Protein 2GWH (pdb70)

Sequence (573 aa):
RLSSVNYVKGILQPTDTCDIWDKIWNFQAKPDDLLISTYPKAGTTWTQEIVELIQNEGDVEKSKRAPTHQRFPFLEMKIPSLGSGLEQAHAMPSSPRILKTHLPFHLLPPSLLEKNCKIIYVARNPKDNMVSYYHFQRMNKALPAPGTWEEYFETFLAGKVCWGSWHEHVKGWWEAKDKHRILYLFYEDMKKNPKHEIQKLAEFIGKKLDDKVLDKIVHYTSFDVMKQNPMANYSSIPAEIMDHSIISPFMRKGAVVGDWKKHFTVAQNERFDEDYKKKMTRLTFHFQFKRLSVNYVKGILQPTDTCDIWDKIWNFQAKPDDLLISTYPKAGTTWTQEIVELIQNEGDVEKSKRAPTHQRFPFLEMKIPSLGSGLEQAHAMPSPRILKTHLPFHLLPPSLLEKNCKIIYVARNPKDNMVSYYHFQRMNKALPAPGTWEEYFETFLAGKVCWGSWHEHVKGWWEAKDKHRILYLFYEDMKKNPKHEIQKLAEFIGKKLDDKVLDKIVHYTSFDVMKQNPMANYSSIPAEIMDHSISPFMRKGAVGDWKKHFTVAQNERFDEDYKKKMTDTRRLTFHFQF

B-factor: mean 24.56, std 7.41, range [2.0, 58.4]

Structure (mmCIF, N/CA/C/O backbone):
data_2GWH
#
_entry.id   2GWH
#
_cell.length_a   135.216
_cell.length_b   135.216
_cell.length_c   158.072
_cell.angle_alpha   90.00
_cell.angle_beta   90.00
_cell.angle_gamma   90.00
#
_symmetry.space_group_name_H-M   'I 4 2 2'
#
loop_
_entity.id
_entity.type
_entity.pdbx_description
1 polymer 'Sulfotransferase 1C2'
2 non-polymer "ADENOSINE-3'-5'-DIPHOSPHATE"
3 non-polymer PENTACHLOROPHENOL
4 non-polymer 'UNKNOWN ATOM OR ION'
5 water water
#
loop_
_atom_site.group_PDB
_atom_site.id
_atom_site.type_symbol
_atom_site.label_atom_id
_atom_site.label_alt_id
_atom_site.label_comp_id
_atom_site.label_asym_id
_atom_site.label_entity_id
_atom_site.label_seq_id
_atom_site.pdbx_PDB_ins_code
_atom_site.Cartn_x
_atom_site.Cartn_y
_atom_site.Cartn_z
_atom_site.occupancy
_atom_site.B_iso_or_equiv
_atom_site.auth_seq_id
_atom_site.auth_comp_id
_atom_site.auth_asym_id
_atom_site.auth_atom_id
_atom_site.pdbx_PDB_model_num
ATOM 1 N N . ARG A 1 12 ? 23.049 21.546 43.302 1.00 42.69 16 ARG A N 1
ATOM 2 C CA . ARG A 1 12 ? 22.854 22.281 42.010 1.00 41.73 16 ARG A CA 1
ATOM 3 C C . ARG A 1 12 ? 24.167 22.678 41.328 1.00 44.20 16 ARG A C 1
ATOM 4 O O . ARG A 1 12 ? 25.162 22.975 41.994 1.00 43.88 16 ARG A O 1
ATOM 12 N N . LEU A 1 13 ? 24.150 22.682 39.994 1.00 45.63 17 LEU A N 1
ATOM 13 C CA . LEU A 1 13 ? 25.276 23.160 39.201 1.00 46.22 17 LEU A CA 1
ATOM 14 C C . LEU A 1 13 ? 25.461 24.665 39.407 1.00 46.59 17 LEU A C 1
ATOM 15 O O . LEU A 1 13 ? 24.483 25.404 39.627 1.00 45.24 17 LEU A O 1
ATOM 17 N N . SER A 1 14 ? 26.715 25.105 39.344 1.00 46.03 18 SER A N 1
ATOM 18 C CA A SER A 1 14 ? 27.041 26.512 39.552 0.50 47.25 18 SER A CA 1
ATOM 19 C CA B SER A 1 14 ? 27.068 26.506 39.545 0.50 47.03 18 SER A CA 1
ATOM 20 C C . SER A 1 14 ? 26.839 27.322 38.280 1.00 47.60 18 SER A C 1
ATOM 21 O O . SER A 1 14 ? 26.860 26.782 37.168 1.00 47.64 18 SER A O 1
ATOM 26 N N . VAL A 1 15 ? 26.620 28.618 38.458 1.00 47.67 19 VAL A N 1
ATOM 27 C CA . VAL A 1 15 ? 26.485 29.538 37.348 1.00 47.55 19 VAL A CA 1
ATOM 28 C C . VAL A 1 15 ? 27.427 30.732 37.594 1.00 47.99 19 VAL A C 1
ATOM 29 O O . VAL A 1 15 ? 27.818 30.999 38.742 1.00 47.02 19 VAL A O 1
ATOM 33 N N . ASN A 1 16 ? 27.809 31.424 36.524 1.00 46.53 20 ASN A N 1
ATOM 34 C CA . ASN A 1 16 ? 28.592 32.655 36.638 1.00 45.87 20 ASN A CA 1
ATOM 35 C C . ASN A 1 16 ? 28.194 33.642 35.548 1.00 44.34 20 ASN A C 1
ATOM 36 O O . ASN A 1 16 ? 27.462 33.286 34.629 1.00 41.23 20 ASN A O 1
ATOM 41 N N . TYR A 1 17 ? 28.665 34.883 35.658 1.00 44.70 21 TYR A N 1
ATOM 42 C CA . TYR A 1 17 ? 28.427 35.879 34.630 1.00 45.87 21 TYR A CA 1
ATOM 43 C C . TYR A 1 17 ? 29.365 35.691 33.429 1.00 47.08 21 TYR A C 1
ATOM 44 O O . TYR A 1 17 ? 30.585 35.560 33.587 1.00 47.01 21 TYR A O 1
ATOM 53 N N . VAL A 1 18 ? 28.777 35.652 32.235 1.00 45.83 22 VAL A N 1
ATOM 54 C CA . VAL A 1 18 ? 29.551 35.729 30.987 1.00 45.00 22 VAL A CA 1
ATOM 55 C C . VAL A 1 18 ? 28.949 36.841 30.134 1.00 43.83 22 VAL A C 1
ATOM 56 O O . VAL A 1 18 ? 27.744 36.833 29.848 1.00 44.33 22 VAL A O 1
ATOM 60 N N . LYS A 1 19 ? 29.785 37.819 29.787 1.00 42.24 23 LYS A N 1
ATOM 61 C CA . LYS A 1 19 ? 29.380 38.994 29.006 1.00 42.03 23 LYS A CA 1
ATOM 62 C C . LYS A 1 19 ? 28.099 39.660 29.552 1.00 40.77 23 LYS A C 1
ATOM 63 O O . LYS A 1 19 ? 27.236 40.102 28.784 1.00 39.51 23 LYS A O 1
ATOM 69 N N . GLY A 1 20 ? 27.985 39.715 30.881 1.00 39.76 24 GLY A N 1
ATOM 70 C CA . GLY A 1 20 ? 26.885 40.423 31.541 1.00 39.34 24 GLY A CA 1
ATOM 71 C C . GLY A 1 20 ? 25.665 39.591 31.925 1.00 36.18 24 GLY A C 1
ATOM 72 O O . GLY A 1 20 ? 24.777 40.086 32.617 1.00 36.89 24 GLY A O 1
ATOM 73 N N . ILE A 1 21 ? 25.609 38.334 31.479 1.00 32.96 25 ILE A N 1
ATOM 74 C CA . ILE A 1 21 ? 24.457 37.466 31.787 1.00 31.03 25 ILE A CA 1
ATOM 75 C C . ILE A 1 21 ? 24.886 36.222 32.538 1.00 32.49 25 ILE A C 1
ATOM 76 O O . ILE A 1 21 ? 25.940 35.645 32.264 1.00 33.02 25 ILE A O 1
ATOM 81 N N . LEU A 1 22 ? 24.070 35.815 33.503 1.00 30.72 26 LEU A N 1
ATOM 82 C CA . LEU A 1 22 ? 24.286 34.546 34.173 1.00 30.35 26 LEU A CA 1
ATOM 83 C C . LEU A 1 22 ? 24.113 33.387 33.204 1.00 30.59 26 LEU A C 1
ATOM 84 O O . LEU A 1 22 ? 23.177 33.359 32.384 1.00 29.36 26 LEU A O 1
ATOM 89 N N . GLN A 1 23 ? 25.042 32.445 33.293 1.00 33.63 27 GLN A N 1
ATOM 90 C CA . GLN A 1 23 ? 25.042 31.225 32.498 1.00 35.49 27 GLN A CA 1
ATOM 91 C C . GLN A 1 23 ? 25.607 30.137 33.380 1.00 39.27 27 GLN A C 1
ATOM 92 O O . GLN A 1 23 ? 26.423 30.443 34.261 1.00 40.34 27 GLN A O 1
ATOM 98 N N . PRO A 1 24 ? 25.185 28.866 33.175 1.00 40.90 28 PRO A N 1
ATOM 99 C CA . PRO A 1 24 ? 25.956 27.757 33.784 1.00 44.38 28 PRO A CA 1
ATOM 100 C C . PRO A 1 24 ? 27.481 27.929 33.591 1.00 45.80 28 PRO A C 1
ATOM 101 O O . PRO A 1 24 ? 27.928 28.396 32.524 1.00 46.01 28 PRO A O 1
ATOM 105 N N . THR A 1 25 ? 28.254 27.565 34.625 1.00 47.07 29 THR A N 1
ATOM 106 C CA . THR A 1 25 ? 29.712 27.746 34.658 1.00 47.82 29 THR A CA 1
ATOM 107 C C . THR A 1 25 ? 30.419 27.289 33.383 1.00 48.23 29 THR A C 1
ATOM 108 O O . THR A 1 25 ? 31.345 27.959 32.908 1.00 47.35 29 THR A O 1
ATOM 110 N N . ASP A 1 26 ? 29.968 26.161 32.831 1.00 49.48 30 ASP A N 1
ATOM 111 C CA . ASP A 1 26 ? 30.609 25.538 31.658 1.00 50.93 30 ASP A CA 1
ATOM 112 C C . ASP A 1 26 ? 30.412 26.336 30.367 1.00 48.48 30 ASP A C 1
ATOM 113 O O . ASP A 1 26 ? 31.236 26.253 29.446 1.00 46.99 30 ASP A O 1
ATOM 118 N N . THR A 1 27 ? 29.316 27.096 30.305 1.00 47.15 31 THR A N 1
ATOM 119 C CA . THR A 1 27 ? 29.055 28.005 29.173 1.00 45.76 31 THR A CA 1
ATOM 120 C C . THR A 1 27 ? 30.025 29.189 29.185 1.00 45.76 31 THR A C 1
ATOM 121 O O . THR A 1 27 ? 30.584 29.560 28.138 1.00 45.03 31 THR A O 1
ATOM 125 N N . CYS A 1 28 ? 30.230 29.762 30.375 1.00 44.57 32 CYS A N 1
ATOM 126 C CA . CYS A 1 28 ? 31.170 30.872 30.558 1.00 42.95 32 CYS A CA 1
ATOM 127 C C . CYS A 1 28 ? 32.561 30.510 30.049 1.00 40.98 32 CYS A C 1
ATOM 128 O O . CYS A 1 28 ? 33.211 31.314 29.369 1.00 41.10 32 CYS A O 1
ATOM 131 N N . ASP A 1 29 ? 32.992 29.288 30.366 1.00 39.02 33 ASP A N 1
ATOM 132 C CA . ASP A 1 29 ? 34.343 28.807 30.053 1.00 38.03 33 ASP A CA 1
ATOM 133 C C . ASP A 1 29 ? 34.577 28.655 28.540 1.00 37.76 33 ASP A C 1
ATOM 134 O O . ASP A 1 29 ? 35.718 28.740 28.081 1.00 36.91 33 ASP A O 1
ATOM 139 N N . ILE A 1 30 ? 33.498 28.425 27.783 1.00 34.11 34 ILE A N 1
ATOM 140 C CA . ILE A 1 30 ? 33.602 28.228 26.323 1.00 33.55 34 ILE A CA 1
ATOM 141 C C . ILE A 1 30 ? 33.011 29.381 25.486 1.00 30.44 34 ILE A C 1
ATOM 142 O O . ILE A 1 30 ? 32.653 29.182 24.319 1.00 27.84 34 ILE A O 1
ATOM 147 N N . TRP A 1 31 ? 32.963 30.588 26.059 1.00 26.94 35 TRP A N 1
ATOM 148 C CA . TRP A 1 31 ? 32.315 31.713 25.367 1.00 27.12 35 TRP A CA 1
ATOM 149 C C . TRP A 1 31 ? 32.910 32.029 24.002 1.00 24.88 35 TRP A C 1
ATOM 150 O O . TRP A 1 31 ? 32.179 32.255 23.052 1.00 23.30 35 TRP A O 1
ATOM 161 N N . ASP A 1 32 ? 34.242 32.054 23.914 1.00 23.08 36 ASP A N 1
ATOM 162 C CA . ASP A 1 32 ? 34.929 32.338 22.653 1.00 23.16 36 ASP A CA 1
ATOM 163 C C . ASP A 1 32 ? 34.543 31.341 21.557 1.00 21.80 36 ASP A C 1
ATOM 164 O O . ASP A 1 32 ? 34.414 31.701 20.384 1.00 23.73 36 ASP A O 1
ATOM 166 N N . LYS A 1 33 ? 34.375 30.086 21.950 1.00 20.51 37 LYS A N 1
ATOM 167 C CA . LYS A 1 33 ? 33.998 29.023 21.015 1.00 20.86 37 LYS A CA 1
ATOM 168 C C . LYS A 1 33 ? 32.565 29.239 20.481 1.00 22.41 37 LYS A C 1
ATOM 169 O O . LYS A 1 33 ? 32.286 29.040 19.276 1.00 19.74 37 LYS A O 1
ATOM 175 N N . ILE A 1 34 ? 31.678 29.633 21.396 1.00 22.37 38 ILE A N 1
ATOM 176 C CA . ILE A 1 34 ? 30.280 29.926 21.068 1.00 20.09 38 ILE A CA 1
ATOM 177 C C . ILE A 1 34 ? 30.196 31.137 20.147 1.00 18.65 38 ILE A C 1
ATOM 178 O O . ILE A 1 34 ? 29.591 31.052 19.060 1.00 20.63 38 ILE A O 1
ATOM 183 N N . TRP A 1 35 ? 30.813 32.239 20.566 1.00 19.23 39 TRP A N 1
ATOM 184 C CA . TRP A 1 35 ? 30.849 33.477 19.746 1.00 21.44 39 TRP A CA 1
ATOM 185 C C . TRP A 1 35 ? 31.281 33.191 18.294 1.00 20.59 39 TRP A C 1
ATOM 186 O O . TRP A 1 35 ? 30.677 33.704 17.339 1.00 22.46 39 TRP A O 1
ATOM 197 N N . ASN A 1 36 ? 32.299 32.337 18.136 1.00 23.19 40 ASN A N 1
ATOM 198 C CA . ASN A 1 36 ? 32.845 31.977 16.813 1.00 23.42 40 ASN A CA 1
ATOM 199 C C . ASN A 1 36 ? 32.185 30.756 16.137 1.00 21.96 40 ASN A C 1
ATOM 200 O O . ASN A 1 36 ? 32.759 30.149 15.242 1.00 22.96 40 ASN A O 1
ATOM 205 N N . PHE A 1 37 ? 30.956 30.434 16.558 1.00 23.08 41 PHE A N 1
ATOM 206 C CA . PHE A 1 37 ? 30.129 29.425 15.898 1.00 21.51 41 PHE A CA 1
ATOM 207 C C . PHE A 1 37 ? 30.058 29.708 14.411 1.00 20.43 41 PHE A C 1
ATOM 208 O O . PHE A 1 37 ? 30.015 30.869 14.004 1.00 23.10 41 PHE A O 1
ATOM 216 N N . GLN A 1 38 ? 30.097 28.648 13.614 1.00 20.49 42 GLN A N 1
ATOM 217 C CA . GLN A 1 38 ? 29.971 28.743 12.151 1.00 20.03 42 GLN A CA 1
ATOM 218 C C . GLN A 1 38 ? 28.598 28.289 11.668 1.00 22.05 42 GLN A C 1
ATOM 219 O O . GLN A 1 38 ? 28.246 27.091 11.734 1.00 22.30 42 GLN A O 1
ATOM 225 N N . ALA A 1 39 ? 27.827 29.244 11.162 1.00 17.83 43 ALA A N 1
ATOM 226 C CA . ALA A 1 39 ? 26.502 28.951 10.623 1.00 21.30 43 ALA A CA 1
ATOM 227 C C . ALA A 1 39 ? 26.599 28.488 9.168 1.00 24.25 43 ALA A C 1
ATOM 228 O O . ALA A 1 39 ? 27.615 28.716 8.495 1.00 26.68 43 ALA A O 1
ATOM 230 N N . LYS A 1 40 ? 25.533 27.842 8.697 1.00 24.91 44 LYS A N 1
ATOM 231 C CA . LYS A 1 40 ? 25.333 27.534 7.267 1.00 27.26 44 LYS A CA 1
ATOM 232 C C . LYS A 1 40 ? 24.167 28.370 6.745 1.00 27.13 44 LYS A C 1
ATOM 233 O O . LYS A 1 40 ? 23.229 28.658 7.499 1.00 24.94 44 LYS A O 1
ATOM 239 N N . PRO A 1 41 ? 24.199 28.769 5.454 1.00 26.25 45 PRO A N 1
ATOM 240 C CA . PRO A 1 41 ? 23.120 29.632 4.963 1.00 24.46 45 PRO A CA 1
ATOM 241 C C . PRO A 1 41 ? 21.721 28.986 5.204 1.00 23.17 45 PRO A C 1
ATOM 242 O O . PRO A 1 41 ? 20.755 29.695 5.468 1.00 21.85 45 PRO A O 1
ATOM 246 N N . ASP A 1 42 ? 21.663 27.654 5.155 1.00 22.53 46 ASP A N 1
ATOM 247 C CA . ASP A 1 42 ? 20.379 26.916 5.276 1.00 28.15 46 ASP A CA 1
ATOM 248 C C . ASP A 1 42 ? 19.999 26.449 6.707 1.00 26.30 46 ASP A C 1
ATOM 249 O O . ASP A 1 42 ? 19.050 25.671 6.881 1.00 27.19 46 ASP A O 1
ATOM 254 N N . ASP A 1 43 ? 20.755 26.915 7.704 1.00 25.85 47 ASP A N 1
ATOM 255 C CA . ASP A 1 43 ? 20.411 26.723 9.128 1.00 23.14 47 ASP A CA 1
ATOM 256 C C . ASP A 1 43 ? 19.097 27.431 9.458 1.00 19.03 47 ASP A C 1
ATOM 257 O O . ASP A 1 43 ? 18.820 28.537 8.965 1.00 20.32 47 ASP A O 1
ATOM 262 N N . LEU A 1 44 ? 18.282 26.789 10.301 1.00 21.23 48 LEU A N 1
ATOM 263 C CA . LEU A 1 44 ? 17.126 27.459 10.893 1.00 18.21 48 LEU A CA 1
ATOM 264 C C . LEU A 1 44 ? 17.473 27.621 12.336 1.00 19.51 48 LEU A C 1
ATOM 265 O O . LEU A 1 44 ? 18.001 26.678 12.955 1.00 23.44 48 LEU A O 1
ATOM 270 N N . LEU A 1 45 ? 17.255 28.817 12.873 1.00 20.50 49 LEU A N 1
ATOM 271 C CA . LEU A 1 45 ? 17.551 29.094 14.291 1.00 16.92 49 LEU A CA 1
ATOM 272 C C . LEU A 1 45 ? 16.271 29.406 15.027 1.00 17.89 49 LEU A C 1
ATOM 273 O O . LEU A 1 45 ? 15.537 30.293 14.631 1.00 18.88 49 LEU A O 1
ATOM 278 N N . ILE A 1 46 ? 16.022 28.675 16.111 1.00 18.54 50 ILE A N 1
ATOM 279 C CA . ILE A 1 46 ? 14.930 28.982 17.029 1.00 20.21 50 ILE A CA 1
ATOM 280 C C . ILE A 1 46 ? 15.523 29.713 18.236 1.00 18.83 50 ILE A C 1
ATOM 281 O O . ILE A 1 46 ? 16.412 29.195 18.917 1.00 18.54 50 ILE A O 1
ATOM 286 N N . SER A 1 47 ? 15.050 30.938 18.441 1.00 14.40 51 SER A N 1
ATOM 287 C CA . SER A 1 47 ? 15.611 31.848 19.445 1.00 18.43 51 SER A CA 1
ATOM 288 C C . SER A 1 47 ? 14.488 32.242 20.405 1.00 20.33 51 SER A C 1
ATOM 289 O O . SER A 1 47 ? 13.411 32.639 19.966 1.00 18.77 51 SER A O 1
ATOM 292 N N . THR A 1 48 ? 14.735 32.119 21.702 1.00 17.42 52 THR A N 1
ATOM 293 C CA . THR A 1 48 ? 13.700 32.387 22.702 1.00 17.89 52 THR A CA 1
ATOM 294 C C . THR A 1 48 ? 14.351 32.785 24.017 1.00 17.92 52 THR A C 1
ATOM 295 O O . THR A 1 48 ? 15.436 32.315 24.333 1.00 18.25 52 THR A O 1
ATOM 299 N N . TYR A 1 49 ? 13.678 33.631 24.791 1.00 17.94 53 TYR A N 1
ATOM 300 C CA . TYR A 1 49 ? 13.953 33.736 26.215 1.00 18.81 53 TYR A CA 1
ATOM 301 C C . TYR A 1 49 ? 13.596 32.362 26.806 1.00 19.82 53 TYR A C 1
ATOM 302 O O . TYR A 1 49 ? 12.662 31.727 26.315 1.00 20.17 53 TYR A O 1
ATOM 311 N N . PRO A 1 50 ? 14.325 31.899 27.851 1.00 19.11 54 PRO A N 1
ATOM 312 C CA . PRO A 1 50 ? 13.957 30.585 28.409 1.00 19.49 54 PRO A CA 1
ATOM 313 C C . PRO A 1 50 ? 12.481 30.516 28.741 1.00 17.44 54 PRO A C 1
ATOM 314 O O . PRO A 1 50 ? 11.922 31.481 29.279 1.00 20.30 54 PRO A O 1
ATOM 318 N N . LYS A 1 51 ? 11.849 29.394 28.365 1.00 16.53 55 LYS A N 1
ATOM 319 C CA . LYS A 1 51 ? 10.437 29.092 28.721 1.00 18.62 55 LYS A CA 1
ATOM 320 C C . LYS A 1 51 ? 9.377 29.857 27.874 1.00 16.17 55 LYS A C 1
ATOM 321 O O . LYS A 1 51 ? 8.153 29.803 28.163 1.00 19.53 55 LYS A O 1
ATOM 327 N N . ALA A 1 52 ? 9.837 30.532 26.810 1.00 19.42 56 ALA A N 1
ATOM 328 C CA . ALA A 1 52 ? 8.940 31.238 25.901 1.00 15.82 56 ALA A CA 1
ATOM 329 C C . ALA A 1 52 ? 8.188 30.352 24.877 1.00 17.12 56 ALA A C 1
ATOM 330 O O . ALA A 1 52 ? 7.299 30.843 24.183 1.00 18.11 56 ALA A O 1
ATOM 332 N N . GLY A 1 53 ? 8.568 29.072 24.766 1.00 16.15 57 GLY A N 1
ATOM 333 C CA . GLY A 1 53 ? 7.895 28.135 23.830 1.00 19.80 57 GLY A CA 1
ATOM 334 C C . GLY A 1 53 ? 8.843 27.488 22.840 1.00 19.41 57 GLY A C 1
ATOM 335 O O . GLY A 1 53 ? 8.465 27.205 21.679 1.00 17.61 57 GLY A O 1
ATOM 336 N N . THR A 1 54 ? 10.076 27.257 23.295 1.00 18.17 58 THR A N 1
ATOM 337 C CA . THR A 1 54 ? 11.137 26.719 22.450 1.00 16.87 58 THR A CA 1
ATOM 338 C C . THR A 1 54 ? 10.796 25.323 21.917 1.00 17.08 58 THR A C 1
ATOM 339 O O . THR A 1 54 ? 10.835 25.088 20.711 1.00 15.90 58 THR A O 1
ATOM 343 N N . THR A 1 55 ? 10.417 24.432 22.826 1.00 15.97 59 THR A N 1
ATOM 344 C CA . THR A 1 55 ? 10.247 22.999 22.515 1.00 15.86 59 THR A CA 1
ATOM 345 C C . THR A 1 55 ? 9.059 22.797 21.564 1.00 16.64 59 THR A C 1
ATOM 346 O O . THR A 1 55 ? 9.126 21.987 20.630 1.00 14.19 59 THR A O 1
ATOM 350 N N . TRP A 1 56 ? 7.993 23.555 21.803 1.00 14.22 60 TRP A N 1
ATOM 351 C CA . TRP A 1 56 ? 6.823 23.596 20.950 1.00 16.72 60 TRP A CA 1
ATOM 352 C C . TRP A 1 56 ? 7.199 24.025 19.515 1.00 14.97 60 TRP A C 1
ATOM 353 O O . TRP A 1 56 ? 6.818 23.372 18.524 1.00 15.44 60 TRP A O 1
ATOM 364 N N . THR A 1 57 ? 7.927 25.133 19.428 1.00 16.69 61 THR A N 1
ATOM 365 C CA . THR A 1 57 ? 8.324 25.733 18.148 1.00 16.78 61 THR A CA 1
ATOM 366 C C . THR A 1 57 ? 9.251 24.805 17.352 1.00 16.31 61 THR A C 1
ATOM 367 O O . THR A 1 57 ? 9.092 24.659 16.144 1.00 16.90 61 THR A O 1
ATOM 371 N N . GLN A 1 58 ? 10.206 24.192 18.044 1.00 16.80 62 GLN A N 1
ATOM 372 C CA . GLN A 1 58 ? 11.142 23.217 17.423 1.00 18.79 62 GLN A CA 1
ATOM 373 C C . GLN A 1 58 ? 10.356 22.065 16.793 1.00 18.75 62 GLN A C 1
ATOM 374 O O . GLN A 1 58 ? 10.630 21.647 15.659 1.00 17.53 62 GLN A O 1
ATOM 380 N N . GLU A 1 59 ? 9.379 21.539 17.544 1.00 18.17 63 GLU A N 1
ATOM 381 C CA . GLU A 1 59 ? 8.596 20.417 17.063 1.00 16.75 63 GLU A CA 1
ATOM 382 C C . GLU A 1 59 ? 7.825 20.795 15.795 1.00 18.80 63 GLU A C 1
ATOM 383 O O . GLU A 1 59 ? 7.813 20.051 14.816 1.00 17.23 63 GLU A O 1
ATOM 389 N N . ILE A 1 60 ? 7.201 21.967 15.819 1.00 16.60 64 ILE A N 1
ATOM 390 C CA . ILE A 1 60 ? 6.497 22.508 14.660 1.00 15.76 64 ILE A CA 1
ATOM 391 C C . ILE A 1 60 ? 7.437 22.677 13.457 1.00 17.42 64 ILE A C 1
ATOM 392 O O . ILE A 1 60 ? 7.107 22.251 12.342 1.00 15.87 64 ILE A O 1
ATOM 397 N N . VAL A 1 61 ? 8.577 23.340 13.675 1.00 16.62 65 VAL A N 1
ATOM 398 C CA . VAL A 1 61 ? 9.497 23.703 12.572 1.00 17.05 65 VAL A CA 1
ATOM 399 C C . VAL A 1 61 ? 10.036 22.429 11.877 1.00 15.88 65 VAL A C 1
ATOM 400 O O . VAL A 1 61 ? 10.064 22.357 10.647 1.00 15.37 65 VAL A O 1
ATOM 404 N N . GLU A 1 62 ? 10.423 21.421 12.666 1.00 17.66 66 GLU A N 1
ATOM 405 C CA . GLU A 1 62 ? 10.889 20.178 12.077 1.00 19.05 66 GLU A CA 1
ATOM 406 C C . GLU A 1 62 ? 9.800 19.484 11.265 1.00 20.94 66 GLU A C 1
ATOM 407 O O . GLU A 1 62 ? 10.057 18.967 10.157 1.00 21.14 66 GLU A O 1
ATOM 413 N N . LEU A 1 63 ? 8.588 19.462 11.810 1.00 18.10 67 LEU A N 1
ATOM 414 C CA . LEU A 1 63 ? 7.460 18.831 11.125 1.00 16.55 67 LEU A CA 1
ATOM 415 C C . LEU A 1 63 ? 7.126 19.551 9.821 1.00 18.68 67 LEU A C 1
ATOM 416 O O . LEU A 1 63 ? 6.749 18.930 8.825 1.00 20.46 67 LEU A O 1
ATOM 421 N N . ILE A 1 64 ? 7.286 20.871 9.816 1.00 18.78 68 ILE A N 1
ATOM 422 C CA . ILE A 1 64 ? 7.113 21.624 8.578 1.00 18.48 68 ILE A CA 1
ATOM 423 C C . ILE A 1 64 ? 8.204 21.223 7.552 1.00 20.60 68 ILE A C 1
ATOM 424 O O . ILE A 1 64 ? 7.897 20.909 6.384 1.00 20.56 68 ILE A O 1
ATOM 429 N N . GLN A 1 65 ? 9.448 21.216 8.006 1.00 22.26 69 GLN A N 1
ATOM 430 C CA . GLN A 1 65 ? 10.605 20.919 7.136 1.00 25.32 69 GLN A CA 1
ATOM 431 C C . GLN A 1 65 ? 10.542 19.492 6.571 1.00 25.79 69 GLN A C 1
ATOM 432 O O . GLN A 1 65 ? 10.873 19.267 5.394 1.00 27.03 69 GLN A O 1
ATOM 438 N N . ASN A 1 66 ? 10.105 18.533 7.397 1.00 23.72 70 ASN A N 1
ATOM 439 C CA . ASN A 1 66 ? 9.984 17.139 6.942 1.00 23.23 70 ASN A CA 1
ATOM 440 C C . ASN A 1 66 ? 8.574 16.787 6.412 1.00 26.41 70 ASN A C 1
ATOM 441 O O . ASN A 1 66 ? 8.255 15.613 6.156 1.00 26.89 70 ASN A O 1
ATOM 446 N N . GLU A 1 67 ? 7.748 17.823 6.259 1.00 27.05 71 GLU A N 1
ATOM 447 C CA . GLU A 1 67 ? 6.414 17.735 5.641 1.00 29.91 71 GLU A CA 1
ATOM 448 C C . GLU A 1 67 ? 5.463 16.767 6.340 1.00 28.01 71 GLU A C 1
ATOM 449 O O . GLU A 1 67 ? 4.735 16.002 5.695 1.00 27.41 71 GLU A O 1
ATOM 455 N N . GLY A 1 68 ? 5.465 16.815 7.674 1.00 22.51 72 GLY A N 1
ATOM 456 C CA . GLY A 1 68 ? 4.545 16.021 8.474 1.00 26.16 72 GLY A CA 1
ATOM 457 C C . GLY A 1 68 ? 5.043 14.645 8.871 1.00 27.30 72 GLY A C 1
ATOM 458 O O . GLY A 1 68 ? 4.251 13.819 9.339 1.00 26.59 72 GLY A O 1
ATOM 459 N N . ASP A 1 69 ? 6.352 14.399 8.706 1.00 26.41 73 ASP A N 1
ATOM 460 C CA . ASP A 1 69 ? 6.944 13.061 8.998 1.00 25.95 73 ASP A CA 1
ATOM 461 C C . ASP A 1 69 ? 7.121 12.843 10.494 1.00 22.50 73 ASP A C 1
ATOM 462 O O . ASP A 1 69 ? 8.194 13.078 11.057 1.00 21.24 73 ASP A O 1
ATOM 467 N N . VAL A 1 70 ? 6.057 12.380 11.123 1.00 23.39 74 VAL A N 1
ATOM 468 C CA . VAL A 1 70 ? 5.999 12.243 12.564 1.00 23.81 74 VAL A CA 1
ATOM 469 C C . VAL A 1 70 ? 6.953 11.151 13.070 1.00 25.37 74 VAL A C 1
ATOM 470 O O . VAL A 1 70 ? 7.574 11.284 14.141 1.00 22.34 74 VAL A O 1
ATOM 474 N N . GLU A 1 71 ? 7.085 10.085 12.285 1.00 26.78 75 GLU A N 1
ATOM 475 C CA . GLU A 1 71 ? 8.033 8.996 12.594 1.00 27.65 75 GLU A CA 1
ATOM 476 C C . GLU A 1 71 ? 9.475 9.526 12.702 1.00 24.56 75 GLU A C 1
ATOM 477 O O . GLU A 1 71 ? 10.166 9.290 13.699 1.00 24.73 75 GLU A O 1
ATOM 480 N N . LYS A 1 72 ? 9.897 10.282 11.695 1.00 24.35 76 LYS A N 1
ATOM 481 C CA . LYS A 1 72 ? 11.223 10.892 11.692 1.00 25.29 76 LYS A CA 1
ATOM 482 C C . LYS A 1 72 ? 11.482 11.812 12.903 1.00 23.71 76 LYS A C 1
ATOM 483 O O . LYS A 1 72 ? 12.589 11.820 13.427 1.00 21.58 76 LYS A O 1
ATOM 489 N N . SER A 1 73 ? 10.473 12.586 13.337 1.00 20.49 77 SER A N 1
ATOM 490 C CA . SER A 1 73 ? 10.637 13.456 14.525 1.00 21.79 77 SER A CA 1
ATOM 491 C C . SER A 1 73 ? 10.728 12.679 15.862 1.00 21.80 77 SER A C 1
ATOM 492 O O . SER A 1 73 ? 11.115 13.245 16.896 1.00 22.39 77 SER A O 1
ATOM 495 N N . LYS A 1 74 ? 10.376 11.385 15.822 1.00 22.05 78 LYS A N 1
ATOM 496 C CA . LYS A 1 74 ? 10.499 10.490 16.981 1.00 24.36 78 LYS A CA 1
ATOM 497 C C . LYS A 1 74 ? 11.813 9.722 16.992 1.00 21.74 78 LYS A C 1
ATOM 498 O O . LYS A 1 74 ? 12.001 8.858 17.829 1.00 23.56 78 LYS A O 1
ATOM 504 N N . ARG A 1 75 ? 12.715 10.047 16.071 1.00 20.41 79 ARG A N 1
ATOM 505 C CA . ARG A 1 75 ? 14.014 9.365 15.966 1.00 22.94 79 ARG A CA 1
ATOM 506 C C . ARG A 1 75 ? 14.898 9.551 17.222 1.00 23.93 79 ARG A C 1
ATOM 507 O O . ARG A 1 75 ? 15.682 8.663 17.566 1.00 24.99 79 ARG A O 1
ATOM 515 N N . ALA A 1 76 ? 14.755 10.698 17.897 1.00 21.09 80 ALA A N 1
ATOM 516 C CA . ALA A 1 76 ? 15.508 11.036 19.111 1.00 21.50 80 ALA A CA 1
ATOM 517 C C . ALA A 1 76 ? 14.797 12.197 19.868 1.00 22.40 80 ALA A C 1
ATOM 518 O O . ALA A 1 76 ? 13.970 12.892 19.281 1.00 22.29 80 ALA A O 1
ATOM 520 N N . PRO A 1 77 ? 15.114 12.395 21.172 1.00 24.89 81 PRO A N 1
ATOM 521 C CA . PRO A 1 77 ? 14.457 13.487 21.910 1.00 23.24 81 PRO A CA 1
ATOM 522 C C . PRO A 1 77 ? 14.868 14.885 21.428 1.00 23.07 81 PRO A C 1
ATOM 523 O O . PRO A 1 77 ? 15.908 15.043 20.806 1.00 20.94 81 PRO A O 1
ATOM 527 N N . THR A 1 78 ? 14.037 15.879 21.738 1.00 18.86 82 THR A N 1
ATOM 528 C CA . THR A 1 78 ? 14.272 17.273 21.375 1.00 19.11 82 THR A CA 1
ATOM 529 C C . THR A 1 78 ? 15.762 17.732 21.512 1.00 20.94 82 THR A C 1
ATOM 530 O O . THR A 1 78 ? 16.386 18.213 20.523 1.00 17.19 82 THR A O 1
ATOM 534 N N . HIS A 1 79 ? 16.328 17.564 22.714 1.00 20.12 83 HIS A N 1
ATOM 535 C CA . HIS A 1 79 ? 17.713 18.032 22.987 1.00 23.04 83 HIS A CA 1
ATOM 536 C C . HIS A 1 79 ? 18.789 17.354 22.109 1.00 24.58 83 HIS A C 1
ATOM 537 O O . HIS A 1 79 ? 19.885 17.896 21.917 1.00 24.84 83 HIS A O 1
ATOM 544 N N . GLN A 1 80 ? 18.471 16.184 21.571 1.00 22.57 84 GLN A N 1
ATOM 545 C CA . GLN A 1 80 ? 19.410 15.477 20.697 1.00 22.23 84 GLN A CA 1
ATOM 546 C C . GLN A 1 80 ? 19.216 15.830 19.225 1.00 23.29 84 GLN A C 1
ATOM 547 O O . GLN A 1 80 ? 20.171 15.849 18.439 1.00 22.72 84 GLN A O 1
ATOM 553 N N . ARG A 1 81 ? 17.981 16.130 18.863 1.00 19.09 85 ARG A N 1
ATOM 554 C CA . ARG A 1 81 ? 17.660 16.529 17.519 1.00 16.89 85 ARG A CA 1
ATOM 555 C C . ARG A 1 81 ? 18.109 17.929 17.223 1.00 18.47 85 ARG A C 1
ATOM 556 O O . ARG A 1 81 ? 18.453 18.229 16.096 1.00 21.51 85 ARG A O 1
ATOM 564 N N . PHE A 1 82 ? 18.082 18.786 18.238 1.00 17.39 86 PHE A N 1
ATOM 565 C CA . PHE A 1 82 ? 18.276 20.228 18.014 1.00 18.40 86 PHE A CA 1
ATOM 566 C C . PHE A 1 82 ? 19.410 20.747 18.895 1.00 17.62 86 PHE A C 1
ATOM 567 O O . PHE A 1 82 ? 19.273 20.827 20.122 1.00 19.40 86 PHE A O 1
ATOM 575 N N . PRO A 1 83 ? 20.555 21.069 18.276 1.00 19.01 87 PRO A N 1
ATOM 576 C CA . PRO A 1 83 ? 21.669 21.655 19.037 1.00 17.94 87 PRO A CA 1
ATOM 577 C C . PRO A 1 83 ? 21.340 22.969 19.719 1.00 17.10 87 PRO A C 1
ATOM 578 O O . PRO A 1 83 ? 21.005 23.950 19.066 1.00 19.70 87 PRO A O 1
ATOM 582 N N . PHE A 1 84 ? 21.476 22.952 21.050 1.00 18.99 88 PHE A N 1
ATOM 583 C CA . PHE A 1 84 ? 21.319 24.108 21.938 1.00 20.08 88 PHE A CA 1
ATOM 584 C C . PHE A 1 84 ? 22.722 24.787 22.052 1.00 21.43 88 PHE A C 1
ATOM 585 O O . PHE A 1 84 ? 23.542 24.423 22.884 1.00 21.46 88 PHE A O 1
ATOM 593 N N . LEU A 1 85 ? 22.964 25.757 21.164 1.00 18.72 89 LEU A N 1
ATOM 594 C CA . LEU A 1 85 ? 24.291 26.315 20.896 1.00 21.38 89 LEU A CA 1
ATOM 595 C C . LEU A 1 85 ? 25.159 26.632 22.127 1.00 20.96 89 LEU A C 1
ATOM 596 O O . LEU A 1 85 ? 26.306 26.190 22.188 1.00 19.55 89 LEU A O 1
ATOM 601 N N . GLU A 1 86 ? 24.609 27.362 23.104 1.00 17.49 90 GLU A N 1
ATOM 602 C CA . GLU A 1 86 ? 25.418 27.822 24.261 1.00 22.26 90 GLU A CA 1
ATOM 603 C C . GLU A 1 86 ? 25.464 26.830 25.426 1.00 23.55 90 GLU A C 1
ATOM 604 O O . GLU A 1 86 ? 26.193 27.045 26.406 1.00 23.72 90 GLU A O 1
ATOM 610 N N . MET A 1 87 ? 24.695 25.755 25.320 1.00 21.60 91 MET A N 1
ATOM 611 C CA . MET A 1 87 ? 24.560 24.775 26.415 1.00 24.17 91 MET A CA 1
ATOM 612 C C . MET A 1 87 ? 25.783 23.860 26.518 1.00 25.45 91 MET A C 1
ATOM 613 O O . MET A 1 87 ? 26.176 23.229 25.530 1.00 23.13 91 MET A O 1
ATOM 618 N N . LYS A 1 88 ? 26.354 23.767 27.728 1.00 25.15 92 LYS A N 1
ATOM 619 C CA . LYS A 1 88 ? 27.394 22.780 28.024 1.00 26.49 92 LYS A CA 1
ATOM 620 C C . LYS A 1 88 ? 27.244 22.281 29.454 1.00 30.38 92 LYS A C 1
ATOM 621 O O . LYS A 1 88 ? 27.676 22.951 30.404 1.00 28.51 92 LYS A O 1
ATOM 627 N N . ILE A 1 89 ? 26.611 21.117 29.597 1.00 30.59 93 ILE A N 1
ATOM 628 C CA . ILE A 1 89 ? 26.251 20.559 30.905 1.00 32.52 93 ILE A CA 1
ATOM 629 C C . ILE A 1 89 ? 26.716 19.096 30.996 1.00 33.74 93 ILE A C 1
ATOM 630 O O . ILE A 1 89 ? 26.479 18.311 30.069 1.00 33.15 93 ILE A O 1
ATOM 635 N N . PRO A 1 90 ? 27.400 18.731 32.105 1.00 35.80 94 PRO A N 1
ATOM 636 C CA . PRO A 1 90 ? 27.799 17.328 32.321 1.00 39.15 94 PRO A CA 1
ATOM 637 C C . PRO A 1 90 ? 26.644 16.344 32.104 1.00 40.38 94 PRO A C 1
ATOM 638 O O . PRO A 1 90 ? 25.529 16.559 32.620 1.00 42.13 94 PRO A O 1
ATOM 642 N N . SER A 1 91 ? 26.932 15.284 31.346 1.00 41.36 95 SER A N 1
ATOM 643 C CA . SER A 1 91 ? 25.966 14.230 30.934 1.00 42.58 95 SER A CA 1
ATOM 644 C C . SER A 1 91 ? 25.089 14.610 29.719 1.00 42.15 95 SER A C 1
ATOM 645 O O . SER A 1 91 ? 24.387 13.756 29.147 1.00 42.40 95 SER A O 1
ATOM 648 N N . LEU A 1 92 ? 25.158 15.877 29.316 1.00 39.50 96 LEU A N 1
ATOM 649 C CA . LEU A 1 92 ? 24.440 16.350 28.126 1.00 37.09 96 LEU A CA 1
ATOM 650 C C . LEU A 1 92 ? 25.391 16.781 26.997 1.00 36.71 96 LEU A C 1
ATOM 651 O O . LEU A 1 92 ? 24.957 16.992 25.861 1.00 38.18 96 LEU A O 1
ATOM 656 N N . GLY A 1 93 ? 26.675 16.916 27.316 1.00 33.89 97 GLY A N 1
ATOM 657 C CA . GLY A 1 93 ? 27.674 17.347 26.324 1.00 33.27 97 GLY A CA 1
ATOM 658 C C . GLY A 1 93 ? 27.591 18.838 26.013 1.00 32.65 97 GLY A C 1
ATOM 659 O O . GLY A 1 93 ? 27.110 19.638 26.828 1.00 33.23 97 GLY A O 1
ATOM 660 N N . SER A 1 94 ? 28.070 19.204 24.829 1.00 31.24 98 SER A N 1
ATOM 661 C CA . SER A 1 94 ? 28.081 20.595 24.359 1.00 27.86 98 SER A CA 1
ATOM 662 C C . SER A 1 94 ? 27.141 20.737 23.134 1.00 27.05 98 SER A C 1
ATOM 663 O O . SER A 1 94 ? 27.294 19.991 22.160 1.00 25.07 98 SER A O 1
ATOM 666 N N . GLY A 1 95 ? 26.154 21.655 23.199 1.00 24.58 99 GLY A N 1
ATOM 667 C CA . GLY A 1 95 ? 25.289 21.941 22.044 1.00 23.22 99 GLY A CA 1
ATOM 668 C C . GLY A 1 95 ? 26.072 22.459 20.830 1.00 20.72 99 GLY A C 1
ATOM 669 O O . GLY A 1 95 ? 25.750 22.139 19.664 1.00 21.74 99 GLY A O 1
ATOM 670 N N . LEU A 1 96 ? 27.112 23.254 21.105 1.00 23.65 100 LEU A N 1
ATOM 671 C CA . LEU A 1 96 ? 28.042 23.718 20.077 1.00 22.97 100 LEU A CA 1
ATOM 672 C C . LEU A 1 96 ? 28.640 22.545 19.290 1.00 19.26 100 LEU A C 1
ATOM 673 O O . LEU A 1 96 ? 28.649 22.540 18.061 1.00 18.69 100 LEU A O 1
ATOM 678 N N . GLU A 1 97 ? 29.105 21.520 20.008 1.00 20.82 101 GLU A N 1
ATOM 679 C CA . GLU A 1 97 ? 29.719 20.368 19.344 1.00 19.84 101 GLU A CA 1
ATOM 680 C C . GLU A 1 97 ? 28.695 19.440 18.705 1.00 22.50 101 GLU A C 1
ATOM 681 O O . GLU A 1 97 ? 28.976 18.792 17.714 1.00 24.07 101 GLU A O 1
ATOM 687 N N . GLN A 1 98 ? 27.496 19.393 19.268 1.00 19.86 102 GLN A N 1
ATOM 688 C CA . GLN A 1 98 ? 26.360 18.728 18.603 1.00 17.69 102 GLN A CA 1
ATOM 689 C C . GLN A 1 98 ? 26.123 19.292 17.233 1.00 15.66 102 GLN A C 1
ATOM 690 O O . GLN A 1 98 ? 25.987 18.563 16.281 1.00 18.04 102 GLN A O 1
ATOM 696 N N . ALA A 1 99 ? 26.128 20.618 17.134 1.00 16.36 103 ALA A N 1
ATOM 697 C CA . ALA A 1 99 ? 25.942 21.283 15.850 1.00 19.36 103 ALA A CA 1
ATOM 698 C C . ALA A 1 99 ? 27.145 21.078 14.906 1.00 17.52 103 ALA A C 1
ATOM 699 O O . ALA A 1 99 ? 26.977 20.889 13.696 1.00 19.03 103 ALA A O 1
ATOM 701 N N . HIS A 1 100 ? 28.357 21.136 15.480 1.00 18.76 104 HIS A N 1
ATOM 702 C CA . HIS A 1 100 ? 29.620 20.985 14.738 1.00 18.69 104 HIS A CA 1
ATOM 703 C C . HIS A 1 100 ? 29.557 19.769 13.842 1.00 21.53 104 HIS A C 1
ATOM 704 O O . HIS A 1 100 ? 29.808 19.865 12.666 1.00 22.89 104 HIS A O 1
ATOM 711 N N . ALA A 1 101 ? 29.195 18.637 14.444 1.00 29.39 105 ALA A N 1
ATOM 712 C CA . ALA A 1 101 ? 29.143 17.339 13.783 1.00 35.68 105 ALA A CA 1
ATOM 713 C C . ALA A 1 101 ? 27.959 17.172 12.789 1.00 35.88 105 ALA A C 1
ATOM 714 O O . ALA A 1 101 ? 27.958 16.250 11.949 1.00 35.98 105 ALA A O 1
ATOM 716 N N . MET A 1 102 ? 26.979 18.074 12.869 1.00 31.33 106 MET A N 1
ATOM 717 C CA . MET A 1 102 ? 25.669 17.846 12.234 1.00 31.38 106 MET A CA 1
ATOM 718 C C . MET A 1 102 ? 25.574 18.334 10.800 1.00 31.53 106 MET A C 1
ATOM 719 O O . MET A 1 102 ? 25.781 19.527 10.523 1.00 27.02 106 MET A O 1
ATOM 724 N N . PRO A 1 103 ? 25.241 17.417 9.867 1.00 34.44 107 PRO A N 1
ATOM 725 C CA . PRO A 1 103 ? 25.076 17.879 8.496 1.00 36.09 107 PRO A CA 1
ATOM 726 C C . PRO A 1 103 ? 23.757 18.627 8.310 1.00 32.97 107 PRO A C 1
ATOM 727 O O . PRO A 1 103 ? 22.820 18.466 9.111 1.00 31.36 107 PRO A O 1
ATOM 731 N N . SER A 1 104 ? 23.721 19.470 7.281 1.00 32.83 108 SER A N 1
ATOM 732 C CA A SER A 1 104 ? 22.503 20.151 6.860 0.50 32.79 108 SER A CA 1
ATOM 733 C CA B SER A 1 104 ? 22.498 20.149 6.881 0.50 32.25 108 SER A CA 1
ATOM 734 C C . SER A 1 104 ? 21.418 19.119 6.544 1.00 33.32 108 SER A C 1
ATOM 735 O O . SER A 1 104 ? 21.734 18.007 6.112 1.00 31.45 108 SER A O 1
ATOM 740 N N . PRO A 1 105 ? 20.132 19.480 6.758 1.00 32.91 109 PRO A N 1
ATOM 741 C CA . PRO A 1 105 ? 19.636 20.746 7.304 1.00 30.78 109 PRO A CA 1
ATOM 742 C C . PRO A 1 105 ? 19.607 20.743 8.852 1.00 30.48 109 PRO A C 1
ATOM 743 O O . PRO A 1 105 ? 19.067 19.812 9.464 1.00 31.34 109 PRO A O 1
ATOM 747 N N . ARG A 1 106 ? 20.197 21.773 9.460 1.00 26.63 110 ARG A N 1
ATOM 748 C CA . ARG A 1 106 ? 20.246 21.892 10.913 1.00 25.86 110 ARG A CA 1
ATOM 749 C C . ARG A 1 106 ? 19.153 22.819 11.431 1.00 24.16 110 ARG A C 1
ATOM 750 O O . ARG A 1 106 ? 18.894 23.899 10.868 1.00 20.69 110 ARG A O 1
ATOM 758 N N . ILE A 1 107 ? 18.558 22.404 12.542 1.00 21.69 111 ILE A N 1
ATOM 759 C CA . ILE A 1 107 ? 17.607 23.234 13.254 1.00 19.42 111 ILE A CA 1
ATOM 760 C C . ILE A 1 107 ? 18.156 23.527 14.656 1.00 18.48 111 ILE A C 1
ATOM 761 O O . ILE A 1 107 ? 18.202 22.656 15.534 1.00 21.20 111 ILE A O 1
ATOM 766 N N . LEU A 1 108 ? 18.590 24.758 14.828 1.00 17.68 112 LEU A N 1
ATOM 767 C CA . LEU A 1 108 ? 19.408 25.158 15.968 1.00 16.25 112 LEU A CA 1
ATOM 768 C C . LEU A 1 108 ? 18.556 25.894 17.009 1.00 19.20 112 LEU A C 1
ATOM 769 O O . LEU A 1 108 ? 17.493 26.434 16.674 1.00 18.51 112 LEU A O 1
ATOM 774 N N . LYS A 1 109 ? 19.030 25.894 18.265 1.00 17.21 113 LYS A N 1
ATOM 775 C CA . LYS A 1 109 ? 18.360 26.576 19.395 1.00 14.33 113 LYS A CA 1
ATOM 776 C C . LYS A 1 109 ? 19.316 27.522 20.143 1.00 19.22 113 LYS A C 1
ATOM 777 O O . LYS A 1 109 ? 20.488 27.185 20.405 1.00 16.28 113 LYS A O 1
ATOM 783 N N . THR A 1 110 ? 18.820 28.700 20.501 1.00 17.59 114 THR A N 1
ATOM 784 C CA . THR A 1 110 ? 19.540 29.535 21.456 1.00 17.05 114 THR A CA 1
ATOM 785 C C . THR A 1 110 ? 18.573 30.317 22.358 1.00 18.99 114 THR A C 1
ATOM 786 O O . THR A 1 110 ? 17.424 30.563 21.967 1.00 20.84 114 THR A O 1
ATOM 790 N N . HIS A 1 111 ? 19.040 30.693 23.559 1.00 19.60 115 HIS A N 1
ATOM 791 C CA . HIS A 1 111 ? 18.347 31.706 24.393 1.00 18.27 115 HIS A CA 1
ATOM 792 C C . HIS A 1 111 ? 19.152 33.014 24.475 1.00 19.50 115 HIS A C 1
ATOM 793 O O . HIS A 1 111 ? 18.836 33.885 25.274 1.00 18.69 115 HIS A O 1
ATOM 800 N N . LEU A 1 112 ? 20.213 33.143 23.688 1.00 20.94 116 LEU A N 1
ATOM 801 C CA . LEU A 1 112 ? 21.087 34.335 23.826 1.00 22.58 116 LEU A CA 1
ATOM 802 C C . LEU A 1 112 ? 20.370 35.646 23.488 1.00 19.18 116 LEU A C 1
ATOM 803 O O . LEU A 1 112 ? 19.685 35.721 22.471 1.00 20.69 116 LEU A O 1
ATOM 808 N N . PRO A 1 113 ? 20.551 36.691 24.326 1.00 21.55 117 PRO A N 1
ATOM 809 C CA . PRO A 1 113 ? 20.043 38.005 23.912 1.00 20.50 117 PRO A CA 1
ATOM 810 C C . PRO A 1 113 ? 20.726 38.418 22.615 1.00 20.82 117 PRO A C 1
ATOM 811 O O . PRO A 1 113 ? 21.836 37.947 22.320 1.00 20.56 117 PRO A O 1
ATOM 815 N N . PHE A 1 114 ? 20.085 39.303 21.871 1.00 22.44 118 PHE A N 1
ATOM 816 C CA . PHE A 1 114 ? 20.485 39.546 20.504 1.00 22.32 118 PHE A CA 1
ATOM 817 C C . PHE A 1 114 ? 21.929 40.046 20.358 1.00 23.23 118 PHE A C 1
ATOM 818 O O . PHE A 1 114 ? 22.624 39.663 19.413 1.00 21.76 118 PHE A O 1
ATOM 826 N N . HIS A 1 115 ? 22.367 40.902 21.285 1.00 24.15 119 HIS A N 1
ATOM 827 C CA . HIS A 1 115 ? 23.737 41.456 21.229 1.00 25.02 119 HIS A CA 1
ATOM 828 C C . HIS A 1 115 ? 24.819 40.374 21.412 1.00 23.51 119 HIS A C 1
ATOM 829 O O . HIS A 1 115 ? 25.968 40.575 21.028 1.00 24.12 119 HIS A O 1
ATOM 836 N N . LEU A 1 116 ? 24.441 39.218 21.967 1.00 20.43 120 LEU A N 1
ATOM 837 C CA . LEU A 1 116 ? 25.405 38.134 22.191 1.00 21.94 120 LEU A CA 1
ATOM 838 C C . LEU A 1 116 ? 25.335 37.030 21.145 1.00 22.38 120 LEU A C 1
ATOM 839 O O . LEU A 1 116 ? 26.036 36.013 21.252 1.00 23.75 120 LEU A O 1
ATOM 844 N N . LEU A 1 117 ? 24.506 37.238 20.129 1.00 22.83 121 LEU A N 1
ATOM 845 C CA . LEU A 1 117 ? 24.310 36.249 19.096 1.00 20.54 121 LEU A CA 1
ATOM 846 C C . LEU A 1 117 ? 25.595 36.100 18.275 1.00 20.91 121 LEU A C 1
ATOM 847 O O . LEU A 1 117 ? 26.122 37.102 17.784 1.00 22.14 121 LEU A O 1
ATOM 852 N N . PRO A 1 118 ? 26.086 34.848 18.110 1.00 22.02 122 PRO A N 1
ATOM 853 C CA . PRO A 1 118 ? 27.268 34.608 17.259 1.00 21.08 122 PRO A CA 1
ATOM 854 C C . PRO A 1 118 ? 27.043 35.245 15.894 1.00 20.83 122 PRO A C 1
ATOM 855 O O . PRO A 1 118 ? 26.061 34.922 15.221 1.00 19.38 122 PRO A O 1
ATOM 859 N N . PRO A 1 119 ? 27.924 36.188 15.501 1.00 21.37 123 PRO A N 1
ATOM 860 C CA . PRO A 1 119 ? 27.707 36.959 14.254 1.00 24.01 123 PRO A CA 1
ATOM 861 C C . PRO A 1 119 ? 27.562 36.143 12.971 1.00 20.73 123 PRO A C 1
ATOM 862 O O . PRO A 1 119 ? 26.923 36.615 12.037 1.00 21.39 123 PRO A O 1
ATOM 866 N N . SER A 1 120 ? 28.145 34.940 12.910 1.00 18.07 124 SER A N 1
ATOM 867 C CA . SER A 1 120 ? 28.009 34.090 11.717 1.00 20.21 124 SER A CA 1
ATOM 868 C C . SER A 1 120 ? 26.543 33.850 11.325 1.00 18.45 124 SER A C 1
ATOM 869 O O . SER A 1 120 ? 26.234 33.807 10.138 1.00 20.30 124 SER A O 1
ATOM 872 N N . LEU A 1 121 ? 25.659 33.740 12.316 1.00 18.04 125 LEU A N 1
ATOM 873 C CA . LEU A 1 121 ? 24.211 33.513 12.070 1.00 19.29 125 LEU A CA 1
ATOM 874 C C . LEU A 1 121 ? 23.564 34.679 11.305 1.00 21.80 125 LEU A C 1
ATOM 875 O O . LEU A 1 121 ? 22.587 34.486 10.576 1.00 21.62 125 LEU A O 1
ATOM 880 N N . LEU A 1 122 ? 24.110 35.880 11.502 1.00 19.59 126 LEU A N 1
ATOM 881 C CA . LEU A 1 122 ? 23.664 37.092 10.803 1.00 22.78 126 LEU A CA 1
ATOM 882 C C . LEU A 1 122 ? 24.405 37.257 9.474 1.00 22.01 126 LEU A C 1
ATOM 883 O O . LEU A 1 122 ? 23.803 37.623 8.467 1.00 21.28 126 LEU A O 1
ATOM 888 N N . GLU A 1 123 ? 25.710 36.958 9.482 1.00 21.80 127 GLU A N 1
ATOM 889 C CA . GLU A 1 123 ? 26.544 37.037 8.265 1.00 25.68 127 GLU A CA 1
ATOM 890 C C . GLU A 1 123 ? 25.982 36.137 7.165 1.00 22.21 127 GLU A C 1
ATOM 891 O O . GLU A 1 123 ? 25.859 36.543 5.992 1.00 23.31 127 GLU A O 1
ATOM 897 N N . LYS A 1 124 ? 25.598 34.933 7.564 1.00 20.73 128 LYS A N 1
ATOM 898 C CA . LYS A 1 124 ? 25.053 33.949 6.651 1.00 22.65 128 LYS A CA 1
ATOM 899 C C . LYS A 1 124 ? 23.563 34.175 6.347 1.00 19.92 128 LYS A C 1
ATOM 900 O O . LYS A 1 124 ? 22.967 33.414 5.559 1.00 19.93 128 LYS A O 1
ATOM 906 N N . ASN A 1 125 ? 22.986 35.222 6.951 1.00 18.49 129 ASN A N 1
ATOM 907 C CA . ASN A 1 125 ? 21.552 35.578 6.739 1.00 20.30 129 ASN A CA 1
ATOM 908 C C . ASN A 1 125 ? 20.571 34.398 6.991 1.00 20.09 129 ASN A C 1
ATOM 909 O O . ASN A 1 125 ? 19.577 34.235 6.258 1.00 18.01 129 ASN A O 1
ATOM 914 N N . CYS A 1 126 ? 20.839 33.593 8.029 1.00 18.46 130 CYS A N 1
ATOM 915 C CA . CYS A 1 126 ? 20.010 32.401 8.371 1.00 21.66 130 CYS A CA 1
ATOM 916 C C . CYS A 1 126 ? 18.604 32.853 8.748 1.00 20.13 130 CYS A C 1
ATOM 917 O O . CYS A 1 126 ? 18.438 33.954 9.282 1.00 18.72 130 CYS A O 1
ATOM 920 N N . LYS A 1 127 ? 17.607 32.019 8.440 1.00 18.00 131 LYS A N 1
ATOM 921 C CA . LYS A 1 127 ? 16.239 32.293 8.853 1.00 21.95 131 LYS A CA 1
ATOM 922 C C . LYS A 1 127 ? 16.179 32.093 10.355 1.00 19.31 131 LYS A C 1
ATOM 923 O O . LYS A 1 127 ? 16.584 31.033 10.858 1.00 22.64 131 LYS A O 1
ATOM 929 N N . ILE A 1 128 ? 15.715 33.110 11.079 1.00 17.07 132 ILE A N 1
ATOM 930 C CA . ILE A 1 128 ? 15.574 32.994 12.536 1.00 18.23 132 ILE A CA 1
ATOM 931 C C . ILE A 1 128 ? 14.121 33.113 12.925 1.00 18.65 132 ILE A C 1
ATOM 932 O O . ILE A 1 128 ? 13.421 34.024 12.473 1.00 20.90 132 ILE A O 1
ATOM 937 N N . ILE A 1 129 ? 13.689 32.211 13.802 1.00 15.95 133 ILE A N 1
ATOM 938 C CA . ILE A 1 129 ? 12.344 32.265 14.377 1.00 17.34 133 ILE A CA 1
ATOM 939 C C . ILE A 1 129 ? 12.515 32.655 15.846 1.00 17.51 133 ILE A C 1
ATOM 940 O O . ILE A 1 129 ? 13.118 31.910 16.626 1.00 19.35 133 ILE A O 1
ATOM 945 N N . TYR A 1 130 ? 12.045 33.841 16.195 1.00 16.76 134 TYR A N 1
ATOM 946 C CA . TYR A 1 130 ? 12.059 34.286 17.589 1.00 16.78 134 TYR A CA 1
ATOM 947 C C . TYR A 1 130 ? 10.654 34.165 18.154 1.00 17.80 134 TYR A C 1
ATOM 948 O O . TYR A 1 130 ? 9.675 34.636 17.526 1.00 17.09 134 TYR A O 1
ATOM 957 N N . VAL A 1 131 ? 10.534 33.566 19.344 1.00 14.96 135 VAL A N 1
ATOM 958 C CA . VAL A 1 131 ? 9.235 33.486 20.004 1.00 14.82 135 VAL A CA 1
ATOM 959 C C . VAL A 1 131 ? 9.284 34.226 21.363 1.00 13.34 135 VAL A C 1
ATOM 960 O O . VAL A 1 131 ? 10.165 33.964 22.199 1.00 17.54 135 VAL A O 1
ATOM 964 N N . ALA A 1 132 ? 8.325 35.138 21.554 1.00 15.78 136 ALA A N 1
ATOM 965 C CA . ALA A 1 132 ? 8.137 35.877 22.795 1.00 15.67 136 ALA A CA 1
ATOM 966 C C . ALA A 1 132 ? 6.874 35.364 23.470 1.00 16.18 136 ALA A C 1
ATOM 967 O O . ALA A 1 132 ? 5.931 34.900 22.810 1.00 15.47 136 ALA A O 1
ATOM 969 N N . ARG A 1 133 ? 6.855 35.503 24.778 1.00 15.33 137 ARG A N 1
ATOM 970 C CA . ARG A 1 133 ? 5.733 35.024 25.572 1.00 16.37 137 ARG A CA 1
ATOM 971 C C . ARG A 1 133 ? 5.426 36.102 26.588 1.00 20.38 137 ARG A C 1
ATOM 972 O O . ARG A 1 133 ? 6.341 36.853 27.037 1.00 18.01 137 ARG A O 1
ATOM 980 N N . ASN A 1 134 ? 4.143 36.227 26.928 1.00 18.59 138 ASN A N 1
ATOM 981 C CA . ASN A 1 134 ? 3.726 37.112 27.997 1.00 20.13 138 ASN A CA 1
ATOM 982 C C . ASN A 1 134 ? 4.687 36.980 29.209 1.00 16.83 138 ASN A C 1
ATOM 983 O O . ASN A 1 134 ? 4.989 35.864 29.634 1.00 15.40 138 ASN A O 1
ATOM 988 N N . PRO A 1 135 ? 5.207 38.110 29.729 1.00 17.06 139 PRO A N 1
ATOM 989 C CA . PRO A 1 135 ? 6.337 38.006 30.698 1.00 20.21 139 PRO A CA 1
ATOM 990 C C . PRO A 1 135 ? 5.938 37.419 32.050 1.00 18.63 139 PRO A C 1
ATOM 991 O O . PRO A 1 135 ? 6.797 36.873 32.768 1.00 18.62 139 PRO A O 1
ATOM 995 N N . LYS A 1 136 ? 4.650 37.532 32.385 1.00 18.82 140 LYS A N 1
ATOM 996 C CA . LYS A 1 136 ? 4.123 37.042 33.667 1.00 18.48 140 LYS A CA 1
ATOM 997 C C . LYS A 1 136 ? 3.993 35.526 33.620 1.00 15.22 140 LYS A C 1
ATOM 998 O O . LYS A 1 136 ? 4.451 34.826 34.551 1.00 18.86 140 LYS A O 1
ATOM 1004 N N . ASP A 1 137 ? 3.440 34.996 32.521 1.00 15.40 141 ASP A N 1
ATOM 1005 C CA . ASP A 1 137 ? 3.447 33.548 32.305 1.00 14.78 141 ASP A CA 1
ATOM 1006 C C . ASP A 1 137 ? 4.880 33.042 32.154 1.00 17.12 141 ASP A C 1
ATOM 1007 O O . ASP A 1 137 ? 5.182 31.925 32.578 1.00 18.85 141 ASP A O 1
ATOM 1012 N N . ASN A 1 138 ? 5.750 33.861 31.535 1.00 17.05 142 ASN A N 1
ATOM 1013 C CA . ASN A 1 138 ? 7.153 33.476 31.323 1.00 19.35 142 ASN A CA 1
ATOM 1014 C C . ASN A 1 138 ? 7.861 33.354 32.687 1.00 20.80 142 ASN A C 1
ATOM 1015 O O . ASN A 1 138 ? 8.606 32.406 32.912 1.00 20.53 142 ASN A O 1
ATOM 1020 N N . MET A 1 139 ? 7.601 34.301 33.589 1.00 19.02 143 MET A N 1
ATOM 1021 C CA . MET A 1 139 ? 8.162 34.253 34.954 1.00 18.76 143 MET A CA 1
ATOM 1022 C C . MET A 1 139 ? 7.740 32.990 35.690 1.00 18.76 143 MET A C 1
ATOM 1023 O O . MET A 1 139 ? 8.571 32.299 36.293 1.00 18.92 143 MET A O 1
ATOM 1028 N N . VAL A 1 140 ? 6.452 32.674 35.606 1.00 21.00 144 VAL A N 1
ATOM 1029 C CA . VAL A 1 140 ? 5.897 31.498 36.266 1.00 20.51 144 VAL A CA 1
ATOM 1030 C C . VAL A 1 140 ? 6.520 30.214 35.713 1.00 16.86 144 VAL A C 1
ATOM 1031 O O . VAL A 1 140 ? 6.954 29.335 36.477 1.00 18.50 144 VAL A O 1
ATOM 1035 N N . SER A 1 141 ? 6.588 30.108 34.392 1.00 17.51 145 SER A N 1
ATOM 1036 C CA . SER A 1 141 ? 7.207 28.930 33.768 1.00 16.78 145 SER A CA 1
ATOM 1037 C C . SER A 1 141 ? 8.665 28.755 34.185 1.00 18.02 145 SER A C 1
ATOM 1038 O O . SER A 1 141 ? 9.090 27.649 34.505 1.00 17.70 145 SER A O 1
ATOM 1041 N N . TYR A 1 142 ? 9.412 29.854 34.208 1.00 15.88 146 TYR A N 1
ATOM 1042 C CA . TYR A 1 142 ? 10.844 29.840 34.548 1.00 18.71 146 TYR A CA 1
ATOM 1043 C C . TYR A 1 142 ? 11.033 29.487 36.042 1.00 21.30 146 TYR A C 1
ATOM 1044 O O . TYR A 1 142 ? 11.933 28.727 36.401 1.00 23.11 146 TYR A O 1
ATOM 1053 N N . TYR A 1 143 ? 10.146 30.015 36.896 1.00 21.34 147 TYR A N 1
ATOM 1054 C CA . TYR A 1 143 ? 10.139 29.712 38.333 1.00 20.88 147 TYR A CA 1
ATOM 1055 C C . TYR A 1 143 ? 10.085 28.206 38.583 1.00 20.16 147 TYR A C 1
ATOM 1056 O O . TYR A 1 143 ? 10.977 27.649 39.244 1.00 24.01 147 TYR A O 1
ATOM 1065 N N . HIS A 1 144 ? 9.075 27.548 38.014 1.00 19.50 148 HIS A N 1
ATOM 1066 C CA . HIS A 1 144 ? 8.893 26.099 38.180 1.00 22.78 148 HIS A CA 1
ATOM 1067 C C . HIS A 1 144 ? 10.024 25.277 37.525 1.00 23.82 148 HIS A C 1
ATOM 1068 O O . HIS A 1 144 ? 10.436 24.240 38.041 1.00 21.46 148 HIS A O 1
ATOM 1075 N N . PHE A 1 145 ? 10.518 25.767 36.393 1.00 21.54 149 PHE A N 1
ATOM 1076 C CA . PHE A 1 145 ? 11.666 25.161 35.725 1.00 21.95 149 PHE A CA 1
ATOM 1077 C C . PHE A 1 145 ? 12.905 25.150 36.650 1.00 21.25 149 PHE A C 1
ATOM 1078 O O . PHE A 1 145 ? 13.578 24.136 36.747 1.00 22.84 149 PHE A O 1
ATOM 1086 N N . GLN A 1 146 ? 13.160 26.254 37.362 1.00 21.16 150 GLN A N 1
ATOM 1087 C CA . GLN A 1 146 ? 14.289 26.323 38.315 1.00 23.33 150 GLN A CA 1
ATOM 1088 C C . GLN A 1 146 ? 14.082 25.431 39.544 1.00 22.95 150 GLN A C 1
ATOM 1089 O O . GLN A 1 146 ? 15.045 24.899 40.112 1.00 23.27 150 GLN A O 1
ATOM 1095 N N . ARG A 1 147 ? 12.816 25.239 39.932 1.00 24.54 151 ARG A N 1
ATOM 1096 C CA . ARG A 1 147 ? 12.476 24.296 40.989 1.00 24.77 151 ARG A CA 1
ATOM 1097 C C . ARG A 1 147 ? 12.864 22.856 40.617 1.00 25.42 151 ARG A C 1
ATOM 1098 O O . ARG A 1 147 ? 13.393 22.110 41.445 1.00 29.19 151 ARG A O 1
ATOM 1106 N N . MET A 1 148 ? 12.612 22.479 39.368 1.00 27.04 152 MET A N 1
ATOM 1107 C CA . MET A 1 148 ? 12.818 21.088 38.920 1.00 26.53 152 MET A CA 1
ATOM 1108 C C . MET A 1 148 ? 14.179 20.824 38.247 1.00 28.79 152 MET A C 1
ATOM 1109 O O . MET A 1 148 ? 14.614 19.670 38.187 1.00 29.04 152 MET A O 1
ATOM 1114 N N . ASN A 1 149 ? 14.845 21.885 37.761 1.00 26.31 153 ASN A N 1
ATOM 1115 C CA . ASN A 1 149 ? 16.089 21.741 36.986 1.00 27.98 153 ASN A CA 1
ATOM 1116 C C . ASN A 1 149 ? 17.329 22.164 37.769 1.00 25.13 153 ASN A C 1
ATOM 1117 O O . ASN A 1 149 ? 17.546 23.356 38.028 1.00 24.32 153 ASN A O 1
ATOM 1122 N N . LYS A 1 150 ? 18.152 21.177 38.111 1.00 28.81 154 LYS A N 1
ATOM 1123 C CA . LYS A 1 150 ? 19.301 21.375 39.002 1.00 29.81 154 LYS A CA 1
ATOM 1124 C C . LYS A 1 150 ? 20.527 22.014 38.317 1.00 29.88 154 LYS A C 1
ATOM 1125 O O . LYS A 1 150 ? 21.479 22.393 38.994 1.00 30.50 154 LYS A O 1
ATOM 1131 N N . ALA A 1 151 ? 20.489 22.158 36.986 1.00 29.25 155 ALA A N 1
ATOM 1132 C CA . ALA A 1 151 ? 21.515 22.926 36.266 1.00 29.47 155 ALA A CA 1
ATOM 1133 C C . ALA A 1 151 ? 21.359 24.436 36.499 1.00 29.49 155 ALA A C 1
ATOM 1134 O O . ALA A 1 151 ? 22.283 25.225 36.218 1.00 30.92 155 ALA A O 1
ATOM 1136 N N . LEU A 1 152 ? 20.187 24.832 36.998 1.00 24.90 156 LEU A N 1
ATOM 1137 C CA . LEU A 1 152 ? 19.881 26.245 37.214 1.00 25.29 156 LEU A CA 1
ATOM 1138 C C . LEU A 1 152 ? 19.863 26.583 38.709 1.00 26.18 156 LEU A C 1
ATOM 1139 O O . LEU A 1 152 ? 19.683 25.687 39.534 1.00 28.18 156 LEU A O 1
ATOM 1144 N N . PRO A 1 153 ? 20.060 27.879 39.063 1.00 26.92 157 PRO A N 1
ATOM 1145 C CA . PRO A 1 153 ? 20.047 28.246 40.477 1.00 28.71 157 PRO A CA 1
ATOM 1146 C C . PRO A 1 153 ? 18.708 27.921 41.149 1.00 29.58 157 PRO A C 1
ATOM 1147 O O . PRO A 1 153 ? 17.653 27.905 40.485 1.00 28.21 157 PRO A O 1
ATOM 1151 N N . ALA A 1 154 ? 18.749 27.649 42.453 1.00 30.51 158 ALA A N 1
ATOM 1152 C CA . ALA A 1 154 ? 17.528 27.536 43.227 1.00 30.72 158 ALA A CA 1
ATOM 1153 C C . ALA A 1 154 ? 16.803 28.866 43.089 1.00 29.00 158 ALA A C 1
ATOM 1154 O O . ALA A 1 154 ? 17.439 29.930 43.145 1.00 31.43 158 ALA A O 1
ATOM 1156 N N . PRO A 1 155 ? 15.482 28.819 42.867 1.00 27.45 159 PRO A N 1
ATOM 1157 C CA . PRO A 1 155 ? 14.714 30.047 42.634 1.00 28.05 159 PRO A CA 1
ATOM 1158 C C . PRO A 1 155 ? 14.419 30.849 43.912 1.00 26.53 159 PRO A C 1
ATOM 1159 O O . PRO A 1 155 ? 14.088 32.040 43.836 1.00 26.65 159 PRO A O 1
ATOM 1163 N N . GLY A 1 156 ? 14.573 30.207 45.070 1.00 27.47 160 GLY A N 1
ATOM 1164 C CA . GLY A 1 156 ? 14.083 30.766 46.338 1.00 27.07 160 GLY A CA 1
ATOM 1165 C C . GLY A 1 156 ? 12.578 30.587 46.458 1.00 26.92 160 GLY A C 1
ATOM 1166 O O . GLY A 1 156 ? 11.989 29.731 45.782 1.00 29.30 160 GLY A O 1
ATOM 1167 N N . THR A 1 157 ? 11.950 31.391 47.320 1.00 27.77 161 THR A N 1
ATOM 1168 C CA . THR A 1 157 ? 10.488 31.410 47.449 1.00 27.12 161 THR A CA 1
ATOM 1169 C C . THR A 1 157 ? 9.929 32.121 46.225 1.00 25.08 161 THR A C 1
ATOM 1170 O O . THR A 1 157 ? 10.676 32.808 45.540 1.00 23.79 161 THR A O 1
ATOM 1174 N N . TRP A 1 158 ? 8.629 31.963 45.947 1.00 25.58 162 TRP A N 1
ATOM 1175 C CA . TRP A 1 158 ? 7.998 32.713 44.841 1.00 23.50 162 TRP A CA 1
ATOM 1176 C C . TRP A 1 158 ? 8.236 34.232 44.999 1.00 26.88 162 TRP A C 1
ATOM 1177 O O . TRP A 1 158 ? 8.520 34.949 44.022 1.00 23.77 162 TRP A O 1
ATOM 1188 N N . GLU A 1 159 ? 8.121 34.713 46.241 1.00 22.30 163 GLU A N 1
ATOM 1189 C CA . GLU A 1 159 ? 8.291 36.130 46.543 1.00 22.62 163 GLU A CA 1
ATOM 1190 C C . GLU A 1 159 ? 9.697 36.613 46.196 1.00 20.18 163 GLU A C 1
ATOM 1191 O O . GLU A 1 159 ? 9.865 37.701 45.638 1.00 23.27 163 GLU A O 1
ATOM 1197 N N . GLU A 1 160 ? 10.699 35.802 46.508 1.00 21.31 164 GLU A N 1
ATOM 1198 C CA . GLU A 1 160 ? 12.089 36.135 46.157 1.00 19.26 164 GLU A CA 1
ATOM 1199 C C . GLU A 1 160 ? 12.316 36.059 44.655 1.00 21.82 164 GLU A C 1
ATOM 1200 O O . GLU A 1 160 ? 12.884 36.990 44.068 1.00 24.02 164 GLU A O 1
ATOM 1206 N N . TYR A 1 161 ? 11.878 34.952 44.047 1.00 20.31 165 TYR A N 1
ATOM 1207 C CA . TYR A 1 161 ? 12.014 34.757 42.591 1.00 22.50 165 TYR A CA 1
ATOM 1208 C C . TYR A 1 161 ? 11.379 35.867 41.752 1.00 21.71 165 TYR A C 1
ATOM 1209 O O . TYR A 1 161 ? 11.944 36.247 40.741 1.00 23.99 165 TYR A O 1
ATOM 1218 N N . PHE A 1 162 ? 10.198 36.363 42.173 1.00 24.10 166 PHE A N 1
ATOM 1219 C CA . PHE A 1 162 ? 9.547 37.480 41.476 1.00 22.84 166 PHE A CA 1
ATOM 1220 C C . PHE A 1 162 ? 10.539 38.651 41.372 1.00 23.56 166 PHE A C 1
ATOM 1221 O O . PHE A 1 162 ? 10.709 39.262 40.295 1.00 17.35 166 PHE A O 1
ATOM 1229 N N . GLU A 1 163 ? 11.225 38.942 42.488 1.00 21.82 167 GLU A N 1
ATOM 1230 C CA . GLU A 1 163 ? 12.171 40.041 42.499 1.00 21.33 167 GLU A CA 1
ATOM 1231 C C . GLU A 1 163 ? 13.416 39.726 41.660 1.00 23.10 167 GLU A C 1
ATOM 1232 O O . GLU A 1 163 ? 13.940 40.594 40.960 1.00 24.47 167 GLU A O 1
ATOM 1238 N N . THR A 1 164 ? 13.868 38.484 41.745 1.00 22.77 168 THR A N 1
ATOM 1239 C CA . THR A 1 164 ? 15.043 38.010 40.990 1.00 23.12 168 THR A CA 1
ATOM 1240 C C . THR A 1 164 ? 14.803 38.158 39.473 1.00 24.12 168 THR A C 1
ATOM 1241 O O . THR A 1 164 ? 15.650 38.695 38.740 1.00 25.45 168 THR A O 1
ATOM 1245 N N . PHE A 1 165 ? 13.633 37.717 39.023 1.00 25.08 169 PHE A N 1
ATOM 1246 C CA . PHE A 1 165 ? 13.255 37.813 37.621 1.00 21.91 169 PHE A CA 1
ATOM 1247 C C . PHE A 1 165 ? 13.115 39.270 37.191 1.00 24.12 169 PHE A C 1
ATOM 1248 O O . PHE A 1 165 ? 13.649 39.673 36.156 1.00 22.63 169 PHE A O 1
ATOM 1256 N N . LEU A 1 166 ? 12.430 40.065 38.010 1.00 22.56 170 LEU A N 1
ATOM 1257 C CA . LEU A 1 166 ? 12.189 41.462 37.703 1.00 26.62 170 LEU A CA 1
ATOM 1258 C C . LEU A 1 166 ? 13.499 42.205 37.468 1.00 26.37 170 LEU A C 1
ATOM 1259 O O . LEU A 1 166 ? 13.587 43.039 36.569 1.00 26.26 170 LEU A O 1
ATOM 1264 N N . ALA A 1 167 ? 14.523 41.867 38.262 1.00 26.46 171 ALA A N 1
ATOM 1265 C CA . ALA A 1 167 ? 15.822 42.532 38.187 1.00 28.41 171 ALA A CA 1
ATOM 1266 C C . ALA A 1 167 ? 16.766 41.963 37.103 1.00 30.09 171 ALA A C 1
ATOM 1267 O O . ALA A 1 167 ? 17.855 42.513 36.864 1.00 29.53 171 ALA A O 1
ATOM 1269 N N . GLY A 1 168 ? 16.350 40.872 36.462 1.00 27.55 172 GLY A N 1
ATOM 1270 C CA . GLY A 1 168 ? 17.154 40.252 35.402 1.00 28.92 172 GLY A CA 1
ATOM 1271 C C . GLY A 1 168 ? 18.262 39.347 35.919 1.00 27.76 172 GLY A C 1
ATOM 1272 O O . GLY A 1 168 ? 19.149 38.941 35.146 1.00 26.68 172 GLY A O 1
ATOM 1273 N N . LYS A 1 169 ? 18.203 39.009 37.213 1.00 27.93 173 LYS A N 1
ATOM 1274 C CA . LYS A 1 169 ? 19.256 38.192 37.874 1.00 29.24 173 LYS A CA 1
ATOM 1275 C C . LYS A 1 169 ? 19.005 36.690 37.725 1.00 27.74 173 LYS A C 1
ATOM 1276 O O . L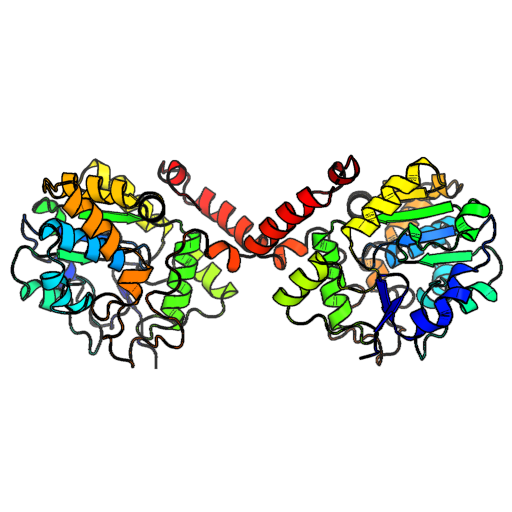YS A 1 169 ? 19.246 35.893 38.638 1.00 28.68 173 LYS A O 1
ATOM 1282 N N . VAL A 1 170 ? 18.506 36.321 36.556 1.00 28.03 174 VAL A N 1
ATOM 1283 C CA . VAL A 1 170 ? 18.296 34.928 36.198 1.00 25.68 174 VAL A CA 1
ATOM 1284 C C . VAL A 1 170 ? 19.190 34.627 34.987 1.00 23.98 174 VAL A C 1
ATOM 1285 O O . VAL A 1 170 ? 19.625 35.548 34.297 1.00 22.76 174 VAL A O 1
ATOM 1289 N N . CYS A 1 171 ? 19.473 33.352 34.738 1.00 24.52 175 CYS A N 1
ATOM 1290 C CA . CYS A 1 171 ? 20.245 32.972 33.550 1.00 23.91 175 CYS A CA 1
ATOM 1291 C C . CYS A 1 171 ? 19.590 33.535 32.281 1.00 23.25 175 CYS A C 1
ATOM 1292 O O . CYS A 1 171 ? 18.351 33.509 32.130 1.00 21.54 175 CYS A O 1
ATOM 1295 N N . TRP A 1 172 ? 20.452 34.034 31.394 1.00 22.09 176 TRP A N 1
ATOM 1296 C CA . TRP A 1 172 ? 20.109 34.717 30.129 1.00 22.02 176 TRP A CA 1
ATOM 1297 C C . TRP A 1 172 ? 19.651 36.185 30.311 1.00 20.06 176 TRP A C 1
ATOM 1298 O O . TRP A 1 172 ? 19.364 36.902 29.328 1.00 19.08 176 TRP A O 1
ATOM 1309 N N . GLY A 1 173 ? 19.608 36.624 31.573 1.00 21.42 177 GLY A N 1
ATOM 1310 C CA . GLY A 1 173 ? 19.422 38.039 31.891 1.00 19.30 177 GLY A CA 1
ATOM 1311 C C . GLY A 1 173 ? 17.995 38.537 31.852 1.00 20.96 177 GLY A C 1
ATOM 1312 O O . GLY A 1 173 ? 17.050 37.761 31.992 1.00 20.40 177 GLY A O 1
ATOM 1313 N N . SER A 1 174 ? 17.860 39.851 31.667 1.00 20.96 178 SER A N 1
ATOM 1314 C CA . SER A 1 174 ? 16.580 40.556 31.711 1.00 20.23 178 SER A CA 1
ATOM 1315 C C . SER A 1 174 ? 15.666 40.099 30.586 1.00 20.33 178 SER A C 1
ATOM 1316 O O . SER A 1 174 ? 16.042 40.204 29.417 1.00 17.54 178 SER A O 1
ATOM 1319 N N . TRP A 1 175 ? 14.476 39.592 30.951 1.00 19.07 179 TRP A N 1
ATOM 1320 C CA . TRP A 1 175 ? 13.389 39.314 29.990 1.00 19.87 179 TRP A CA 1
ATOM 1321 C C . TRP A 1 175 ? 13.122 40.525 29.093 1.00 20.28 179 TRP A C 1
ATOM 1322 O O . TRP A 1 175 ? 13.028 40.393 27.849 1.00 18.92 179 TRP A O 1
ATOM 1333 N N . HIS A 1 176 ? 13.021 41.699 29.723 1.00 21.59 180 HIS A N 1
ATOM 1334 C CA . HIS A 1 176 ? 12.708 42.956 29.036 1.00 19.29 180 HIS A CA 1
ATOM 1335 C C . HIS A 1 176 ? 13.720 43.284 27.952 1.00 20.98 180 HIS A C 1
ATOM 1336 O O . HIS A 1 176 ? 13.331 43.639 26.865 1.00 17.73 180 HIS A O 1
ATOM 1343 N N . GLU A 1 177 ? 15.009 43.200 28.294 1.00 18.89 181 GLU A N 1
ATOM 1344 C CA . GLU A 1 177 ? 16.097 43.499 27.361 1.00 24.85 181 GLU A CA 1
ATOM 1345 C C . GLU A 1 177 ? 16.100 42.489 26.223 1.00 21.19 181 GLU A C 1
ATOM 1346 O O . GLU A 1 177 ? 16.363 42.835 25.070 1.00 20.50 181 GLU A O 1
ATOM 1352 N N . HIS A 1 178 ? 15.804 41.241 26.575 1.00 21.66 182 HIS A N 1
ATOM 1353 C CA . HIS A 1 178 ? 15.826 40.133 25.647 1.00 19.14 182 HIS A CA 1
ATOM 1354 C C . HIS A 1 178 ? 14.794 40.312 24.553 1.00 21.99 182 HIS A C 1
ATOM 1355 O O . HIS A 1 178 ? 15.147 40.377 23.371 1.00 19.24 182 HIS A O 1
ATOM 1362 N N . VAL A 1 179 ? 13.513 40.410 24.946 1.00 18.31 183 VAL A N 1
ATOM 1363 C CA . VAL A 1 179 ? 12.427 40.594 23.966 1.00 18.37 183 VAL A CA 1
ATOM 1364 C C . VAL A 1 179 ? 12.591 41.895 23.136 1.00 21.78 183 VAL A C 1
ATOM 1365 O O . VAL A 1 179 ? 12.365 41.903 21.936 1.00 20.17 183 VAL A O 1
ATOM 1369 N N . LYS A 1 180 ? 12.998 42.977 23.801 1.00 25.83 184 LYS A N 1
ATOM 1370 C CA . LYS A 1 180 ? 13.262 44.288 23.174 1.00 27.74 184 LYS A CA 1
ATOM 1371 C C . LYS A 1 180 ? 14.390 44.252 22.105 1.00 23.93 184 LYS A C 1
ATOM 1372 O O . LYS A 1 180 ? 14.199 44.730 20.980 1.00 23.82 184 LYS A O 1
ATOM 1378 N N . GLY A 1 181 ? 15.543 43.666 22.450 1.00 20.85 185 GLY A N 1
ATOM 1379 C CA . GLY A 1 181 ? 16.659 43.597 21.538 1.00 21.04 185 GLY A CA 1
ATOM 1380 C C . GLY A 1 181 ? 16.325 42.795 20.299 1.00 18.87 185 GLY A C 1
ATOM 1381 O O . GLY A 1 181 ? 16.686 43.168 19.179 1.00 19.54 185 GLY A O 1
ATOM 1382 N N . TRP A 1 182 ? 15.627 41.683 20.494 1.00 18.60 186 TRP A N 1
ATOM 1383 C CA . TRP A 1 182 ? 15.193 40.870 19.377 1.00 17.44 186 TRP A CA 1
ATOM 1384 C C . TRP A 1 182 ? 14.119 41.539 18.495 1.00 20.21 186 TRP A C 1
ATOM 1385 O O . TRP A 1 182 ? 14.113 41.367 17.266 1.00 19.91 186 TRP A O 1
ATOM 1396 N N . TRP A 1 183 ? 13.233 42.295 19.123 1.00 17.35 187 TRP A N 1
ATOM 1397 C CA . TRP A 1 183 ? 12.192 43.022 18.409 1.00 20.18 187 TRP A CA 1
ATOM 1398 C C . TRP A 1 183 ? 12.808 44.150 17.548 1.00 22.77 187 TRP A C 1
ATOM 1399 O O . TRP A 1 183 ? 12.422 44.363 16.389 1.00 21.38 187 TRP A O 1
ATOM 1410 N N . GLU A 1 184 ? 13.767 44.857 18.116 1.00 23.77 188 GLU A N 1
ATOM 1411 C CA . GLU A 1 184 ? 14.467 45.897 17.371 1.00 27.73 188 GLU A CA 1
ATOM 1412 C C . GLU A 1 184 ? 15.251 45.295 16.200 1.00 27.33 188 GLU A C 1
ATOM 1413 O O . GLU A 1 184 ? 15.355 45.910 15.149 1.00 29.70 188 GLU A O 1
ATOM 1416 N N . ALA A 1 185 ? 15.753 44.069 16.383 1.00 26.44 189 ALA A N 1
ATOM 1417 C CA . ALA A 1 185 ? 16.574 43.385 15.379 1.00 26.59 189 ALA A CA 1
ATOM 1418 C C . ALA A 1 185 ? 15.782 42.885 14.181 1.00 25.50 189 ALA A C 1
ATOM 1419 O O . ALA A 1 185 ? 16.334 42.756 13.091 1.00 24.60 189 ALA A O 1
ATOM 1421 N N . LYS A 1 186 ? 14.488 42.583 14.383 1.00 27.30 190 LYS A N 1
ATOM 1422 C CA . LYS A 1 186 ? 13.669 41.924 13.349 1.00 28.39 190 LYS A CA 1
ATOM 1423 C C . LYS A 1 186 ? 13.530 42.794 12.071 1.00 30.70 190 LYS A C 1
ATOM 1424 O O . LYS A 1 186 ? 13.266 42.283 10.985 1.00 33.14 190 LYS A O 1
ATOM 1430 N N . ASP A 1 187 ? 13.722 44.095 12.247 1.00 32.64 191 ASP A N 1
ATOM 1431 C CA . ASP A 1 187 ? 13.569 45.111 11.204 1.00 37.98 191 ASP A CA 1
ATOM 1432 C C . ASP A 1 187 ? 14.666 45.051 10.139 1.00 36.31 191 ASP A C 1
ATOM 1433 O O . ASP A 1 187 ? 14.456 45.455 8.979 1.00 40.85 191 ASP A O 1
ATOM 1438 N N . LYS A 1 188 ? 15.835 44.570 10.534 1.00 32.68 192 LYS A N 1
ATOM 1439 C CA . LYS A 1 188 ? 16.983 44.594 9.650 1.00 31.35 192 LYS A CA 1
ATOM 1440 C C . LYS A 1 188 ? 17.701 43.263 9.569 1.00 26.52 192 LYS A C 1
ATOM 1441 O O . LYS A 1 188 ? 18.851 43.201 9.135 1.00 22.83 192 LYS A O 1
ATOM 1447 N N . HIS A 1 189 ? 17.014 42.199 9.978 1.00 23.22 193 HIS A N 1
ATOM 1448 C CA . HIS A 1 189 ? 17.536 40.849 9.869 1.00 23.41 193 HIS A CA 1
ATOM 1449 C C . HIS A 1 189 ? 16.413 39.881 9.514 1.00 23.01 193 HIS A C 1
ATOM 1450 O O . HIS A 1 189 ? 15.227 40.218 9.595 1.00 21.86 193 HIS A O 1
ATOM 1457 N N . ARG A 1 190 ? 16.789 38.669 9.166 1.00 20.41 194 ARG A N 1
ATOM 1458 C CA . ARG A 1 190 ? 15.840 37.687 8.651 1.00 23.29 194 ARG A CA 1
ATOM 1459 C C . ARG A 1 190 ? 15.142 36.943 9.805 1.00 22.33 194 ARG A C 1
ATOM 1460 O O . ARG A 1 190 ? 15.363 35.733 10.018 1.00 18.67 194 ARG A O 1
ATOM 1468 N N . ILE A 1 191 ? 14.309 37.689 10.552 1.00 20.01 195 ILE A N 1
ATOM 1469 C CA . ILE A 1 191 ? 13.680 37.185 11.771 1.00 19.03 195 ILE A CA 1
ATOM 1470 C C . ILE A 1 191 ? 12.167 37.163 11.611 1.00 20.18 195 ILE A C 1
ATOM 1471 O O . ILE A 1 191 ? 11.557 38.176 11.205 1.00 22.24 195 ILE A O 1
ATOM 1476 N N . LEU A 1 192 ? 11.568 36.009 11.929 1.00 17.35 196 LEU A N 1
ATOM 1477 C CA . LEU A 1 192 ? 10.124 35.929 12.091 1.00 17.16 196 LEU A CA 1
ATOM 1478 C C . LEU A 1 192 ? 9.825 35.995 13.572 1.00 15.92 196 LEU A C 1
ATOM 1479 O O . LEU A 1 192 ? 10.259 35.126 14.349 1.00 19.79 196 LEU A O 1
ATOM 1484 N N . TYR A 1 193 ? 9.100 37.028 13.981 1.00 14.55 197 TYR A N 1
ATOM 1485 C CA . TYR A 1 193 ? 8.866 37.249 15.401 1.00 17.43 197 TYR A CA 1
ATOM 1486 C C . TYR A 1 193 ? 7.445 36.811 15.736 1.00 20.02 197 TYR A C 1
ATOM 1487 O O . TYR A 1 193 ? 6.480 37.416 15.260 1.00 18.65 197 TYR A O 1
ATOM 1496 N N . LEU A 1 194 ? 7.326 35.740 16.535 1.00 17.83 198 LEU A N 1
ATOM 1497 C CA . LEU A 1 194 ? 6.027 35.151 16.908 1.00 18.48 198 LEU A CA 1
ATOM 1498 C C . LEU A 1 194 ? 5.745 35.320 18.389 1.00 19.12 198 LEU A C 1
ATOM 1499 O O . LEU A 1 194 ? 6.641 35.631 19.166 1.00 16.47 198 LEU A O 1
ATOM 1504 N N . PHE A 1 195 ? 4.489 35.069 18.763 1.00 16.36 199 PHE A N 1
ATOM 1505 C CA . PHE A 1 195 ? 4.045 35.110 20.147 1.00 17.72 199 PHE A CA 1
ATOM 1506 C C . PHE A 1 195 ? 3.388 33.802 20.543 1.00 14.12 199 PHE A C 1
ATOM 1507 O O . PHE A 1 195 ? 2.500 33.311 19.830 1.00 16.18 199 PHE A O 1
ATOM 1515 N N . TYR A 1 196 ? 3.835 33.282 21.690 1.00 17.26 200 TYR A N 1
ATOM 1516 C CA . TYR A 1 196 ? 3.337 32.038 22.313 1.00 15.51 200 TYR A CA 1
ATOM 1517 C C . TYR A 1 196 ? 1.801 32.082 22.339 1.00 16.13 200 TYR A C 1
ATOM 1518 O O . TYR A 1 196 ? 1.128 31.128 21.942 1.00 16.65 200 TYR A O 1
ATOM 1527 N N . GLU A 1 197 ? 1.262 33.218 22.779 1.00 18.17 201 GLU A N 1
ATOM 1528 C CA . GLU A 1 197 ? -0.210 33.408 22.875 1.00 15.93 201 GLU A CA 1
ATOM 1529 C C . GLU A 1 197 ? -0.982 33.303 21.540 1.00 16.95 201 GLU A C 1
ATOM 1530 O O . GLU A 1 197 ? -2.121 32.804 21.526 1.00 17.23 201 GLU A O 1
ATOM 1536 N N . ASP A 1 198 ? -0.373 33.784 20.459 1.00 16.98 202 ASP A N 1
ATOM 1537 C CA . ASP A 1 198 ? -0.929 33.713 19.105 1.00 18.95 202 ASP A CA 1
ATOM 1538 C C . ASP A 1 198 ? -0.918 32.235 18.683 1.00 17.92 202 ASP A C 1
ATOM 1539 O O . ASP A 1 198 ? -1.884 31.734 18.109 1.00 16.46 202 ASP A O 1
ATOM 1544 N N . MET A 1 199 ? 0.183 31.555 18.977 1.00 16.17 203 MET A N 1
ATOM 1545 C CA . MET A 1 199 ? 0.305 30.099 18.672 1.00 18.10 203 MET A CA 1
ATOM 1546 C C . MET A 1 199 ? -0.758 29.299 19.415 1.00 18.55 203 MET A C 1
ATOM 1547 O O . MET A 1 199 ? -1.349 28.339 18.863 1.00 20.48 203 MET A O 1
ATOM 1552 N N . LYS A 1 200 ? -1.060 29.691 20.653 1.00 17.51 204 LYS A N 1
ATOM 1553 C CA . LYS A 1 200 ? -2.038 28.942 21.437 1.00 16.54 204 LYS A CA 1
ATOM 1554 C C . LYS A 1 200 ? -3.458 29.229 20.911 1.00 18.75 204 LYS A C 1
ATOM 1555 O O . LYS A 1 200 ? -4.301 28.317 20.773 1.00 18.08 204 LYS A O 1
ATOM 1561 N N . LYS A 1 201 ? -3.707 30.493 20.589 1.00 19.46 205 LYS A N 1
ATOM 1562 C CA . LYS A 1 201 ? -5.050 30.944 20.162 1.00 19.55 205 LYS A CA 1
ATOM 1563 C C . LYS A 1 201 ? -5.448 30.401 18.800 1.00 20.64 205 LYS A C 1
ATOM 1564 O O . LYS A 1 201 ? -6.600 30.049 18.580 1.00 17.74 205 LYS A O 1
ATOM 1570 N N . ASN A 1 202 ? -4.499 30.384 17.871 1.00 20.29 206 ASN A N 1
ATOM 1571 C CA . ASN A 1 202 ? -4.759 29.918 16.503 1.00 19.30 206 ASN A CA 1
ATOM 1572 C C . ASN A 1 202 ? -3.483 29.228 15.965 1.00 19.48 206 ASN A C 1
ATOM 1573 O O . ASN A 1 202 ? -2.756 29.792 15.163 1.00 16.06 206 ASN A O 1
ATOM 1578 N N . PRO A 1 203 ? -3.209 28.002 16.442 1.00 17.49 207 PRO A N 1
ATOM 1579 C CA . PRO A 1 203 ? -1.989 27.328 16.017 1.00 17.88 207 PRO A CA 1
ATOM 1580 C C . PRO A 1 203 ? -1.903 27.163 14.486 1.00 19.15 207 PRO A C 1
ATOM 1581 O O . PRO A 1 203 ? -0.815 27.316 13.934 1.00 19.04 207 PRO A O 1
ATOM 1585 N N . LYS A 1 204 ? -3.024 26.868 13.811 1.00 18.70 208 LYS A N 1
ATOM 1586 C CA . LYS A 1 204 ? -2.955 26.637 12.342 1.00 18.89 208 LYS A CA 1
ATOM 1587 C C . LYS A 1 204 ? -2.461 27.877 11.589 1.00 19.64 208 LYS A C 1
ATOM 1588 O O . LYS A 1 204 ? -1.600 27.773 10.696 1.00 17.43 208 LYS A O 1
ATOM 1594 N N . HIS A 1 205 ? -3.012 29.038 11.946 1.00 19.94 209 HIS A N 1
ATOM 1595 C CA . HIS A 1 205 ? -2.577 30.318 11.376 1.00 19.88 209 HIS A CA 1
ATOM 1596 C C . HIS A 1 205 ? -1.061 30.526 11.566 1.00 19.96 209 HIS A C 1
ATOM 1597 O O . HIS A 1 205 ? -0.346 30.810 10.595 1.00 18.16 209 HIS A O 1
ATOM 1604 N N . GLU A 1 206 ? -0.560 30.333 12.793 1.00 18.80 210 GLU A N 1
ATOM 1605 C CA . GLU A 1 206 ? 0.885 30.555 13.075 1.00 16.97 210 GLU A CA 1
ATOM 1606 C C . GLU A 1 206 ? 1.759 29.513 12.366 1.00 19.72 210 GLU A C 1
ATOM 1607 O O . GLU A 1 206 ? 2.867 29.826 11.905 1.00 18.64 210 GLU A O 1
ATOM 1613 N N . ILE A 1 207 ? 1.263 28.274 12.290 1.00 15.91 211 ILE A N 1
ATOM 1614 C CA . ILE A 1 207 ? 1.977 27.192 11.586 1.00 17.96 211 ILE A CA 1
ATOM 1615 C C . ILE A 1 207 ? 2.061 27.512 10.100 1.00 19.86 211 ILE A C 1
ATOM 1616 O O . ILE A 1 207 ? 3.120 27.357 9.492 1.00 16.06 211 ILE A O 1
ATOM 1621 N N . GLN A 1 208 ? 0.965 28.006 9.530 1.00 18.87 212 GLN A N 1
ATOM 1622 C CA . GLN A 1 208 ? 0.989 28.500 8.146 1.00 22.81 212 GLN A CA 1
ATOM 1623 C C . GLN A 1 208 ? 2.006 29.630 7.922 1.00 20.78 212 GLN A C 1
ATOM 1624 O O . GLN A 1 208 ? 2.707 29.634 6.910 1.00 18.32 212 GLN A O 1
ATOM 1630 N N . LYS A 1 209 ? 2.087 30.573 8.866 1.00 19.69 213 LYS A N 1
ATOM 1631 C CA . LYS A 1 209 ? 3.039 31.673 8.778 1.00 17.23 213 LYS A CA 1
ATOM 1632 C C . LYS A 1 209 ? 4.449 31.168 8.838 1.00 16.93 213 LYS A C 1
ATOM 1633 O O . LYS A 1 209 ? 5.299 31.648 8.107 1.00 17.15 213 LYS A O 1
ATOM 1639 N N . LEU A 1 210 ? 4.695 30.206 9.725 1.00 16.08 214 LEU A N 1
ATOM 1640 C CA . LEU A 1 210 ? 6.005 29.521 9.801 1.00 19.24 214 LEU A CA 1
ATOM 1641 C C . LEU A 1 210 ? 6.424 28.842 8.477 1.00 19.98 214 LEU A C 1
ATOM 1642 O O . LEU A 1 210 ? 7.565 28.990 8.027 1.00 19.55 214 LEU A O 1
ATOM 1647 N N . ALA A 1 211 ? 5.488 28.109 7.885 1.00 19.37 215 ALA A N 1
ATOM 1648 C CA . ALA A 1 211 ? 5.720 27.351 6.657 1.00 20.10 215 ALA A CA 1
ATOM 1649 C C . ALA A 1 211 ? 6.063 28.297 5.517 1.00 20.93 215 ALA A C 1
ATOM 1650 O O . ALA A 1 211 ? 6.989 28.032 4.752 1.00 23.32 215 ALA A O 1
ATOM 1652 N N . GLU A 1 212 ? 5.312 29.386 5.405 1.00 18.62 216 GLU A N 1
ATOM 1653 C CA . GLU A 1 212 ? 5.600 30.437 4.409 1.00 23.45 216 GLU A CA 1
ATOM 1654 C C . GLU A 1 212 ? 7.018 31.036 4.580 1.00 24.35 216 GLU A C 1
ATOM 1655 O O . GLU A 1 212 ? 7.748 31.208 3.611 1.00 23.00 216 GLU A O 1
ATOM 1658 N N . PHE A 1 213 ? 7.398 31.332 5.823 1.00 24.10 217 PHE A N 1
ATOM 1659 C CA . PHE A 1 213 ? 8.739 31.863 6.147 1.00 22.99 217 PHE A CA 1
ATOM 1660 C C . PHE A 1 213 ? 9.823 30.839 5.836 1.00 22.18 217 PHE A C 1
ATOM 1661 O O . PHE A 1 213 ? 10.905 31.194 5.342 1.00 24.26 217 PHE A O 1
ATOM 1669 N N . ILE A 1 214 ? 9.531 29.572 6.126 1.00 24.37 218 ILE A N 1
ATOM 1670 C CA . ILE A 1 214 ? 10.464 28.449 5.880 1.00 27.41 218 ILE A CA 1
ATOM 1671 C C . ILE A 1 214 ? 10.547 28.136 4.373 1.00 28.80 218 ILE A C 1
ATOM 1672 O O . ILE A 1 214 ? 11.580 27.659 3.880 1.00 25.85 218 ILE A O 1
ATOM 1677 N N . GLY A 1 215 ? 9.472 28.452 3.650 1.00 25.32 219 GLY A N 1
ATOM 1678 C CA . GLY A 1 215 ? 9.418 28.240 2.198 1.00 27.16 219 GLY A CA 1
ATOM 1679 C C . GLY A 1 215 ? 8.840 26.880 1.826 1.00 29.93 219 GLY A C 1
ATOM 1680 O O . GLY A 1 215 ? 9.238 26.288 0.811 1.00 30.35 219 GLY A O 1
ATOM 1681 N N . LYS A 1 216 ? 7.906 26.380 2.645 1.00 25.24 220 LYS A N 1
ATOM 1682 C CA . LYS A 1 216 ? 7.270 25.096 2.383 1.00 28.53 220 LYS A CA 1
ATOM 1683 C C . LYS A 1 216 ? 5.781 25.282 2.069 1.00 27.88 220 LYS A C 1
ATOM 1684 O O . LYS A 1 216 ? 5.054 25.937 2.823 1.00 26.63 220 LYS A O 1
ATOM 1688 N N . LYS A 1 217 ? 5.343 24.716 0.947 1.00 27.77 221 LYS A N 1
ATOM 1689 C CA . LYS A 1 217 ? 3.920 24.700 0.607 1.00 31.76 221 LYS A CA 1
ATOM 1690 C C . LYS A 1 217 ? 3.311 23.388 1.078 1.00 31.02 221 LYS A C 1
ATOM 1691 O O . LYS A 1 217 ? 3.692 22.306 0.620 1.00 32.59 221 LYS A O 1
ATOM 1697 N N . LEU A 1 218 ? 2.375 23.487 2.009 1.00 30.22 222 LEU A N 1
ATOM 1698 C CA . LEU A 1 218 ? 1.744 22.306 2.573 1.00 29.24 222 LEU A CA 1
ATOM 1699 C C . LEU A 1 218 ? 0.248 22.367 2.316 1.00 29.07 222 LEU A C 1
ATOM 1700 O O . LEU A 1 218 ? -0.347 23.452 2.294 1.00 29.76 222 LEU A O 1
ATOM 1705 N N . ASP A 1 219 ? -0.361 21.214 2.107 1.00 31.17 223 ASP A N 1
ATOM 1706 C CA . ASP A 1 219 ? -1.814 21.191 1.926 1.00 32.71 223 ASP A CA 1
ATOM 1707 C C . ASP A 1 219 ? -2.493 21.127 3.294 1.00 29.02 223 ASP A C 1
ATOM 1708 O O . ASP A 1 219 ? -1.815 20.904 4.305 1.00 28.05 223 ASP A O 1
ATOM 1713 N N . ASP A 1 220 ? -3.809 21.331 3.325 1.00 26.85 224 ASP A N 1
ATOM 1714 C CA . ASP A 1 220 ? -4.558 21.370 4.582 1.00 27.97 224 ASP A CA 1
ATOM 1715 C C . ASP A 1 220 ? -4.391 20.155 5.456 1.00 26.33 224 ASP A C 1
ATOM 1716 O O . ASP A 1 220 ? -4.331 20.279 6.672 1.00 27.04 224 ASP A O 1
ATOM 1721 N N . LYS A 1 221 ? -4.372 18.977 4.825 1.00 23.61 225 LYS A N 1
ATOM 1722 C CA . LYS A 1 221 ? -4.258 17.707 5.528 1.00 25.33 225 LYS A CA 1
ATOM 1723 C C . LYS A 1 221 ? -3.003 17.667 6.419 1.00 25.05 225 LYS A C 1
ATOM 1724 O O . LYS A 1 221 ? -3.096 17.359 7.606 1.00 23.00 225 LYS A O 1
ATOM 1727 N N . VAL A 1 222 ? -1.845 18.011 5.847 1.00 21.47 226 VAL A N 1
ATOM 1728 C CA . VAL A 1 222 ? -0.575 18.031 6.586 1.00 22.09 226 VAL A CA 1
ATOM 1729 C C . VAL A 1 222 ? -0.541 19.117 7.671 1.00 16.85 226 VAL A C 1
ATOM 1730 O O . VAL A 1 222 ? -0.119 18.857 8.807 1.00 19.52 226 VAL A O 1
ATOM 1734 N N . LEU A 1 223 ? -0.969 20.325 7.308 1.00 18.85 227 LEU A N 1
ATOM 1735 C CA . LEU A 1 223 ? -1.165 21.409 8.281 1.00 18.65 227 LEU A CA 1
ATOM 1736 C C . LEU A 1 223 ? -2.002 20.912 9.461 1.00 19.77 227 LEU A C 1
ATOM 1737 O O . LEU A 1 223 ? -1.615 21.083 10.608 1.00 18.40 227 LEU A O 1
ATOM 1742 N N . ASP A 1 224 ? -3.144 20.280 9.186 1.00 19.50 228 ASP A N 1
ATOM 1743 C CA . ASP A 1 224 ? -4.005 19.783 10.284 1.00 20.00 228 ASP A CA 1
ATOM 1744 C C . ASP A 1 224 ? -3.256 18.765 11.147 1.00 19.17 228 ASP A C 1
ATOM 1745 O O . ASP A 1 224 ? -3.321 18.815 12.382 1.00 20.37 228 ASP A O 1
ATOM 1750 N N . LYS A 1 225 ? -2.518 17.882 10.488 1.00 19.27 229 LYS A N 1
ATOM 1751 C CA . LYS A 1 225 ? -1.703 16.883 11.166 1.00 18.41 229 LYS A CA 1
ATOM 1752 C C . LYS A 1 225 ? -0.640 17.519 12.114 1.00 20.46 229 LYS A C 1
ATOM 1753 O O . LYS A 1 225 ? -0.508 17.107 13.265 1.00 19.63 229 LYS A O 1
ATOM 1759 N N . ILE A 1 226 ? 0.084 18.534 11.634 1.00 16.04 230 ILE A N 1
ATOM 1760 C CA . ILE A 1 226 ? 1.056 19.274 12.474 1.00 19.27 230 ILE A CA 1
ATOM 1761 C C . ILE A 1 226 ? 0.382 19.955 13.694 1.00 16.33 230 ILE A C 1
ATOM 1762 O O . ILE A 1 226 ? 0.901 19.896 14.818 1.00 17.58 230 ILE A O 1
ATOM 1767 N N . VAL A 1 227 ? -0.763 20.580 13.465 1.00 17.16 231 VAL A N 1
ATOM 1768 C CA . VAL A 1 227 ? -1.552 21.212 14.550 1.00 18.15 231 VAL A CA 1
ATOM 1769 C C . VAL A 1 227 ? -1.839 20.126 15.621 1.00 18.44 231 VAL A C 1
ATOM 1770 O O . VAL A 1 227 ? -1.586 20.335 16.817 1.00 19.30 231 VAL A O 1
ATOM 1774 N N . HIS A 1 228 ? -2.323 18.955 15.186 1.00 18.58 232 HIS A N 1
ATOM 1775 C CA . HIS A 1 228 ? -2.584 17.856 16.124 1.00 18.87 232 HIS A CA 1
ATOM 1776 C C . HIS A 1 228 ? -1.337 17.415 16.893 1.00 20.49 232 HIS A C 1
ATOM 1777 O O . HIS A 1 228 ? -1.341 17.392 18.124 1.00 19.35 232 HIS A O 1
ATOM 1784 N N . TYR A 1 229 ? -0.281 17.050 16.167 1.00 18.94 233 TYR A N 1
ATOM 1785 C CA . TYR A 1 229 ? 0.900 16.497 16.814 1.00 17.91 233 TYR A CA 1
ATOM 1786 C C . TYR A 1 229 ? 1.650 17.484 17.698 1.00 17.18 233 TYR A C 1
ATOM 1787 O O . TYR A 1 229 ? 2.347 17.084 18.619 1.00 20.57 233 TYR A O 1
ATOM 1796 N N . THR A 1 230 ? 1.483 18.780 17.439 1.00 16.76 234 THR A N 1
ATOM 1797 C CA . THR A 1 230 ? 2.158 19.776 18.253 1.00 16.16 234 THR A CA 1
ATOM 1798 C C . THR A 1 230 ? 1.289 20.441 19.340 1.00 19.13 234 THR A C 1
ATOM 1799 O O . THR A 1 230 ? 1.723 21.443 19.955 1.00 19.42 234 THR A O 1
ATOM 1803 N N . SER A 1 231 ? 0.075 19.912 19.569 1.00 19.34 235 SER A N 1
ATOM 1804 C CA . SER A 1 231 ? -0.785 20.396 20.648 1.00 19.51 235 SER A CA 1
ATOM 1805 C C . SER A 1 231 ? -0.178 19.954 21.972 1.00 19.45 235 SER A C 1
ATOM 1806 O O . SER A 1 231 ? 0.479 18.903 22.026 1.00 19.08 235 SER A O 1
ATOM 1809 N N . PHE A 1 232 ? -0.366 20.759 23.028 1.00 19.24 236 PHE A N 1
ATOM 1810 C CA . PHE A 1 232 ? 0.201 20.440 24.353 1.00 20.04 236 PHE A CA 1
ATOM 1811 C C . PHE A 1 232 ? -0.157 19.009 24.822 1.00 23.77 236 PHE A C 1
ATOM 1812 O O . PHE A 1 232 ? 0.706 18.280 25.307 1.00 18.81 236 PHE A O 1
ATOM 1820 N N . ASP A 1 233 ? -1.427 18.628 24.697 1.00 22.34 237 ASP A N 1
ATOM 1821 C CA . ASP A 1 233 ? -1.849 17.289 25.175 1.00 26.37 237 ASP A CA 1
ATOM 1822 C C . ASP A 1 233 ? -1.173 16.137 24.417 1.00 27.07 237 ASP A C 1
ATOM 1823 O O . ASP A 1 233 ? -0.911 15.079 24.988 1.00 30.31 237 ASP A O 1
ATOM 1828 N N . VAL A 1 234 ? -0.896 16.342 23.136 1.00 22.42 238 VAL A N 1
ATOM 1829 C CA . VAL A 1 234 ? -0.167 15.321 22.356 1.00 21.15 238 VAL A CA 1
ATOM 1830 C C . VAL A 1 234 ? 1.339 15.312 22.675 1.00 22.06 238 VAL A C 1
ATOM 1831 O O . VAL A 1 234 ? 1.920 14.247 22.981 1.00 22.42 238 VAL A O 1
ATOM 1835 N N . MET A 1 235 ? 1.968 16.488 22.626 1.00 20.67 239 MET A N 1
ATOM 1836 C CA . MET A 1 235 ? 3.393 16.592 22.982 1.00 21.47 239 MET A CA 1
ATOM 1837 C C . MET A 1 235 ? 3.739 16.137 24.404 1.00 21.56 239 MET A C 1
ATOM 1838 O O . MET A 1 235 ? 4.806 15.544 24.607 1.00 20.20 239 MET A O 1
ATOM 1843 N N . LYS A 1 236 ? 2.855 16.417 25.375 1.00 22.83 240 LYS A N 1
ATOM 1844 C CA . LYS A 1 236 ? 3.084 15.992 26.762 1.00 24.35 240 LYS A CA 1
ATOM 1845 C C . LYS A 1 236 ? 3.244 14.478 26.875 1.00 23.37 240 LYS A C 1
ATOM 1846 O O . LYS A 1 236 ? 3.986 14.002 27.727 1.00 24.21 240 LYS A O 1
ATOM 1852 N N . GLN A 1 237 ? 2.547 13.737 26.012 1.00 22.94 241 GLN A N 1
ATOM 1853 C CA . GLN A 1 237 ? 2.633 12.263 25.976 1.00 24.09 241 GLN A CA 1
ATOM 1854 C C . GLN A 1 237 ? 3.725 11.688 25.078 1.00 25.76 241 GLN A C 1
ATOM 1855 O O . GLN A 1 237 ? 3.919 10.474 25.054 1.00 24.07 241 GLN A O 1
ATOM 1861 N N . ASN A 1 238 ? 4.435 12.557 24.360 1.00 23.37 242 ASN A N 1
ATOM 1862 C CA . ASN A 1 238 ? 5.440 12.123 23.378 1.00 21.07 242 ASN A CA 1
ATOM 1863 C C . ASN A 1 238 ? 6.794 12.042 24.088 1.00 22.69 242 ASN A C 1
ATOM 1864 O O . ASN A 1 238 ? 7.368 13.070 24.442 1.00 22.05 242 ASN A O 1
ATOM 1869 N N . PRO A 1 239 ? 7.296 10.812 24.322 1.00 24.53 243 PRO A N 1
ATOM 1870 C CA . PRO A 1 239 ? 8.543 10.690 25.091 1.00 22.36 243 PRO A CA 1
ATOM 1871 C C . PRO A 1 239 ? 9.772 11.285 24.379 1.00 20.36 243 PRO A C 1
ATOM 1872 O O . PRO A 1 239 ? 10.812 11.477 25.016 1.00 22.57 243 PRO A O 1
ATOM 1876 N N . MET A 1 240 ? 9.646 11.561 23.081 1.00 20.79 244 MET A N 1
ATOM 1877 C CA . MET A 1 240 ? 10.702 12.258 22.324 1.00 22.48 244 MET A CA 1
ATOM 1878 C C . MET A 1 240 ? 10.580 13.813 22.322 1.00 22.61 244 MET A C 1
ATOM 1879 O O . MET A 1 240 ? 11.426 14.503 21.731 1.00 20.47 244 MET A O 1
ATOM 1884 N N . ALA A 1 241 ? 9.547 14.343 22.973 1.00 23.08 245 ALA A N 1
ATOM 1885 C CA . ALA A 1 241 ? 9.293 15.787 22.920 1.00 22.16 245 ALA A CA 1
ATOM 1886 C C . ALA A 1 241 ? 8.941 16.419 24.280 1.00 26.53 245 ALA A C 1
ATOM 1887 O O . ALA A 1 241 ? 8.666 17.623 24.362 1.00 29.46 245 ALA A O 1
ATOM 1889 N N . ASN A 1 242 ? 8.959 15.615 25.337 1.00 23.31 246 ASN A N 1
ATOM 1890 C CA . ASN A 1 242 ? 8.515 16.069 26.651 1.00 23.59 246 ASN A CA 1
ATOM 1891 C C . ASN A 1 242 ? 9.620 16.162 27.713 1.00 21.40 246 ASN A C 1
ATOM 1892 O O . ASN A 1 242 ? 9.321 16.318 28.911 1.00 18.52 246 ASN A O 1
ATOM 1897 N N . TYR A 1 243 ? 10.879 16.030 27.268 1.00 20.09 247 TYR A N 1
ATOM 1898 C CA . TYR A 1 243 ? 12.076 16.086 28.146 1.00 21.08 247 TYR A CA 1
ATOM 1899 C C . TYR A 1 243 ? 12.137 14.993 29.233 1.00 20.29 247 TYR A C 1
ATOM 1900 O O . TYR A 1 243 ? 12.909 15.101 30.185 1.00 23.04 247 TYR A O 1
ATOM 1909 N N . SER A 1 244 ? 11.331 13.945 29.052 1.00 21.68 248 SER A N 1
ATOM 1910 C CA . SER A 1 244 ? 11.328 12.781 29.952 1.00 23.98 248 SER A CA 1
ATOM 1911 C C . SER A 1 244 ? 12.657 12.025 29.915 1.00 25.16 248 SER A C 1
ATOM 1912 O O . SER A 1 244 ? 13.010 11.359 30.888 1.00 25.57 248 SER A O 1
ATOM 1915 N N . SER A 1 245 ? 13.389 12.150 28.798 1.00 23.83 249 SER A N 1
ATOM 1916 C CA . SER A 1 245 ? 14.653 11.428 28.572 1.00 27.23 249 SER A CA 1
ATOM 1917 C C . SER A 1 245 ? 15.884 12.086 29.187 1.00 26.40 249 SER A C 1
ATOM 1918 O O . SER A 1 245 ? 16.965 11.517 29.130 1.00 28.01 249 SER A O 1
ATOM 1921 N N . ILE A 1 246 ? 15.724 13.270 29.776 1.00 27.16 250 ILE A N 1
ATOM 1922 C CA . ILE A 1 246 ? 16.828 13.968 30.460 1.00 28.21 250 ILE A CA 1
ATOM 1923 C C . ILE A 1 246 ? 17.176 13.182 31.735 1.00 33.41 250 ILE A C 1
ATOM 1924 O O . ILE A 1 246 ? 16.273 12.724 32.421 1.00 34.04 250 ILE A O 1
ATOM 1929 N N . PRO A 1 247 ? 18.489 13.002 32.036 1.00 37.53 251 PRO A N 1
ATOM 1930 C CA . PRO A 1 247 ? 18.870 12.332 33.285 1.00 39.90 251 PRO A CA 1
ATOM 1931 C C . PRO A 1 247 ? 18.099 12.885 34.478 1.00 41.11 251 PRO A C 1
ATOM 1932 O O . PRO A 1 247 ? 17.896 14.109 34.582 1.00 41.52 251 PRO A O 1
ATOM 1936 N N . ALA A 1 248 ? 17.659 11.989 35.356 1.00 43.08 252 ALA A N 1
ATOM 1937 C CA . ALA A 1 248 ? 16.890 12.367 36.545 1.00 43.95 252 ALA A CA 1
ATOM 1938 C C . ALA A 1 248 ? 17.698 13.253 37.504 1.00 43.91 252 ALA A C 1
ATOM 1939 O O . ALA A 1 248 ? 17.125 14.038 38.269 1.00 44.81 252 ALA A O 1
ATOM 1941 N N . GLU A 1 249 ? 19.022 13.124 37.443 1.00 43.74 253 GLU A N 1
ATOM 1942 C CA . GLU A 1 249 ? 19.945 13.930 38.243 1.00 44.04 253 GLU A CA 1
ATOM 1943 C C . GLU A 1 249 ? 19.939 15.410 37.845 1.00 43.56 253 GLU A C 1
ATOM 1944 O O . GLU A 1 249 ? 20.423 16.261 38.590 1.00 46.51 253 GLU A O 1
ATOM 1946 N N . ILE A 1 250 ? 19.385 15.710 36.671 1.00 38.79 254 ILE A N 1
ATOM 1947 C CA . ILE A 1 250 ? 19.292 17.076 36.192 1.00 33.31 254 ILE A CA 1
ATOM 1948 C C . ILE A 1 250 ? 17.841 17.603 36.302 1.00 31.62 254 ILE A C 1
ATOM 1949 O O . ILE A 1 250 ? 17.599 18.639 36.941 1.00 29.38 254 ILE A O 1
ATOM 1954 N N . MET A 1 251 ? 16.891 16.880 35.709 1.00 28.77 255 MET A N 1
ATOM 1955 C CA . MET A 1 251 ? 15.476 17.299 35.740 1.00 28.87 255 MET A CA 1
ATOM 1956 C C . MET A 1 251 ? 14.586 16.297 36.465 1.00 29.77 255 MET A C 1
ATOM 1957 O O . MET A 1 251 ? 14.410 15.162 36.006 1.00 32.10 255 MET A O 1
ATOM 1962 N N . ASP A 1 252 ? 14.009 16.738 37.582 1.00 30.70 256 ASP A N 1
ATOM 1963 C CA . ASP A 1 252 ? 13.110 15.920 38.376 1.00 30.88 256 ASP A CA 1
ATOM 1964 C C . ASP A 1 252 ? 11.675 16.325 38.074 1.00 28.69 256 ASP A C 1
ATOM 1965 O O . ASP A 1 252 ? 11.171 17.330 38.606 1.00 27.37 256 ASP A O 1
ATOM 1970 N N . HIS A 1 253 ? 11.018 15.541 37.218 1.00 27.30 257 HIS A N 1
ATOM 1971 C CA . HIS A 1 253 ? 9.668 15.869 36.749 1.00 30.73 257 HIS A CA 1
ATOM 1972 C C . HIS A 1 253 ? 8.610 15.698 37.840 1.00 32.41 257 HIS A C 1
ATOM 1973 O O . HIS A 1 253 ? 7.475 16.147 37.680 1.00 30.68 257 HIS A O 1
ATOM 1980 N N . SER A 1 254 ? 8.981 15.052 38.949 1.00 33.23 258 SER A N 1
ATOM 1981 C CA . SER A 1 254 ? 8.042 14.878 40.075 1.00 30.50 258 SER A CA 1
ATOM 1982 C C . SER A 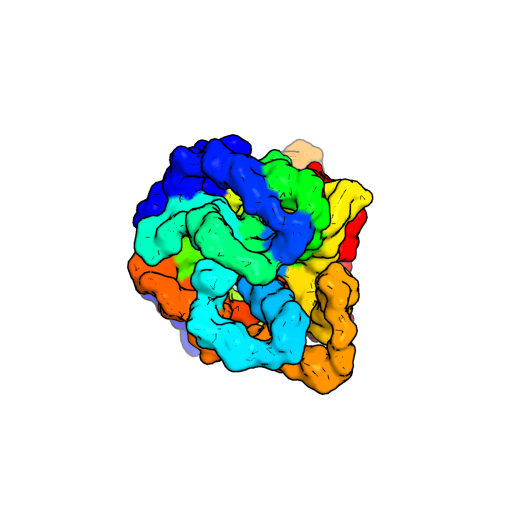1 254 ? 7.920 16.180 40.877 1.00 31.37 258 SER A C 1
ATOM 1983 O O . SER A 1 254 ? 6.927 16.384 41.574 1.00 31.54 258 SER A O 1
ATOM 1986 N N . ILE A 1 255 ? 8.934 17.055 40.762 1.00 29.51 259 ILE A N 1
ATOM 1987 C CA A ILE A 1 255 ? 8.888 18.387 41.364 0.50 29.14 259 ILE A CA 1
ATOM 1988 C CA B ILE A 1 255 ? 8.889 18.389 41.368 0.50 28.28 259 ILE A CA 1
ATOM 1989 C C . ILE A 1 255 ? 7.985 19.292 40.514 1.00 28.44 259 ILE A C 1
ATOM 1990 O O . ILE A 1 255 ? 7.047 19.930 41.018 1.00 28.69 259 ILE A O 1
ATOM 1999 N N . SER A 1 256 ? 8.267 19.330 39.216 1.00 27.01 260 SER A N 1
ATOM 2000 C CA . SER A 1 256 ? 7.443 20.040 38.250 1.00 23.53 260 SER A CA 1
ATOM 2001 C C . SER A 1 256 ? 7.785 19.416 36.919 1.00 25.83 260 SER A C 1
ATOM 2002 O O . SER A 1 256 ? 8.978 19.290 36.589 1.00 26.45 260 SER A O 1
ATOM 2005 N N . PRO A 1 257 ? 6.769 18.996 36.154 1.00 24.98 261 PRO A N 1
ATOM 2006 C CA . PRO A 1 257 ? 7.066 18.361 34.864 1.00 23.68 261 PRO A CA 1
ATOM 2007 C C . PRO A 1 257 ? 7.529 19.422 33.864 1.00 23.44 261 PRO A C 1
ATOM 2008 O O . PRO A 1 257 ? 7.105 20.587 33.965 1.00 26.58 261 PRO A O 1
ATOM 2012 N N . PHE A 1 258 ? 8.372 19.050 32.908 1.00 24.22 262 PHE A N 1
ATOM 2013 C CA . PHE A 1 258 ? 8.745 20.019 31.850 1.00 23.87 262 PHE A CA 1
ATOM 2014 C C . PHE A 1 258 ? 7.498 20.496 31.065 1.00 21.72 262 PHE A C 1
ATOM 2015 O O . PHE A 1 258 ? 7.320 21.702 30.813 1.00 20.58 262 PHE A O 1
ATOM 2023 N N . MET A 1 259 ? 6.654 19.538 30.682 1.00 20.98 263 MET A N 1
ATOM 2024 C CA . MET A 1 259 ? 5.364 19.831 30.060 1.00 21.92 263 MET A CA 1
ATOM 2025 C C . MET A 1 259 ? 4.359 20.116 31.173 1.00 22.79 263 MET A C 1
ATOM 2026 O O . MET A 1 259 ? 3.543 19.276 31.533 1.00 20.66 263 MET A O 1
ATOM 2031 N N . ARG A 1 260 ? 4.430 21.328 31.706 1.00 22.48 264 ARG A N 1
ATOM 2032 C CA . ARG A 1 260 ? 3.801 21.639 32.985 1.00 19.89 264 ARG A CA 1
ATOM 2033 C C . ARG A 1 260 ? 2.280 21.897 32.852 1.00 24.81 264 ARG A C 1
ATOM 2034 O O . ARG A 1 260 ? 1.463 21.108 33.365 1.00 22.31 264 ARG A O 1
ATOM 2042 N N . LYS A 1 261 ? 1.904 23.003 32.193 1.00 21.43 265 LYS A N 1
ATOM 2043 C CA . LYS A 1 261 ? 0.465 23.316 31.922 1.00 24.76 265 LYS A CA 1
ATOM 2044 C C . LYS A 1 261 ? 0.194 23.655 30.450 1.00 23.24 265 LYS A C 1
ATOM 2045 O O . LYS A 1 261 ? -0.846 23.280 29.902 1.00 25.44 265 LYS A O 1
ATOM 2051 N N . GLY A 1 262 ? 1.115 24.389 29.827 1.00 21.20 266 GLY A N 1
ATOM 2052 C CA . GLY A 1 262 ? 0.983 24.766 28.396 1.00 19.18 266 GLY A CA 1
ATOM 2053 C C . GLY A 1 262 ? -0.191 25.711 28.139 1.00 19.76 266 GLY A C 1
ATOM 2054 O O . GLY A 1 262 ? -0.771 25.716 27.056 1.00 23.61 266 GLY A O 1
ATOM 2055 N N . ALA A 1 263 ? -0.532 26.508 29.145 1.00 19.39 267 ALA A N 1
ATOM 2056 C CA . ALA A 1 263 ? -1.690 27.349 29.117 1.00 22.58 267 ALA A CA 1
ATOM 2057 C C . ALA A 1 263 ? -1.284 28.826 29.073 1.00 24.47 267 ALA A C 1
ATOM 2058 O O . ALA A 1 263 ? -0.106 29.168 29.285 1.00 28.57 267 ALA A O 1
ATOM 2060 N N . VAL A 1 264 ? -2.231 29.672 28.695 1.00 20.25 268 VAL A N 1
ATOM 2061 C CA A VAL A 1 264 ? -2.029 31.113 28.790 0.50 20.50 268 VAL A CA 1
ATOM 2062 C CA B VAL A 1 264 ? -2.080 31.132 28.737 0.50 19.97 268 VAL A CA 1
ATOM 2063 C C . VAL A 1 264 ? -2.818 31.635 30.001 1.00 21.53 268 VAL A C 1
ATOM 2064 O O . VAL A 1 264 ? -3.953 31.210 30.268 1.00 22.48 268 VAL A O 1
ATOM 2071 N N . GLY A 1 265 ? -2.202 32.525 30.769 1.00 22.01 269 GLY A N 1
ATOM 2072 C CA . GLY A 1 265 ? -2.875 33.091 31.946 1.00 21.53 269 GLY A CA 1
ATOM 2073 C C . GLY A 1 265 ? -2.643 32.391 33.279 1.00 22.82 269 GLY A C 1
ATOM 2074 O O . GLY A 1 265 ? -3.223 32.802 34.292 1.00 19.78 269 GLY A O 1
ATOM 2075 N N . ASP A 1 266 ? -1.803 31.348 33.299 1.00 17.32 270 ASP A N 1
ATOM 2076 C CA . ASP A 1 266 ? -1.435 30.699 34.580 1.00 20.10 270 ASP A CA 1
ATOM 2077 C C . ASP A 1 266 ? -0.800 31.668 35.614 1.00 19.79 270 ASP A C 1
ATOM 2078 O O . ASP A 1 266 ? -0.829 31.419 36.833 1.00 21.25 270 ASP A O 1
ATOM 2083 N N . TRP A 1 267 ? -0.246 32.774 35.126 1.00 17.89 271 TRP A N 1
ATOM 2084 C CA . TRP A 1 267 ? 0.346 33.760 36.009 1.00 19.99 271 TRP A CA 1
ATOM 2085 C C . TRP A 1 267 ? -0.640 34.326 37.054 1.00 19.73 271 TRP A C 1
ATOM 2086 O O . TRP A 1 267 ? -0.241 34.686 38.157 1.00 20.16 271 TRP A O 1
ATOM 2097 N N . LYS A 1 268 ? -1.914 34.414 36.692 1.00 18.40 272 LYS A N 1
ATOM 2098 C CA . LYS A 1 268 ? -2.944 34.972 37.605 1.00 19.05 272 LYS A CA 1
ATOM 2099 C C . LYS A 1 268 ? -3.076 34.186 38.921 1.00 21.23 272 LYS A C 1
ATOM 2100 O O . LYS A 1 268 ? -3.429 34.762 39.960 1.00 19.57 272 LYS A O 1
ATOM 2106 N N . LYS A 1 269 ? -2.756 32.896 38.865 1.00 19.65 273 LYS A N 1
ATOM 2107 C CA . LYS A 1 269 ? -2.776 32.018 40.041 1.00 26.72 273 LYS A CA 1
ATOM 2108 C C . LYS A 1 269 ? -1.541 32.184 40.944 1.00 22.58 273 LYS A C 1
ATOM 2109 O O . LYS A 1 269 ? -1.521 31.685 42.077 1.00 21.26 273 LYS A O 1
ATOM 2115 N N . HIS A 1 270 ? -0.538 32.913 40.454 1.00 19.11 274 HIS A N 1
ATOM 2116 C CA . HIS A 1 270 ? 0.763 33.059 41.147 1.00 20.94 274 HIS A CA 1
ATOM 2117 C C . HIS A 1 270 ? 1.010 34.502 41.644 1.00 21.25 274 HIS A C 1
ATOM 2118 O O . HIS A 1 270 ? 1.417 34.707 42.778 1.00 19.67 274 HIS A O 1
ATOM 2125 N N . PHE A 1 271 ? 0.749 35.477 40.769 1.00 16.83 275 PHE A N 1
ATOM 2126 C CA . PHE A 1 271 ? 0.949 36.892 41.044 1.00 19.88 275 PHE A CA 1
ATOM 2127 C C . PHE A 1 271 ? -0.083 37.337 42.071 1.00 19.99 275 PHE A C 1
ATOM 2128 O O . PHE A 1 271 ? -1.289 37.035 41.909 1.00 19.20 275 PHE A O 1
ATOM 2136 N N . THR A 1 272 ? 0.389 38.013 43.132 1.00 19.95 276 THR A N 1
ATOM 2137 C CA . THR A 1 272 ? -0.489 38.798 44.013 1.00 19.67 276 THR A CA 1
ATOM 2138 C C . THR A 1 272 ? -0.814 40.072 43.244 1.00 20.33 276 THR A C 1
ATOM 2139 O O . THR A 1 272 ? -0.123 40.415 42.287 1.00 19.42 276 THR A O 1
ATOM 2143 N N . VAL A 1 273 ? -1.862 40.771 43.643 1.00 18.55 277 VAL A N 1
ATOM 2144 C CA . VAL A 1 273 ? -2.183 42.070 43.038 1.00 17.61 277 VAL A CA 1
ATOM 2145 C C . VAL A 1 273 ? -1.023 43.082 43.201 1.00 16.48 277 VAL A C 1
ATOM 2146 O O . VAL A 1 273 ? -0.724 43.825 42.282 1.00 18.82 277 VAL A O 1
ATOM 2150 N N . ALA A 1 274 ? -0.367 43.058 44.359 1.00 18.66 278 ALA A N 1
ATOM 2151 C CA . ALA A 1 274 ? 0.771 43.895 44.640 1.00 19.74 278 ALA A CA 1
ATOM 2152 C C . ALA A 1 274 ? 1.915 43.597 43.655 1.00 20.73 278 ALA A C 1
ATOM 2153 O O . ALA A 1 274 ? 2.498 44.518 43.087 1.00 23.32 278 ALA A O 1
ATOM 2155 N N . GLN A 1 275 ? 2.224 42.313 43.468 1.00 19.94 279 GLN A N 1
ATOM 2156 C CA . GLN A 1 275 ? 3.242 41.888 42.486 1.00 21.08 279 GLN A CA 1
ATOM 2157 C C . GLN A 1 275 ? 2.858 42.337 41.076 1.00 17.50 279 GLN A C 1
ATOM 2158 O O . GLN A 1 275 ? 3.695 42.819 40.325 1.00 18.76 279 GLN A O 1
ATOM 2164 N N . ASN A 1 276 ? 1.582 42.190 40.733 1.00 17.69 280 ASN A N 1
ATOM 2165 C CA . ASN A 1 276 ? 1.086 42.612 39.424 1.00 21.23 280 ASN A CA 1
ATOM 2166 C C . ASN A 1 276 ? 1.278 44.106 39.191 1.00 21.90 280 ASN A C 1
ATOM 2167 O O . ASN A 1 276 ? 1.783 44.521 38.149 1.00 18.51 280 ASN A O 1
ATOM 2172 N N . GLU A 1 277 ? 0.897 44.907 40.183 1.00 20.25 281 GLU A N 1
ATOM 2173 C CA . GLU A 1 277 ? 1.076 46.353 40.103 1.00 19.84 281 GLU A CA 1
ATOM 2174 C C . GLU A 1 277 ? 2.547 46.754 40.020 1.00 20.25 281 GLU A C 1
ATOM 2175 O O . GLU A 1 277 ? 2.905 47.616 39.223 1.00 20.48 281 GLU A O 1
ATOM 2181 N N . ARG A 1 278 ? 3.392 46.142 40.852 1.00 21.80 282 ARG A N 1
ATOM 2182 C CA . ARG A 1 278 ? 4.816 46.392 40.794 1.00 23.15 282 ARG A CA 1
ATOM 2183 C C . ARG A 1 278 ? 5.387 45.982 39.411 1.00 21.89 282 ARG A C 1
ATOM 2184 O O . ARG A 1 278 ? 6.187 46.717 38.830 1.00 21.84 282 ARG A O 1
ATOM 2192 N N . PHE A 1 279 ? 4.938 44.845 38.886 1.00 20.05 283 PHE A N 1
ATOM 2193 C CA . PHE A 1 279 ? 5.422 44.389 37.575 1.00 20.10 283 PHE A CA 1
ATOM 2194 C C . PHE A 1 279 ? 5.059 45.378 36.486 1.00 20.99 283 PHE A C 1
ATOM 2195 O O . PHE A 1 279 ? 5.894 45.729 35.638 1.00 21.05 283 PHE A O 1
ATOM 2203 N N . ASP A 1 280 ? 3.806 45.825 36.495 1.00 20.65 284 ASP A N 1
ATOM 2204 C CA . ASP A 1 280 ? 3.325 46.736 35.439 1.00 23.30 284 ASP A CA 1
ATOM 2205 C C . ASP A 1 280 ? 4.075 48.056 35.496 1.00 26.01 284 ASP A C 1
ATOM 2206 O O . AS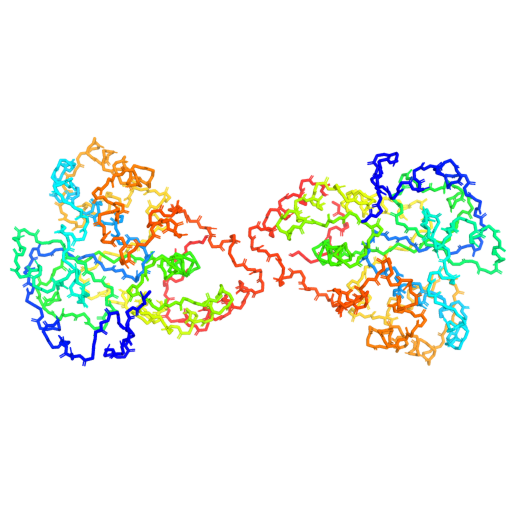P A 1 280 ? 4.429 48.606 34.462 1.00 24.64 284 ASP A O 1
ATOM 2211 N N . GLU A 1 281 ? 4.315 48.553 36.714 1.00 24.60 285 GLU A N 1
ATOM 2212 C CA . GLU A 1 281 ? 5.024 49.812 36.907 1.00 26.67 285 GLU A CA 1
ATOM 2213 C C . GLU A 1 281 ? 6.451 49.703 36.350 1.00 25.47 285 GLU A C 1
ATOM 2214 O O . GLU A 1 281 ? 6.896 50.549 35.571 1.00 26.57 285 GLU A O 1
ATOM 2217 N N . ASP A 1 282 ? 7.134 48.642 36.753 1.00 25.25 286 ASP A N 1
ATOM 2218 C CA . ASP A 1 282 ? 8.490 48.319 36.320 1.00 23.71 286 ASP A CA 1
ATOM 2219 C C . ASP A 1 282 ? 8.585 48.148 34.806 1.00 25.12 286 ASP A C 1
ATOM 2220 O O . ASP A 1 282 ? 9.581 48.551 34.182 1.00 27.08 286 ASP A O 1
ATOM 2225 N N . TYR A 1 283 ? 7.552 47.541 34.226 1.00 22.70 287 TYR A N 1
ATOM 2226 C CA . TYR A 1 283 ? 7.487 47.313 32.782 1.00 22.28 287 TYR A CA 1
ATOM 2227 C C . TYR A 1 283 ? 7.488 48.652 32.045 1.00 26.17 287 TYR A C 1
ATOM 2228 O O . TYR A 1 283 ? 8.290 48.863 31.108 1.00 25.14 287 TYR A O 1
ATOM 2237 N N . LYS A 1 284 ? 6.598 49.554 32.469 1.00 25.99 288 LYS A N 1
ATOM 2238 C CA . LYS A 1 284 ? 6.424 50.843 31.815 1.00 29.99 288 LYS A CA 1
ATOM 2239 C C . LYS A 1 284 ? 7.724 51.635 31.782 1.00 31.99 288 LYS A C 1
ATOM 2240 O O . LYS A 1 284 ? 7.988 52.360 30.818 1.00 34.69 288 LYS A O 1
ATOM 2246 N N . LYS A 1 285 ? 8.538 51.489 32.828 1.00 31.60 289 LYS A N 1
ATOM 2247 C CA . LYS A 1 285 ? 9.830 52.166 32.891 1.00 34.74 289 LYS A CA 1
ATOM 2248 C C . LYS A 1 285 ? 10.831 51.597 31.874 1.00 36.00 289 LYS A C 1
ATOM 2249 O O . LYS A 1 285 ? 11.533 52.358 31.203 1.00 37.92 289 LYS A O 1
ATOM 2255 N N . LYS A 1 286 ? 10.874 50.274 31.748 1.00 33.60 290 LYS A N 1
ATOM 2256 C CA . LYS A 1 286 ? 11.859 49.601 30.882 1.00 33.78 290 LYS A CA 1
ATOM 2257 C C . LYS A 1 286 ? 11.454 49.566 29.414 1.00 35.15 290 LYS A C 1
ATOM 2258 O O . LYS A 1 286 ? 12.309 49.462 28.531 1.00 37.62 290 LYS A O 1
ATOM 2264 N N . MET A 1 287 ? 10.155 49.647 29.157 1.00 35.11 291 MET A N 1
ATOM 2265 C CA . MET A 1 287 ? 9.626 49.399 27.824 1.00 35.78 291 MET A CA 1
ATOM 2266 C C . MET A 1 287 ? 8.958 50.621 27.216 1.00 36.29 291 MET A C 1
ATOM 2267 O O . MET A 1 287 ? 9.004 50.810 26.004 1.00 40.10 291 MET A O 1
ATOM 2272 N N . THR A 1 290 ? 7.281 51.291 22.838 1.00 35.58 294 THR A N 1
ATOM 2273 C CA . THR A 1 290 ? 7.479 50.253 21.820 1.00 34.38 294 THR A CA 1
ATOM 2274 C C . THR A 1 290 ? 6.141 49.643 21.344 1.00 34.23 294 THR A C 1
ATOM 2275 O O . THR A 1 290 ? 5.175 49.536 22.114 1.00 34.22 294 THR A O 1
ATOM 2279 N N . ARG A 1 291 ? 6.095 49.282 20.057 1.00 30.67 295 ARG A N 1
ATOM 2280 C CA . ARG A 1 291 ? 4.938 48.581 19.454 1.00 29.40 295 ARG A CA 1
ATOM 2281 C C . ARG A 1 291 ? 4.855 47.129 19.935 1.00 23.84 295 ARG A C 1
ATOM 2282 O O . ARG A 1 291 ? 3.793 46.481 19.844 1.00 23.42 295 ARG A O 1
ATOM 2290 N N . LEU A 1 292 ? 5.981 46.615 20.422 1.00 24.24 296 LEU A N 1
ATOM 2291 C CA . LEU A 1 292 ? 6.032 45.269 20.977 1.00 21.65 296 LEU A CA 1
ATOM 2292 C C . LEU A 1 292 ? 4.962 45.079 22.063 1.00 22.80 296 LEU A C 1
ATOM 2293 O O . LEU A 1 292 ? 4.322 44.030 22.130 1.00 22.96 296 LEU A O 1
ATOM 2298 N N . THR A 1 293 ? 4.752 46.127 22.881 1.00 23.15 297 THR A N 1
ATOM 2299 C CA . THR A 1 293 ? 3.760 46.119 23.984 1.00 21.36 297 THR A CA 1
ATOM 2300 C C . THR A 1 293 ? 2.330 45.737 23.558 1.00 21.45 297 THR A C 1
ATOM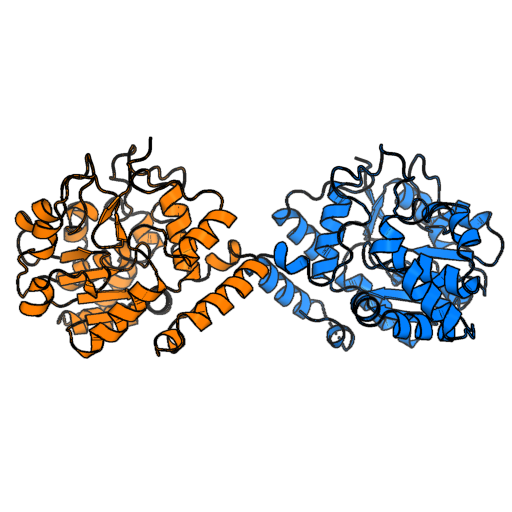 2301 O O . THR A 1 293 ? 1.633 45.008 24.280 1.00 23.53 297 THR A O 1
ATOM 2305 N N . PHE A 1 294 ? 1.906 46.187 22.365 1.00 18.77 298 PHE A N 1
ATOM 2306 C CA . PHE A 1 294 ? 0.565 45.879 21.851 1.00 20.38 298 PHE A CA 1
ATOM 2307 C C . PHE A 1 294 ? 0.311 44.377 21.662 1.00 20.77 298 PHE A C 1
ATOM 2308 O O . PHE A 1 294 ? -0.834 43.958 21.518 1.00 21.94 298 PHE A O 1
ATOM 2316 N N . HIS A 1 295 ? 1.380 43.584 21.634 1.00 21.15 299 HIS A N 1
ATOM 2317 C CA . HIS A 1 295 ? 1.245 42.132 21.434 1.00 22.19 299 HIS A CA 1
ATOM 2318 C C . HIS A 1 295 ? 1.075 41.327 22.733 1.00 25.62 299 HIS A C 1
ATOM 2319 O O . HIS A 1 295 ? 0.876 40.097 22.694 1.00 24.15 299 HIS A O 1
ATOM 2326 N N . PHE A 1 296 ? 1.186 42.003 23.870 1.00 26.67 300 PHE A N 1
ATOM 2327 C CA . PHE A 1 296 ? 0.907 41.382 25.167 1.00 25.90 300 PHE A CA 1
ATOM 2328 C C . PHE A 1 296 ? -0.376 41.939 25.803 1.00 27.06 300 PHE A C 1
ATOM 2329 O O . PHE A 1 296 ? -0.692 43.130 25.665 1.00 27.43 300 PHE A O 1
ATOM 2337 N N . GLN A 1 297 ? -1.078 41.060 26.516 1.00 27.70 301 GLN A N 1
ATOM 2338 C CA . GLN A 1 297 ? -2.210 41.428 27.390 1.00 32.66 301 GLN A CA 1
ATOM 2339 C C . GLN A 1 297 ? -1.715 41.421 28.848 1.00 31.63 301 GLN A C 1
ATOM 2340 O O . GLN A 1 297 ? -1.270 40.395 29.366 1.00 29.61 301 GLN A O 1
ATOM 2343 N N . PHE A 1 298 ? -1.769 42.580 29.493 1.00 33.02 302 PHE A N 1
ATOM 2344 C CA . PHE A 1 298 ? -1.240 42.707 30.856 1.00 35.01 302 PHE A CA 1
ATOM 2345 C C . PHE A 1 298 ? -2.286 42.435 31.918 1.00 35.74 302 PHE A C 1
ATOM 2346 O O . PHE A 1 298 ? -1.943 42.137 33.066 1.00 35.14 302 PHE A O 1
ATOM 2355 N N . LYS B 1 11 ? -5.926 25.967 72.355 1.00 39.10 15 LYS B N 1
ATOM 2356 C CA . LYS B 1 11 ? -7.348 25.737 72.727 1.00 37.59 15 LYS B CA 1
ATOM 2357 C C . LYS B 1 11 ? -8.206 26.841 72.111 1.00 36.38 15 LYS B C 1
ATOM 2358 O O . LYS B 1 11 ? -7.966 28.028 72.366 1.00 36.38 15 LYS B O 1
ATOM 2364 N N . ARG B 1 12 ? -9.194 26.455 71.302 1.00 35.41 16 ARG B N 1
ATOM 2365 C CA . ARG B 1 12 ? -10.151 27.423 70.725 1.00 34.41 16 ARG B CA 1
ATOM 2366 C C . ARG B 1 12 ? -11.558 27.261 71.286 1.00 34.82 16 ARG B C 1
ATOM 2367 O O . ARG B 1 12 ? -12.028 26.144 71.510 1.00 32.22 16 ARG B O 1
ATOM 2375 N N . LEU B 1 13 ? -12.223 28.395 71.495 1.00 34.22 17 LEU B N 1
ATOM 2376 C CA . LEU B 1 13 ? -13.563 28.420 72.050 1.00 37.79 17 LEU B CA 1
ATOM 2377 C C . LEU B 1 13 ? -14.603 28.079 70.959 1.00 36.27 17 LEU B C 1
ATOM 2378 O O . LEU B 1 13 ? -14.474 28.512 69.814 1.00 33.95 17 LEU B O 1
ATOM 2383 N N . SER B 1 14 ? -15.591 27.261 71.320 1.00 35.56 18 SER B N 1
ATOM 2384 C CA . SER B 1 14 ? -16.656 26.832 70.395 1.00 37.91 18 SER B CA 1
ATOM 2385 C C . SER B 1 14 ? -17.520 28.013 69.948 1.00 33.46 18 SER B C 1
ATOM 2386 O O . SER B 1 14 ? -17.821 28.899 70.742 1.00 33.47 18 SER B O 1
ATOM 2389 N N . VAL B 1 15 ? -17.896 28.019 68.671 1.00 32.35 19 VAL B N 1
ATOM 2390 C CA . VAL B 1 15 ? -18.776 29.046 68.128 1.00 30.42 19 VAL B CA 1
ATOM 2391 C C . VAL B 1 15 ? -20.140 28.454 67.814 1.00 28.17 19 VAL B C 1
ATOM 2392 O O . VAL B 1 15 ? -20.256 27.261 67.478 1.00 26.83 19 VAL B O 1
ATOM 2396 N N . ASN B 1 16 ? -21.166 29.285 67.930 1.00 25.04 20 ASN B N 1
ATOM 2397 C CA . ASN B 1 16 ? -22.528 28.831 67.730 1.00 24.57 20 ASN B CA 1
ATOM 2398 C C . ASN B 1 16 ? -23.366 29.842 66.933 1.00 20.57 20 ASN B C 1
ATOM 2399 O O . ASN B 1 16 ? -23.127 31.063 66.998 1.00 22.68 20 ASN B O 1
ATOM 2404 N N . TYR B 1 17 ? -24.341 29.324 66.191 1.00 22.68 21 TYR B N 1
ATOM 2405 C CA . TYR B 1 17 ? -25.367 30.170 65.546 1.00 24.31 21 TYR B CA 1
ATOM 2406 C C . TYR B 1 17 ? -26.296 30.829 66.556 1.00 24.29 21 TYR B C 1
ATOM 2407 O O . TYR B 1 17 ? -26.880 30.161 67.412 1.00 21.79 21 TYR B O 1
ATOM 2416 N N . VAL B 1 18 ? -26.408 32.155 66.459 1.00 24.54 22 VAL B N 1
ATOM 2417 C CA . VAL B 1 18 ? -27.378 32.917 67.242 1.00 22.01 22 VAL B CA 1
ATOM 2418 C C . VAL B 1 18 ? -28.122 33.838 66.270 1.00 21.80 22 VAL B C 1
ATOM 2419 O O . VAL B 1 18 ? -27.510 34.715 65.666 1.00 17.90 22 VAL B O 1
ATOM 2423 N N . LYS B 1 19 ? -29.433 33.613 66.118 1.00 20.04 23 LYS B N 1
ATOM 2424 C CA . LYS B 1 19 ? -30.275 34.447 65.224 1.00 19.61 23 LYS B CA 1
ATOM 2425 C C . LYS B 1 19 ? -29.716 34.540 63.787 1.00 19.71 23 LYS B C 1
ATOM 2426 O O . LYS B 1 19 ? -29.722 35.627 63.156 1.00 17.43 23 LYS B O 1
ATOM 2432 N N . GLY B 1 20 ? -29.240 33.402 63.287 1.00 18.92 24 GLY B N 1
ATOM 2433 C CA . GLY B 1 20 ? -28.757 33.272 61.891 1.00 19.41 24 GLY B CA 1
ATOM 2434 C C . GLY B 1 20 ? -27.303 33.648 61.639 1.00 20.85 24 GLY B C 1
ATOM 2435 O O . GLY B 1 20 ? -26.836 33.545 60.509 1.00 20.85 24 GLY B O 1
ATOM 2436 N N . ILE B 1 21 ? -26.583 34.096 62.673 1.00 19.48 25 ILE B N 1
ATOM 2437 C CA . ILE B 1 21 ? -25.144 34.476 62.525 1.00 17.01 25 ILE B CA 1
ATOM 2438 C C . ILE B 1 21 ? -24.227 33.712 63.507 1.00 18.17 25 ILE B C 1
ATOM 2439 O O . ILE B 1 21 ? -24.611 33.442 64.628 1.00 18.55 25 ILE B O 1
ATOM 2444 N N . LEU B 1 22 ? -23.024 33.339 63.070 1.00 18.47 26 LEU B N 1
ATOM 2445 C CA . LEU B 1 22 ? -22.095 32.716 64.015 1.00 19.98 26 LEU B CA 1
ATOM 2446 C C . LEU B 1 22 ? -21.677 33.749 65.034 1.00 16.55 26 LEU B C 1
ATOM 2447 O O . LEU B 1 22 ? -21.449 34.906 64.683 1.00 19.71 26 LEU B O 1
ATOM 2452 N N . GLN B 1 23 ? -21.590 33.306 66.299 1.00 20.09 27 GLN B N 1
ATOM 2453 C CA . GLN B 1 23 ? -21.125 34.114 67.434 1.00 20.88 27 GLN B CA 1
ATOM 2454 C C . GLN B 1 23 ? -20.071 33.347 68.260 1.00 21.76 27 GLN B C 1
ATOM 2455 O O . GLN B 1 23 ? -20.173 32.129 68.411 1.00 21.55 27 GLN B O 1
ATOM 2461 N N . PRO B 1 24 ? -19.051 34.063 68.782 1.00 23.81 28 PRO B N 1
ATOM 2462 C CA . PRO B 1 24 ? -18.102 33.441 69.729 1.00 25.50 28 PRO B CA 1
ATOM 2463 C C . PRO B 1 24 ? -18.711 33.366 71.139 1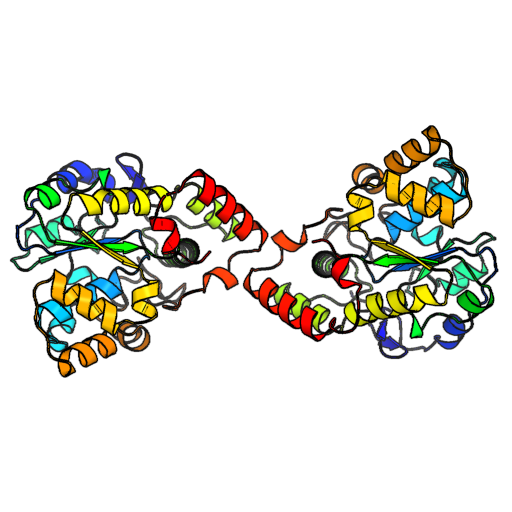.00 26.08 28 PRO B C 1
ATOM 2464 O O . PRO B 1 24 ? -18.302 34.105 72.043 1.00 25.35 28 PRO B O 1
ATOM 2468 N N . THR B 1 25 ? -19.689 32.483 71.304 1.00 27.19 29 THR B N 1
ATOM 2469 C CA . THR B 1 25 ? -20.430 32.346 72.546 1.00 31.40 29 THR B CA 1
ATOM 2470 C C . THR B 1 25 ? -20.958 30.908 72.670 1.00 33.59 29 THR B C 1
ATOM 2471 O O . THR B 1 25 ? -21.020 30.173 71.672 1.00 33.60 29 THR B O 1
ATOM 2475 N N . ASP B 1 26 ? -21.339 30.524 73.893 1.00 36.22 30 ASP B N 1
ATOM 2476 C CA . ASP B 1 26 ? -21.762 29.144 74.208 1.00 37.79 30 ASP B CA 1
ATOM 2477 C C . ASP B 1 26 ? -23.236 28.862 73.827 1.00 39.65 30 ASP B C 1
ATOM 2478 O O . ASP B 1 26 ? -23.934 29.755 73.327 1.00 36.67 30 ASP B O 1
ATOM 2483 N N . THR B 1 27 ? -23.699 27.633 74.086 1.00 40.18 31 THR B N 1
ATOM 2484 C CA . THR B 1 27 ? -25.041 27.172 73.645 1.00 40.12 31 THR B CA 1
ATOM 2485 C C . THR B 1 27 ? -26.207 27.633 74.551 1.00 40.96 31 THR B C 1
ATOM 2486 O O . THR B 1 27 ? -27.386 27.385 74.232 1.00 41.37 31 THR B O 1
ATOM 2490 N N . CYS B 1 28 ? -25.882 28.292 75.664 1.00 38.09 32 CYS B N 1
ATOM 2491 C CA . CYS B 1 28 ? -26.895 28.814 76.561 1.00 39.19 32 CYS B CA 1
ATOM 2492 C C . CYS B 1 28 ? -27.418 30.146 76.023 1.00 38.36 32 CYS B C 1
ATOM 2493 O O . CYS B 1 28 ? -26.836 31.210 76.274 1.00 34.80 32 CYS B O 1
ATOM 2496 N N . ASP B 1 29 ? -28.519 30.073 75.287 1.00 39.30 33 ASP B N 1
ATOM 2497 C CA . ASP B 1 29 ? -29.043 31.237 74.566 1.00 39.82 33 ASP B CA 1
ATOM 2498 C C . ASP B 1 29 ? -29.465 32.397 75.471 1.00 38.21 33 ASP B C 1
ATOM 2499 O O . ASP B 1 29 ? -30.425 32.289 76.236 1.00 39.35 33 ASP B O 1
ATOM 2504 N N . ILE B 1 30 ? -28.729 33.502 75.371 1.00 36.58 34 ILE B N 1
ATOM 2505 C CA . ILE B 1 30 ? -29.016 34.730 76.129 1.00 33.97 34 ILE B CA 1
ATOM 2506 C C . ILE B 1 30 ? -29.405 35.892 75.192 1.00 30.34 34 ILE B C 1
ATOM 2507 O O . ILE B 1 30 ? -29.300 37.072 75.557 1.00 27.28 34 ILE B O 1
ATOM 2512 N N . TRP B 1 31 ? -29.836 35.557 73.982 1.00 22.99 35 TRP B N 1
ATOM 2513 C CA . TRP B 1 31 ? -30.122 36.573 73.006 1.00 23.84 35 TRP B CA 1
ATOM 2514 C C . TRP B 1 31 ? -31.161 37.585 73.500 1.00 22.56 35 TRP B C 1
ATOM 2515 O O . TRP B 1 31 ? -30.999 38.787 73.298 1.00 20.46 35 TRP B O 1
ATOM 2526 N N . ASP B 1 32 ? -32.229 37.102 74.143 1.00 21.97 36 ASP B N 1
ATOM 2527 C CA . ASP B 1 32 ? -33.333 37.995 74.522 1.00 26.78 36 ASP B CA 1
ATOM 2528 C C . ASP B 1 32 ? -32.864 39.165 75.376 1.00 23.20 36 ASP B C 1
ATOM 2529 O O . ASP B 1 32 ? -33.327 40.275 75.190 1.00 23.86 36 ASP B O 1
ATOM 2534 N N . LYS B 1 33 ? -31.928 38.902 76.291 1.00 23.55 37 LYS B N 1
ATOM 2535 C CA . LYS B 1 33 ? -31.338 39.952 77.132 1.00 25.70 37 LYS B CA 1
ATOM 2536 C C . LYS B 1 33 ? -30.602 41.009 76.313 1.00 22.87 37 LYS B C 1
ATOM 2537 O O . LYS B 1 33 ? -30.704 42.197 76.588 1.00 21.31 37 LYS B O 1
ATOM 2543 N N . ILE B 1 34 ? -29.871 40.571 75.298 1.00 19.57 38 ILE B N 1
ATOM 2544 C CA . ILE B 1 34 ? -29.160 41.503 74.410 1.00 17.29 38 ILE B CA 1
ATOM 2545 C C . ILE B 1 34 ? -30.189 42.324 73.623 1.00 19.37 38 ILE B C 1
ATOM 2546 O O . ILE B 1 34 ? -30.114 43.539 73.580 1.00 17.16 38 ILE B O 1
ATOM 2551 N N . TRP B 1 35 ? -31.150 41.636 73.020 1.00 16.27 39 TRP B N 1
ATOM 2552 C CA . TRP B 1 35 ? -32.198 42.301 72.200 1.00 21.46 39 TRP B CA 1
ATOM 2553 C C . TRP B 1 35 ? -32.980 43.323 73.025 1.00 20.06 39 TRP B C 1
ATOM 2554 O O . TRP B 1 35 ? -33.309 44.410 72.543 1.00 19.50 39 TRP B O 1
ATOM 2565 N N . ASN B 1 36 ? -33.250 42.965 74.282 1.00 20.87 40 ASN B N 1
ATOM 2566 C CA . ASN B 1 36 ? -33.973 43.839 75.196 1.00 22.48 40 ASN B CA 1
ATOM 2567 C C . ASN B 1 36 ? -33.062 44.841 75.930 1.00 22.48 40 ASN B C 1
ATOM 2568 O O . ASN B 1 36 ? -33.509 45.499 76.879 1.00 23.46 40 ASN B O 1
ATOM 2573 N N . PHE B 1 37 ? -31.794 44.984 75.484 1.00 17.56 41 PHE B N 1
ATOM 2574 C CA . PHE B 1 37 ? -30.886 46.014 76.060 1.00 18.49 41 PHE B CA 1
ATOM 2575 C C . PHE B 1 37 ? -31.562 47.364 76.205 1.00 22.62 41 PHE B C 1
ATOM 2576 O O . PHE B 1 37 ? -32.192 47.864 75.270 1.00 21.09 41 PHE B O 1
ATOM 2584 N N . GLN B 1 38 ? -31.444 47.940 77.390 1.00 20.58 42 GLN B N 1
ATOM 2585 C CA . GLN B 1 38 ? -32.035 49.245 77.690 1.00 20.89 42 GLN B CA 1
ATOM 2586 C C . GLN B 1 38 ? -31.054 50.396 77.420 1.00 20.90 42 GLN B C 1
ATOM 2587 O O . GLN B 1 38 ? -30.106 50.637 78.181 1.00 21.38 42 GLN B O 1
ATOM 2593 N N . ALA B 1 39 ? -31.282 51.098 76.311 1.00 20.72 43 ALA B N 1
ATOM 2594 C CA . ALA B 1 39 ? -30.449 52.224 75.915 1.00 20.46 43 ALA B CA 1
ATOM 2595 C C . ALA B 1 39 ? -30.894 53.528 76.590 1.00 20.61 43 ALA B C 1
ATOM 2596 O O . ALA B 1 39 ? -32.010 53.621 77.145 1.00 22.36 43 ALA B O 1
ATOM 2598 N N . LYS B 1 40 ? -29.999 54.510 76.583 1.00 21.36 44 LYS B N 1
ATOM 2599 C CA . LYS B 1 40 ? -30.270 55.859 77.093 1.00 23.31 44 LYS B CA 1
ATOM 2600 C C . LYS B 1 40 ? -30.054 56.829 75.937 1.00 22.73 44 LYS B C 1
ATOM 2601 O O . LYS B 1 40 ? -29.218 56.552 75.067 1.00 22.60 44 LYS B O 1
ATOM 2607 N N . PRO B 1 41 ? -30.779 57.968 75.932 1.00 23.66 45 PRO B N 1
ATOM 2608 C CA . PRO B 1 41 ? -30.748 58.937 74.819 1.00 21.84 45 PRO B CA 1
ATOM 2609 C C . PRO B 1 41 ? -29.370 59.530 74.532 1.00 23.06 45 PRO B C 1
ATOM 2610 O O . PRO B 1 41 ? -29.114 59.949 73.411 1.00 24.66 45 PRO B O 1
ATOM 2614 N N . ASP B 1 42 ? -28.501 59.551 75.540 1.00 21.29 46 ASP B N 1
ATOM 2615 C CA . ASP B 1 42 ? -27.163 60.085 75.398 1.00 23.00 46 ASP B CA 1
ATOM 2616 C C . ASP B 1 42 ? -26.109 58.989 75.174 1.00 22.13 46 ASP B C 1
ATOM 2617 O O . ASP B 1 42 ? -24.907 59.283 75.160 1.00 23.89 46 ASP B O 1
ATOM 2622 N N . ASP B 1 43 ? -26.558 57.734 75.013 1.00 21.37 47 ASP B N 1
ATOM 2623 C CA . ASP B 1 43 ? -25.636 56.647 74.603 1.00 22.39 47 ASP B CA 1
ATOM 2624 C C . ASP B 1 43 ? -25.107 56.976 73.197 1.00 21.85 47 ASP B C 1
ATOM 2625 O O . ASP B 1 43 ? -25.863 57.455 72.350 1.00 20.91 47 ASP B O 1
ATOM 2630 N N . LEU B 1 44 ? -23.816 56.757 72.977 1.00 19.79 48 LEU B N 1
ATOM 2631 C CA . LEU B 1 44 ? -23.257 56.787 71.631 1.00 18.63 48 LEU B CA 1
ATOM 2632 C C . LEU B 1 44 ? -22.911 55.354 71.310 1.00 20.77 48 LEU B C 1
ATOM 2633 O O . LEU B 1 44 ? -22.479 54.610 72.165 1.00 21.41 48 LEU B O 1
ATOM 2638 N N . LEU B 1 45 ? -23.110 54.971 70.067 1.00 17.32 49 LEU B N 1
ATOM 2639 C CA . LEU B 1 45 ? -22.842 53.613 69.674 1.00 19.24 49 LEU B CA 1
ATOM 2640 C C . LEU B 1 45 ? -21.899 53.655 68.479 1.00 18.75 49 LEU B C 1
ATOM 2641 O O . LEU B 1 45 ? -22.127 54.399 67.485 1.00 17.71 49 LEU B O 1
ATOM 2646 N N . ILE B 1 46 ? -20.834 52.878 68.594 1.00 17.49 50 ILE B N 1
ATOM 2647 C CA . ILE B 1 46 ? -19.976 52.587 67.460 1.00 17.88 50 ILE B CA 1
ATOM 2648 C C . ILE B 1 46 ? -20.326 51.183 66.957 1.00 14.85 50 ILE B C 1
ATOM 2649 O O . ILE B 1 46 ? -20.276 50.209 67.711 1.00 18.84 50 ILE B O 1
ATOM 2654 N N . SER B 1 47 ? -20.676 51.114 65.676 1.00 15.10 51 SER B N 1
ATOM 2655 C CA . SER B 1 47 ? -21.131 49.896 65.040 1.00 17.72 51 SER B CA 1
ATOM 2656 C C . SER B 1 47 ? -20.241 49.594 63.825 1.00 16.55 51 SER B C 1
ATOM 2657 O O . SER B 1 47 ? -20.016 50.460 62.981 1.00 17.05 51 SER B O 1
ATOM 2660 N N . THR B 1 48 ? -19.749 48.370 63.731 1.00 13.84 52 THR B N 1
ATOM 2661 C CA . THR B 1 48 ? -18.831 48.024 62.653 1.00 16.45 52 THR B CA 1
ATOM 2662 C C . THR B 1 48 ? -18.993 46.551 62.343 1.00 14.55 52 THR B C 1
ATOM 2663 O O . THR B 1 48 ? -19.336 45.785 63.214 1.00 13.08 52 THR B O 1
ATOM 2667 N N . TYR B 1 49 ? -18.766 46.160 61.093 1.00 15.05 53 TYR B N 1
ATOM 2668 C CA . TYR B 1 49 ? -18.487 44.748 60.804 1.00 12.64 53 TYR B CA 1
ATOM 2669 C C . TYR B 1 49 ? -17.129 44.451 61.527 1.00 13.30 53 TYR B C 1
ATOM 2670 O O . TYR B 1 49 ? -16.299 45.358 61.638 1.00 14.41 53 TYR B O 1
ATOM 2679 N N . PRO B 1 50 ? -16.894 43.190 62.004 1.00 14.93 54 PRO B N 1
ATOM 2680 C CA . PRO B 1 50 ? -15.597 42.903 62.647 1.00 17.56 54 PRO B CA 1
ATOM 2681 C C . PRO B 1 50 ? -14.408 43.363 61.769 1.00 17.80 54 PRO B C 1
ATOM 2682 O O . PRO B 1 50 ? -14.368 43.039 60.551 1.00 15.73 54 PRO B O 1
ATOM 2686 N N . LYS B 1 51 ? -13.492 44.136 62.378 1.00 15.99 55 LYS B N 1
ATOM 2687 C CA . LYS B 1 51 ? -12.218 44.612 61.711 1.00 17.72 55 LYS B CA 1
ATOM 2688 C C . LYS B 1 51 ? -12.360 45.838 60.766 1.00 18.47 55 LYS B C 1
ATOM 2689 O O . LYS B 1 51 ? -11.406 46.202 60.069 1.00 17.33 55 LYS B O 1
ATOM 2695 N N . ALA B 1 52 ? -13.537 46.473 60.745 1.00 14.04 56 ALA B N 1
ATOM 2696 C CA . ALA B 1 52 ? -13.730 47.652 59.888 1.00 14.36 56 ALA B CA 1
ATOM 2697 C C . ALA B 1 52 ? -13.113 48.932 60.436 1.00 15.16 56 ALA B C 1
ATOM 2698 O O . ALA B 1 52 ? -13.074 49.959 59.748 1.00 16.94 56 ALA B O 1
ATOM 2700 N N . GLY B 1 53 ? -12.640 48.884 61.686 1.00 13.90 57 GLY B N 1
ATOM 2701 C CA . GLY B 1 53 ? -12.026 50.078 62.337 1.00 17.28 57 GLY B CA 1
ATOM 2702 C C . GLY B 1 53 ? -12.680 50.457 63.661 1.00 18.53 57 GLY B C 1
ATOM 2703 O O . GLY B 1 53 ? -12.780 51.664 63.993 1.00 17.06 57 GLY B O 1
ATOM 2704 N N . THR B 1 54 ? -13.116 49.447 64.429 1.00 15.79 58 THR B N 1
ATOM 2705 C CA . THR B 1 54 ? -13.832 49.699 65.687 1.00 16.24 58 THR B CA 1
ATOM 2706 C C . THR B 1 54 ? -12.975 50.460 66.720 1.00 17.65 58 THR B C 1
ATOM 2707 O O . THR B 1 54 ? -13.393 51.494 67.280 1.00 16.53 58 THR B O 1
ATOM 2711 N N . THR B 1 55 ? -11.780 49.939 66.965 1.00 17.27 59 THR B N 1
ATOM 2712 C CA . THR B 1 55 ? -10.908 50.442 68.029 1.00 15.28 59 THR B CA 1
ATOM 2713 C C . THR B 1 55 ? -10.469 51.890 67.737 1.00 16.76 59 THR B C 1
ATOM 2714 O O . THR B 1 55 ? -10.427 52.732 68.625 1.00 18.60 59 THR B O 1
ATOM 2718 N N . TRP B 1 56 ? -10.152 52.138 66.483 1.00 16.06 60 TRP B N 1
ATOM 2719 C CA . TRP B 1 56 ? -9.786 53.437 65.972 1.00 15.85 60 TRP B CA 1
ATOM 2720 C C . TRP B 1 56 ? -10.902 54.458 66.186 1.00 16.83 60 TRP B C 1
ATOM 2721 O O . TRP B 1 56 ? -10.667 55.540 66.700 1.00 17.51 60 TRP B O 1
ATOM 2732 N N . THR B 1 57 ? -12.120 54.085 65.799 1.00 14.95 61 THR B N 1
ATOM 2733 C CA . THR B 1 57 ? -13.272 54.974 65.881 1.00 15.44 61 THR B CA 1
ATOM 2734 C C . THR B 1 57 ? -13.656 55.257 67.332 1.00 15.38 61 THR B C 1
ATOM 2735 O O . THR B 1 57 ? -13.975 56.390 67.679 1.00 17.08 61 THR B O 1
ATOM 2739 N N . GLN B 1 58 ? -13.598 54.238 68.173 1.00 15.59 62 GLN B N 1
ATOM 2740 C CA . GLN B 1 58 ? -13.887 54.410 69.599 1.00 17.29 62 GLN B CA 1
ATOM 2741 C C . GLN B 1 58 ? -12.930 55.457 70.192 1.00 17.84 62 GLN B C 1
ATOM 2742 O O . GLN B 1 58 ? -13.354 56.342 70.938 1.00 20.29 62 GLN B O 1
ATOM 2748 N N . GLU B 1 59 ? -11.646 55.381 69.800 1.00 18.15 63 GLU B N 1
ATOM 2749 C CA . GLU B 1 59 ? -10.628 56.278 70.334 1.00 17.35 63 GLU B CA 1
ATOM 2750 C C . GLU B 1 59 ? -10.931 57.719 69.937 1.00 22.23 63 GLU B C 1
ATOM 2751 O O . GLU B 1 59 ? -10.941 58.617 70.798 1.00 19.14 63 GLU B O 1
ATOM 2757 N N . ILE B 1 60 ? -11.202 57.933 68.635 1.00 18.59 64 ILE B N 1
ATOM 2758 C CA . ILE B 1 60 ? -11.632 59.232 68.118 1.00 19.75 64 ILE B CA 1
ATOM 2759 C C . ILE B 1 60 ? -12.895 59.775 68.824 1.00 19.94 64 ILE B C 1
ATOM 2760 O O . ILE B 1 60 ? -12.906 60.936 69.266 1.00 19.59 64 ILE B O 1
ATOM 2765 N N . VAL B 1 61 ? -13.947 58.934 68.901 1.00 17.26 65 VAL B N 1
ATOM 2766 C CA . VAL B 1 61 ? -15.257 59.306 69.488 1.00 17.89 65 VAL B CA 1
ATOM 2767 C C . VAL B 1 61 ? -15.131 59.766 70.959 1.00 19.06 65 VAL B C 1
ATOM 2768 O O . VAL B 1 61 ? -15.625 60.842 71.330 1.00 18.95 65 VAL B O 1
ATOM 2772 N N . GLU B 1 62 ? -14.474 58.958 71.784 1.00 18.25 66 GLU B N 1
ATOM 2773 C CA . GLU B 1 62 ? -14.225 59.366 73.178 1.00 20.80 66 GLU B CA 1
ATOM 2774 C C . GLU B 1 62 ? -13.404 60.686 73.297 1.00 20.10 66 GLU B C 1
ATOM 2775 O O . GLU B 1 62 ? -13.744 61.549 74.112 1.00 22.53 66 GLU B O 1
ATOM 2781 N N . LEU B 1 63 ? -12.353 60.855 72.477 1.00 20.91 67 LEU B N 1
ATOM 2782 C CA . LEU B 1 63 ? -11.540 62.088 72.553 1.00 18.60 67 LEU B CA 1
ATOM 2783 C C . LEU B 1 63 ? -12.355 63.301 72.104 1.00 21.66 67 LEU B C 1
ATOM 2784 O O . LEU B 1 63 ? -12.204 64.400 72.646 1.00 22.40 67 LEU B O 1
ATOM 2789 N N . ILE B 1 64 ? -13.242 63.104 71.131 1.00 21.43 68 ILE B N 1
ATOM 2790 C CA . ILE B 1 64 ? -14.182 64.166 70.748 1.00 22.10 68 ILE B CA 1
ATOM 2791 C C . ILE B 1 64 ? -15.133 64.514 71.901 1.00 25.19 68 ILE B C 1
ATOM 2792 O O . ILE B 1 64 ? -15.202 65.677 72.310 1.00 24.97 68 ILE B O 1
ATOM 2797 N N . GLN B 1 65 ? -15.841 63.496 72.410 1.00 25.68 69 GLN B N 1
ATOM 2798 C CA . GLN B 1 65 ? -16.730 63.615 73.578 1.00 28.68 69 GLN B CA 1
ATOM 2799 C C . GLN B 1 65 ? -16.042 64.307 74.771 1.00 30.13 69 GLN B C 1
ATOM 2800 O O . GLN B 1 65 ? -16.664 65.118 75.472 1.00 28.49 69 GLN B O 1
ATOM 2806 N N . ASN B 1 66 ? -14.763 63.994 74.986 1.00 29.12 70 ASN B N 1
ATOM 2807 C CA . ASN B 1 66 ? -13.979 64.594 76.079 1.00 30.91 70 ASN B CA 1
ATOM 2808 C C . ASN B 1 66 ? -13.126 65.796 75.656 1.00 32.67 70 ASN B C 1
ATOM 2809 O O . ASN B 1 66 ? -12.244 66.252 76.411 1.00 34.86 70 ASN B O 1
ATOM 2814 N N . GLU B 1 67 ? -13.399 66.304 74.452 1.00 34.01 71 GLU B N 1
ATOM 2815 C CA . GLU B 1 67 ? -12.738 67.489 73.891 1.00 37.05 71 GLU B CA 1
ATOM 2816 C C . GLU B 1 67 ? -11.196 67.421 73.936 1.00 36.53 71 GLU B C 1
ATOM 2817 O O . GLU B 1 67 ? -10.516 68.413 74.242 1.00 36.89 71 GLU B O 1
ATOM 2823 N N . GLY B 1 68 ? -10.657 66.241 73.623 1.00 35.43 72 GLY B N 1
ATOM 2824 C CA . GLY B 1 68 ? -9.211 66.042 73.481 1.00 37.53 72 GLY B CA 1
ATOM 2825 C C . GLY B 1 68 ? -8.490 65.598 74.745 1.00 38.97 72 GLY B C 1
ATOM 2826 O O . GLY B 1 68 ? -7.265 65.522 74.768 1.00 39.87 72 GLY B O 1
ATOM 2827 N N . ASP B 1 69 ? -9.253 65.307 75.801 1.00 39.30 73 ASP B N 1
ATOM 2828 C CA . ASP B 1 69 ? -8.688 64.848 77.078 1.00 38.70 73 ASP B CA 1
ATOM 2829 C C . ASP B 1 69 ? -8.087 63.445 76.959 1.00 36.56 73 ASP B C 1
ATOM 2830 O O . ASP B 1 69 ? -8.744 62.451 77.276 1.00 35.59 73 ASP B O 1
ATOM 2835 N N . VAL B 1 70 ? -6.823 63.378 76.521 1.00 33.25 74 VAL B N 1
ATOM 2836 C CA . VAL B 1 70 ? -6.128 62.100 76.316 1.00 32.00 74 VAL B CA 1
ATOM 2837 C C . VAL B 1 70 ? -5.933 61.314 77.603 1.00 32.12 74 VAL B C 1
ATOM 2838 O O . VAL B 1 70 ? -5.939 60.078 77.594 1.00 29.35 74 VAL B O 1
ATOM 2842 N N . GLU B 1 71 ? -5.755 62.046 78.711 1.00 36.03 75 GLU B N 1
ATOM 2843 C CA . GLU B 1 71 ? -5.628 61.469 80.045 1.00 36.12 75 GLU B CA 1
ATOM 2844 C C . GLU B 1 71 ? -6.807 60.551 80.361 1.00 30.93 75 GLU B C 1
ATOM 2845 O O . GLU B 1 71 ? -6.627 59.407 80.773 1.00 30.11 75 GLU B O 1
ATOM 2848 N N . LYS B 1 72 ? -8.010 61.053 80.147 1.00 33.90 76 LYS B N 1
ATOM 2849 C CA . LYS B 1 72 ? -9.213 60.284 80.431 1.00 32.19 76 LYS B CA 1
ATOM 2850 C C . LYS B 1 72 ? -9.236 58.946 79.667 1.00 32.39 76 LYS B C 1
ATOM 2851 O O . LYS B 1 72 ? -9.616 57.911 80.224 1.00 32.80 76 LYS B O 1
ATOM 2857 N N . SER B 1 73 ? -8.805 58.978 78.402 1.00 28.11 77 SER B N 1
ATOM 2858 C CA . SER B 1 73 ? -8.823 57.793 77.531 1.00 28.06 77 SER B CA 1
ATOM 2859 C C . SER B 1 73 ? -7.758 56.743 77.901 1.00 26.68 77 SER B C 1
ATOM 2860 O O . SER B 1 73 ? -7.822 55.606 77.436 1.00 25.31 77 SER B O 1
ATOM 2863 N N . LYS B 1 74 ? -6.792 57.129 78.745 1.00 28.92 78 LYS B N 1
ATOM 2864 C CA . LYS B 1 74 ? -5.758 56.193 79.231 1.00 28.06 78 LYS B CA 1
ATOM 2865 C C . LYS B 1 74 ? -6.121 55.489 80.545 1.00 29.26 78 LYS B C 1
ATOM 2866 O O . LYS B 1 74 ? -5.311 54.722 81.089 1.00 27.12 78 LYS B O 1
ATOM 2869 N N . ARG B 1 75 ? -7.333 55.735 81.045 1.00 25.32 79 ARG B N 1
ATOM 2870 C CA . ARG B 1 75 ? -7.751 55.226 82.354 1.00 24.49 79 ARG B CA 1
ATOM 2871 C C . ARG B 1 75 ? -7.863 53.701 82.412 1.00 23.27 79 ARG B C 1
ATOM 2872 O O . ARG B 1 75 ? -7.798 53.093 83.488 1.00 21.30 79 ARG B O 1
ATOM 2880 N N . ALA B 1 76 ? -8.056 53.097 81.245 1.00 22.45 80 ALA B N 1
ATOM 2881 C CA . ALA B 1 76 ? -8.266 51.667 81.128 1.00 23.81 80 ALA B CA 1
ATOM 2882 C C . ALA B 1 76 ? -8.241 51.353 79.653 1.00 23.13 80 ALA B C 1
ATOM 2883 O O . ALA B 1 76 ? -8.392 52.257 78.828 1.00 22.66 80 ALA B O 1
ATOM 2885 N N . PRO B 1 77 ? -8.048 50.076 79.313 1.00 23.91 81 PRO B N 1
ATOM 2886 C CA . PRO B 1 77 ? -8.004 49.699 77.910 1.00 22.41 81 PRO B CA 1
ATOM 2887 C C . PRO B 1 77 ? -9.367 49.748 77.246 1.00 21.29 81 PRO B C 1
ATOM 2888 O O . PRO B 1 77 ? -10.410 49.721 77.929 1.00 19.37 81 PRO B O 1
ATOM 2892 N N . THR B 1 78 ? -9.330 49.773 75.914 1.00 22.57 82 THR B N 1
ATOM 2893 C CA . THR B 1 78 ? -10.513 49.847 75.043 1.00 21.79 82 THR B CA 1
ATOM 2894 C C . THR B 1 78 ? -11.680 48.969 75.513 1.00 22.01 82 THR B C 1
ATOM 2895 O O . THR B 1 78 ? -12.802 49.459 75.682 1.00 20.80 82 THR B O 1
ATOM 2899 N N . HIS B 1 79 ? -11.416 47.687 75.735 1.00 18.97 83 HIS B N 1
ATOM 2900 C CA . HIS B 1 79 ? -12.471 46.731 76.044 1.00 24.54 83 HIS B CA 1
ATOM 2901 C C . HIS B 1 79 ? -13.190 46.984 77.368 1.00 26.34 83 HIS B C 1
ATOM 2902 O O . HIS B 1 79 ? -14.346 46.577 77.539 1.00 27.73 83 HIS B O 1
ATOM 2909 N N . GLN B 1 80 ? -12.510 47.677 78.287 1.00 26.06 84 GLN B N 1
ATOM 2910 C CA . GLN B 1 80 ? -13.086 48.050 79.576 1.00 22.78 84 GLN B CA 1
ATOM 2911 C C . GLN B 1 80 ? -13.694 49.448 79.549 1.00 24.38 84 GLN B C 1
ATOM 2912 O O . GLN B 1 80 ? -14.505 49.773 80.394 1.00 27.28 84 GLN B O 1
ATOM 2918 N N . ARG B 1 81 ? -13.283 50.281 78.595 1.00 23.34 85 ARG B N 1
ATOM 2919 C CA . ARG B 1 81 ? -13.863 51.615 78.468 1.00 22.45 85 ARG B CA 1
ATOM 2920 C C . ARG B 1 81 ? -15.214 51.548 77.747 1.00 21.52 85 ARG B C 1
ATOM 2921 O O . ARG B 1 81 ? -16.122 52.384 77.988 1.00 23.87 85 ARG B O 1
ATOM 2929 N N . PHE B 1 82 ? -15.352 50.547 76.877 1.00 21.67 86 PHE B N 1
ATOM 2930 C CA . PHE B 1 82 ? -16.476 50.496 75.914 1.00 19.77 86 PHE B CA 1
ATOM 2931 C C . PHE B 1 82 ? -17.159 49.125 75.927 1.00 19.07 86 PHE B C 1
ATOM 2932 O O . PHE B 1 82 ? -16.598 48.156 75.433 1.00 22.55 86 PHE B O 1
ATOM 2940 N N . PRO B 1 83 ? -18.377 49.043 76.521 1.00 19.09 87 PRO B N 1
ATOM 2941 C CA . PRO B 1 83 ? -19.152 47.816 76.540 1.00 20.08 87 PRO B CA 1
ATOM 2942 C C . PRO B 1 83 ? -19.463 47.301 75.130 1.00 17.57 87 PRO B C 1
ATOM 2943 O O . PRO B 1 83 ? -19.998 48.046 74.299 1.00 19.01 87 PRO B O 1
ATOM 2947 N N . PHE B 1 84 ? -19.151 46.023 74.919 1.00 17.73 88 PHE B N 1
ATOM 2948 C CA . PHE B 1 84 ? -19.303 45.308 73.646 1.00 20.08 88 PHE B CA 1
ATOM 2949 C C . PHE B 1 84 ? -20.586 44.496 73.839 1.00 19.68 88 PHE B C 1
ATOM 2950 O O . PHE B 1 84 ? -20.567 43.388 74.389 1.00 18.21 88 PHE B O 1
ATOM 2958 N N . LEU B 1 85 ? -21.713 45.090 73.430 1.00 20.54 89 LEU B N 1
ATOM 2959 C CA . LEU B 1 85 ? -23.049 44.628 73.853 1.00 19.83 89 LEU B CA 1
ATOM 2960 C C . LEU B 1 85 ? -23.302 43.116 73.762 1.00 19.14 89 LEU B C 1
ATOM 2961 O O . LEU B 1 85 ? -23.796 42.508 74.714 1.00 20.20 89 LEU B O 1
ATOM 2966 N N . GLU B 1 86 ? -23.016 42.513 72.614 1.00 18.65 90 GLU B N 1
ATOM 2967 C CA . GLU B 1 86 ? -23.369 41.094 72.432 1.00 20.76 90 GLU B CA 1
ATOM 2968 C C . GLU B 1 86 ? -22.290 40.128 72.938 1.00 21.62 90 GLU B C 1
ATOM 2969 O O . GLU B 1 86 ? -22.466 38.921 72.857 1.00 22.35 90 GLU B O 1
ATOM 2975 N N . MET B 1 87 ? -21.183 40.659 73.433 1.00 22.76 91 MET B N 1
ATOM 2976 C CA . MET B 1 87 ? -20.033 39.803 73.812 1.00 23.34 91 MET B CA 1
ATOM 2977 C C . MET B 1 87 ? -20.326 39.039 75.105 1.00 26.34 91 MET B C 1
ATOM 2978 O O . MET B 1 87 ? -20.787 39.636 76.076 1.00 23.67 91 MET B O 1
ATOM 2983 N N . LYS B 1 88 ? -20.092 37.718 75.089 1.00 25.89 92 LYS B N 1
ATOM 2984 C CA . LYS B 1 88 ? -20.070 36.888 76.321 1.00 27.76 92 LYS B CA 1
ATOM 2985 C C . LYS B 1 88 ? -18.995 35.822 76.144 1.00 27.78 92 LYS B C 1
ATOM 2986 O O . LYS B 1 88 ? -19.207 34.807 75.452 1.00 25.80 92 LYS B O 1
ATOM 2992 N N . ILE B 1 89 ? -17.834 36.077 76.743 1.00 26.72 93 ILE B N 1
ATOM 2993 C CA . ILE B 1 89 ? -16.624 35.255 76.503 1.00 28.07 93 ILE B CA 1
ATOM 2994 C C . ILE B 1 89 ? -15.964 34.937 77.838 1.00 28.32 93 ILE B C 1
ATOM 2995 O O . ILE B 1 89 ? -15.733 35.854 78.627 1.00 29.46 93 ILE B O 1
ATOM 3000 N N . PRO B 1 90 ? -15.676 33.635 78.100 1.00 28.88 94 PRO B N 1
ATOM 3001 C CA . PRO B 1 90 ? -14.991 33.212 79.340 1.00 30.42 94 PRO B CA 1
ATOM 3002 C C . PRO B 1 90 ? -13.759 34.068 79.613 1.00 28.63 94 PRO B C 1
ATOM 3003 O O . PRO B 1 90 ? -12.919 34.251 78.717 1.00 29.93 94 PRO B O 1
ATOM 3007 N N . SER B 1 91 ? -13.686 34.605 80.833 1.00 31.91 95 SER B N 1
ATOM 3008 C CA . SER B 1 91 ? -12.571 35.456 81.312 1.00 31.72 95 SER B CA 1
ATOM 3009 C C . SER B 1 91 ? -12.639 36.891 80.811 1.00 31.89 95 SER B C 1
ATOM 3010 O O . SER B 1 91 ? -11.851 37.736 81.231 1.00 30.54 95 SER B O 1
ATOM 3013 N N . LEU B 1 92 ? -13.587 37.168 79.916 1.00 30.99 96 LEU B N 1
ATOM 3014 C CA . LEU 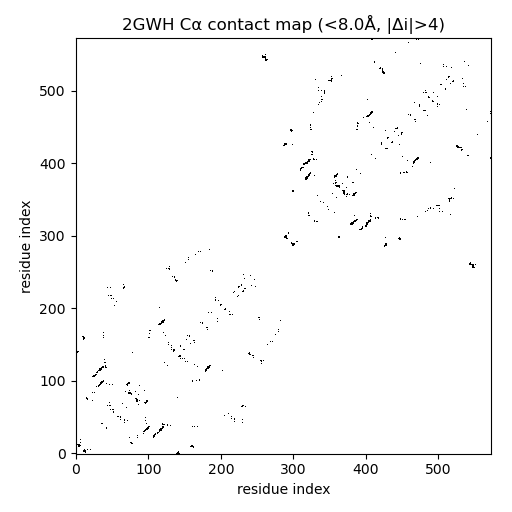B 1 92 ? -13.841 38.541 79.462 1.00 30.95 96 LEU B CA 1
ATOM 3015 C C . LEU B 1 92 ? -15.159 39.119 80.033 1.00 28.82 96 LEU B C 1
ATOM 3016 O O . LEU B 1 92 ? -15.432 40.314 79.892 1.00 30.60 96 LEU B O 1
ATOM 3021 N N . GLY B 1 93 ? -15.964 38.265 80.666 1.00 26.86 97 GLY B N 1
ATOM 3022 C CA . GLY B 1 93 ? -17.257 38.680 81.245 1.00 25.44 97 GLY B CA 1
ATOM 3023 C C . GLY B 1 93 ? -18.331 38.916 80.179 1.00 27.44 97 GLY B C 1
ATOM 3024 O O . GLY B 1 93 ? -18.370 38.235 79.151 1.00 28.90 97 GLY B O 1
ATOM 3025 N N . SER B 1 94 ? -19.173 39.908 80.424 1.00 26.24 98 SER B N 1
ATOM 3026 C CA . SER B 1 94 ? -20.369 40.168 79.612 1.00 25.86 98 SER B CA 1
ATOM 3027 C C . SER B 1 94 ? -20.431 41.648 79.239 1.00 24.72 98 SER B C 1
ATOM 3028 O O . SER B 1 94 ? -20.365 42.498 80.110 1.00 23.58 98 SER B O 1
ATOM 3031 N N . GLY B 1 95 ? -20.580 41.956 77.949 1.00 22.26 99 GLY B N 1
ATOM 3032 C CA . GLY B 1 95 ? -20.759 43.356 77.532 1.00 19.11 99 GLY B CA 1
ATOM 3033 C C . GLY B 1 95 ? -22.042 43.964 78.124 1.00 21.07 99 GLY B C 1
ATOM 3034 O O . GLY B 1 95 ? -22.083 45.151 78.469 1.00 21.59 99 GLY B O 1
ATOM 3035 N N . LEU B 1 96 ? -23.077 43.144 78.237 1.00 19.65 100 LEU B N 1
ATOM 3036 C CA . LEU B 1 96 ? -24.368 43.579 78.776 1.00 25.49 100 LEU B CA 1
ATOM 3037 C C . LEU B 1 96 ? -24.222 43.970 80.239 1.00 27.02 100 LEU B C 1
ATOM 3038 O O . LEU B 1 96 ? -24.654 45.045 80.651 1.00 26.84 100 LEU B O 1
ATOM 3043 N N . GLU B 1 97 ? -23.563 43.114 81.020 1.00 24.94 101 GLU B N 1
ATOM 3044 C CA . GLU B 1 97 ? -23.303 43.437 82.433 1.00 27.03 101 GLU B CA 1
ATOM 3045 C C . GLU B 1 97 ? -22.408 44.672 82.524 1.00 26.39 101 GLU B C 1
ATOM 3046 O O . GLU B 1 97 ? -22.631 45.541 83.365 1.00 22.51 101 GLU B O 1
ATOM 3049 N N . GLN B 1 98 ? -21.426 44.769 81.620 1.00 25.83 102 GLN B N 1
ATOM 3050 C CA . GLN B 1 98 ? -20.531 45.928 81.584 1.00 22.75 102 GLN B CA 1
ATOM 3051 C C . GLN B 1 98 ? -21.261 47.218 81.248 1.00 23.57 102 GLN B C 1
ATOM 3052 O O . GLN B 1 98 ? -20.990 48.257 81.839 1.00 23.70 102 GLN B O 1
ATOM 3058 N N . ALA B 1 99 ? -22.181 47.146 80.289 1.00 23.38 103 ALA B N 1
ATOM 3059 C CA . ALA B 1 99 ? -23.054 48.274 79.970 1.00 24.93 103 ALA B CA 1
ATOM 3060 C C . ALA B 1 99 ? -23.923 48.672 81.167 1.00 25.11 103 ALA B C 1
ATOM 3061 O O . ALA B 1 99 ? -23.992 49.855 81.499 1.00 25.53 103 ALA B O 1
ATOM 3063 N N . HIS B 1 100 ? -24.563 47.685 81.811 1.00 23.18 104 HIS B N 1
ATOM 3064 C CA . HIS B 1 100 ? -25.450 47.966 82.959 1.00 24.19 104 HIS B CA 1
ATOM 3065 C C . HIS B 1 100 ? -24.689 48.686 84.058 1.00 25.75 104 HIS B C 1
ATOM 3066 O O . HIS B 1 100 ? -25.231 49.543 84.741 1.00 30.92 104 HIS B O 1
ATOM 3073 N N . ALA B 1 101 ? -23.415 48.350 84.197 1.00 29.75 105 ALA B N 1
ATOM 3074 C CA . ALA B 1 101 ? -22.559 48.933 85.223 1.00 30.03 105 ALA B CA 1
ATOM 3075 C C . ALA B 1 101 ? -21.893 50.249 84.789 1.00 31.22 105 ALA B C 1
ATOM 3076 O O . ALA B 1 101 ? -21.313 50.956 85.615 1.00 29.27 105 ALA B O 1
ATOM 3078 N N . MET B 1 102 ? -21.960 50.574 83.502 1.00 30.45 106 MET B N 1
ATOM 3079 C CA . MET B 1 102 ? -21.230 51.746 82.970 1.00 30.88 106 MET B CA 1
ATOM 3080 C C . MET B 1 102 ? -22.010 53.052 83.161 1.00 33.58 106 MET B C 1
ATOM 3081 O O . MET B 1 102 ? -23.142 53.170 82.682 1.00 30.96 106 MET B O 1
ATOM 3086 N N . PRO B 1 103 ? -21.404 54.045 83.848 1.00 35.67 107 PRO B N 1
ATOM 3087 C CA . PRO B 1 103 ? -22.068 55.348 83.996 1.00 37.43 107 PRO B CA 1
ATOM 3088 C C . PRO B 1 103 ? -22.252 56.081 82.664 1.00 36.59 107 PRO B C 1
ATOM 3089 O O . PRO B 1 103 ? -21.380 56.022 81.804 1.00 36.80 107 PRO B O 1
ATOM 3093 N N . SER B 1 104 ? -23.391 56.758 82.504 1.00 35.53 108 SER B N 1
ATOM 3094 C CA . SER B 1 104 ? -23.619 57.640 81.351 1.00 34.94 108 SER B CA 1
ATOM 3095 C C . SER B 1 104 ? -22.686 58.843 81.374 1.00 34.47 108 SER B C 1
ATOM 3096 O O . SER B 1 104 ? -22.249 59.235 82.446 1.00 34.08 108 SER B O 1
ATOM 3099 N N . PRO B 1 105 ? -22.355 59.418 80.181 1.00 34.75 109 PRO B N 1
ATOM 3100 C CA . PRO B 1 105 ? -22.777 58.984 78.826 1.00 34.36 109 PRO B CA 1
ATOM 3101 C C . PRO B 1 105 ? -21.940 57.821 78.302 1.00 32.73 109 PRO B C 1
ATOM 3102 O O . PRO B 1 105 ? -20.705 57.936 78.177 1.00 33.22 109 PRO B O 1
ATOM 3106 N N . ARG B 1 106 ? -22.610 56.709 78.008 1.00 27.63 110 ARG B N 1
ATOM 3107 C CA . ARG B 1 106 ? -21.919 55.498 77.615 1.00 23.99 110 ARG B CA 1
ATOM 3108 C C . ARG B 1 106 ? -21.503 55.581 76.166 1.00 22.88 110 ARG B C 1
ATOM 3109 O O . ARG B 1 106 ? -22.186 56.207 75.334 1.00 21.18 110 ARG B O 1
ATOM 3117 N N . ILE B 1 107 ? -20.371 54.952 75.876 1.00 21.67 111 ILE B N 1
ATOM 3118 C CA . ILE B 1 107 ? -19.909 54.760 74.509 1.00 21.05 111 ILE B CA 1
ATOM 3119 C C . ILE B 1 107 ? -19.839 53.251 74.272 1.00 20.06 111 ILE B C 1
ATOM 3120 O O . ILE B 1 107 ? -18.934 52.567 74.770 1.00 24.49 111 ILE B O 1
ATOM 3125 N N . LEU B 1 108 ? -20.817 52.762 73.520 1.00 17.46 112 LEU B N 1
ATOM 3126 C CA . LEU B 1 108 ? -21.082 51.352 73.343 1.00 16.90 112 LEU B CA 1
ATOM 3127 C C . LEU B 1 108 ? -20.533 50.863 72.011 1.00 16.42 112 LEU B C 1
ATOM 3128 O O . LEU B 1 108 ? -20.317 51.644 71.089 1.00 19.50 112 LEU B O 1
ATOM 3133 N N . LYS B 1 109 ? -20.311 49.558 71.939 1.00 18.41 113 LYS B N 1
ATOM 3134 C CA . LYS B 1 109 ? -19.814 48.887 70.731 1.00 16.60 113 LYS B CA 1
ATOM 3135 C C . LYS B 1 109 ? -20.735 47.715 70.332 1.00 15.77 113 LYS B C 1
ATOM 3136 O O . LYS B 1 109 ? -21.252 46.990 71.179 1.00 16.99 113 LYS B O 1
ATOM 3142 N N . THR B 1 110 ? -20.933 47.537 69.024 1.00 15.86 114 THR B N 1
ATOM 3143 C CA . THR B 1 110 ? -21.545 46.332 68.541 1.00 13.90 114 THR B CA 1
ATOM 3144 C C . THR B 1 110 ? -20.975 45.986 67.164 1.00 12.94 114 THR B C 1
ATOM 3145 O O . THR B 1 110 ? -20.474 46.869 66.453 1.00 16.66 114 THR B O 1
ATOM 3149 N N . HIS B 1 111 ? -21.003 44.688 66.843 1.00 12.87 115 HIS B N 1
ATOM 3150 C CA . HIS B 1 111 ? -20.824 44.199 65.482 1.00 15.40 115 HIS B CA 1
ATOM 3151 C C . HIS B 1 111 ? -22.144 43.644 64.859 1.00 16.14 115 HIS B C 1
ATOM 3152 O O . HIS B 1 111 ? -22.114 43.078 63.767 1.00 15.37 115 HIS B O 1
ATOM 3159 N N . LEU B 1 112 ? -23.294 43.816 65.526 1.00 16.93 116 LEU B N 1
ATOM 3160 C CA . LEU B 1 112 ? -24.529 43.216 64.984 1.00 15.21 116 LEU B CA 1
ATOM 3161 C C . LEU B 1 112 ? -24.940 43.783 63.618 1.00 15.30 116 LEU B C 1
ATOM 3162 O O . LEU B 1 112 ? -24.876 45.005 63.405 1.00 15.86 116 LEU B O 1
ATOM 3167 N N . PRO B 1 113 ? -25.412 42.896 62.686 1.00 14.69 117 PRO B N 1
ATOM 3168 C CA . PRO B 1 113 ? -26.006 43.455 61.446 1.00 14.14 117 PRO B CA 1
ATOM 3169 C C . PRO B 1 113 ? -27.237 44.239 61.872 1.00 15.94 117 PRO B C 1
ATOM 3170 O O . PRO B 1 113 ? -27.831 43.963 62.974 1.00 14.85 117 PRO B O 1
ATOM 3174 N N . PHE B 1 114 ? -27.607 45.219 61.058 1.00 16.04 118 PHE B N 1
ATOM 3175 C CA . PHE B 1 114 ? -28.632 46.172 61.460 1.00 17.85 118 PHE B CA 1
ATOM 3176 C C . PHE B 1 114 ? -29.947 45.523 61.882 1.00 15.90 118 PHE B C 1
ATOM 3177 O O . PHE B 1 114 ? -30.538 45.921 62.888 1.00 14.51 118 PHE B O 1
ATOM 3185 N N . HIS B 1 115 ? -30.408 44.539 61.124 1.00 15.86 119 HIS B N 1
ATOM 3186 C CA . HIS B 1 115 ? -31.714 43.895 61.461 1.00 17.65 119 HIS B CA 1
ATOM 3187 C C . HIS B 1 115 ? -31.747 43.241 62.868 1.00 16.73 119 HIS B C 1
ATOM 3188 O O . HIS B 1 115 ? -32.838 43.019 63.423 1.00 16.75 119 HIS B O 1
ATOM 3195 N N . LEU B 1 116 ? -30.573 42.970 63.444 1.00 16.25 120 LEU B N 1
ATOM 3196 C CA . LEU B 1 116 ? -30.488 42.385 64.823 1.00 17.72 120 LEU B CA 1
ATOM 3197 C C . LEU B 1 116 ? -30.230 43.404 65.940 1.00 19.14 120 LEU B C 1
ATOM 3198 O O . LEU B 1 116 ? -30.044 43.037 67.105 1.00 18.05 120 LEU B O 1
ATOM 3203 N N . LEU B 1 117 ? -30.221 44.673 65.578 1.00 16.76 121 LEU B N 1
ATOM 3204 C CA . LEU B 1 117 ? -29.902 45.723 66.537 1.00 18.56 121 LEU B CA 1
ATOM 3205 C C . LEU B 1 117 ? -30.983 45.839 67.617 1.00 17.02 121 LEU B C 1
ATOM 3206 O O . LEU B 1 117 ? -32.177 45.961 67.296 1.00 16.96 121 LEU B O 1
ATOM 3211 N N . PRO B 1 118 ? -30.567 45.820 68.909 1.00 19.01 122 PRO B N 1
ATOM 3212 C CA . PRO B 1 118 ? -31.523 46.052 69.987 1.00 17.42 122 PRO B CA 1
ATOM 3213 C C . PRO B 1 118 ? -32.338 47.336 69.741 1.00 16.58 122 PRO B C 1
ATOM 3214 O O . PRO B 1 118 ? -31.746 48.413 69.544 1.00 19.67 122 PRO B O 1
ATOM 3218 N N . PRO B 1 119 ? -33.682 47.214 69.678 1.00 20.08 123 PRO B N 1
ATOM 3219 C CA . PRO B 1 119 ? -34.537 48.337 69.236 1.00 18.98 123 PRO B CA 1
ATOM 3220 C C . PRO B 1 119 ? -34.498 49.563 70.128 1.00 18.26 123 PRO B C 1
ATOM 3221 O O . PRO B 1 119 ? -34.752 50.680 69.669 1.00 18.72 123 PRO B O 1
ATOM 3225 N N . SER B 1 120 ? -34.154 49.381 71.398 1.00 18.60 124 SER B N 1
ATOM 3226 C CA . SER B 1 120 ? -34.050 50.534 72.301 1.00 17.73 124 SER B CA 1
ATOM 3227 C C . SER B 1 120 ? -33.047 51.599 71.787 1.00 19.31 124 SER B C 1
ATOM 3228 O O . SER B 1 120 ? -33.246 52.790 72.014 1.00 17.98 124 SER B O 1
ATOM 3231 N N . LEU B 1 121 ? -31.976 51.155 71.108 1.00 19.73 125 LEU B N 1
ATOM 3232 C CA . LEU B 1 121 ? -30.988 52.079 70.527 1.00 18.40 125 LEU B CA 1
ATOM 3233 C C . LEU B 1 121 ? -31.636 52.982 69.474 1.00 17.87 125 LEU B C 1
ATOM 3234 O O . LEU B 1 121 ? -31.231 54.134 69.296 1.00 20.48 125 LEU B O 1
ATOM 3239 N N . LEU B 1 122 ? -32.633 52.433 68.779 1.00 18.62 126 LEU B N 1
ATOM 3240 C CA . LEU B 1 122 ? -33.455 53.175 67.803 1.00 18.56 126 LEU B CA 1
ATOM 3241 C C . LEU B 1 122 ? -34.552 54.003 68.487 1.00 18.35 126 LEU B C 1
ATOM 3242 O O . LEU B 1 122 ? -34.714 55.189 68.184 1.00 18.37 126 LEU B O 1
ATOM 3247 N N . GLU B 1 123 ? -35.306 53.380 69.394 1.00 18.63 127 GLU B N 1
ATOM 3248 C CA . GLU B 1 123 ? -36.398 54.092 70.097 1.00 23.30 127 GLU B CA 1
ATOM 3249 C C . GLU B 1 123 ? -35.872 55.349 70.822 1.00 21.00 127 GLU B C 1
ATOM 3250 O O . GLU B 1 123 ? -36.528 56.406 70.795 1.00 23.44 127 GLU B O 1
ATOM 3253 N N . LYS B 1 124 ? -34.668 55.251 71.423 1.00 20.56 128 LYS B N 1
ATOM 3254 C CA . LYS B 1 124 ? -34.048 56.374 72.165 1.00 22.71 128 LYS B CA 1
ATOM 3255 C C . LYS B 1 124 ? -33.321 57.371 71.247 1.00 19.03 128 LYS B C 1
ATOM 3256 O O . LYS B 1 124 ? -32.796 58.386 71.712 1.00 19.99 128 LYS B O 1
ATOM 3262 N N . ASN B 1 125 ? -33.318 57.084 69.944 1.00 19.50 129 ASN B N 1
ATOM 3263 C CA . ASN B 1 125 ? -32.692 57.948 68.944 1.00 19.43 129 ASN B CA 1
ATOM 3264 C C . ASN B 1 125 ? -31.199 58.194 69.203 1.00 20.23 129 ASN B C 1
ATOM 3265 O O . ASN B 1 125 ? -30.696 59.274 68.922 1.00 20.66 129 ASN B O 1
ATOM 3270 N N . CYS B 1 126 ? -30.495 57.189 69.742 1.00 16.94 130 CYS B N 1
ATOM 3271 C CA . CYS B 1 126 ? -29.063 57.294 70.017 1.00 19.67 130 CYS B CA 1
ATOM 3272 C C . CYS B 1 126 ? -28.269 57.621 68.767 1.00 20.29 130 CYS B C 1
ATOM 3273 O O . CYS B 1 126 ? -28.569 57.126 67.692 1.00 17.85 130 CYS B O 1
ATOM 3276 N N . LYS B 1 127 ? -27.234 58.446 68.920 1.00 18.91 131 LYS B N 1
ATOM 3277 C CA . LYS B 1 127 ? -26.326 58.717 67.815 1.00 19.35 131 LYS B CA 1
ATOM 3278 C C . LYS B 1 127 ? -25.477 57.466 67.577 1.00 18.84 131 LYS B C 1
ATOM 3279 O O . LYS B 1 127 ? -24.872 56.929 68.505 1.00 20.44 131 LYS B O 1
ATOM 3285 N N . ILE B 1 128 ? -25.475 56.989 66.336 1.00 17.44 132 ILE B N 1
ATOM 3286 C CA . ILE B 1 128 ? -24.743 55.784 65.962 1.00 17.92 132 ILE B CA 1
ATOM 3287 C C . ILE B 1 128 ? -23.721 56.178 64.898 1.00 19.59 132 ILE B C 1
ATOM 3288 O O . ILE B 1 128 ? -24.049 56.915 63.935 1.00 20.42 132 ILE B O 1
ATOM 3293 N N . ILE B 1 129 ? -22.481 55.732 65.096 1.00 17.44 133 ILE B N 1
ATOM 3294 C CA . ILE B 1 129 ? -21.427 55.887 64.118 1.00 17.56 133 ILE B CA 1
ATOM 3295 C C . ILE B 1 129 ? -21.151 54.508 63.560 1.00 17.79 133 ILE B C 1
ATOM 3296 O O . ILE B 1 129 ? -20.669 53.637 64.275 1.00 18.83 133 ILE B O 1
ATOM 3301 N N . TYR B 1 130 ? -21.488 54.316 62.279 1.00 17.81 134 TYR B N 1
ATOM 3302 C CA . TYR B 1 130 ? -21.171 53.086 61.587 1.00 16.69 134 TYR B CA 1
ATOM 3303 C C . TYR B 1 130 ? -19.939 53.297 60.702 1.00 15.08 134 TYR B C 1
ATOM 3304 O O . TYR B 1 130 ? -19.815 54.315 59.972 1.00 18.15 134 TYR B O 1
ATOM 3313 N N . VAL B 1 131 ? -19.027 52.352 60.787 1.00 16.46 135 VAL B N 1
ATOM 3314 C CA . VAL B 1 131 ? -17.830 52.397 59.958 1.00 15.84 135 VAL B CA 1
ATOM 3315 C C . VAL B 1 131 ? -17.711 51.143 59.057 1.00 14.04 135 VAL B C 1
ATOM 3316 O O . VAL B 1 131 ? -17.683 49.999 59.548 1.00 18.32 135 VAL B O 1
ATOM 3320 N N . ALA B 1 132 ? -17.639 51.397 57.740 1.00 15.58 136 ALA B N 1
ATOM 3321 C CA . ALA B 1 132 ? -17.441 50.364 56.735 1.00 15.69 136 ALA B CA 1
ATOM 3322 C C . ALA B 1 132 ? -16.021 50.435 56.222 1.00 16.14 136 ALA B C 1
ATOM 3323 O O . ALA B 1 132 ? -15.425 51.534 56.145 1.00 16.95 136 ALA B O 1
ATOM 3325 N N . ARG B 1 133 ? -15.498 49.284 55.831 1.00 15.24 137 ARG B N 1
ATOM 3326 C CA . ARG B 1 133 ? -14.159 49.194 55.253 1.00 17.96 137 ARG B CA 1
ATOM 3327 C C . ARG B 1 133 ? -14.233 48.347 53.977 1.00 18.16 137 ARG B C 1
ATOM 3328 O O . ARG B 1 133 ? -15.100 47.457 53.857 1.00 17.50 137 ARG B O 1
ATOM 3336 N N . ASN B 1 134 ? -13.341 48.614 53.014 1.00 19.46 138 ASN B N 1
ATOM 3337 C CA . ASN B 1 134 ? -13.394 47.850 51.752 1.00 16.47 138 ASN B CA 1
ATOM 3338 C C . ASN B 1 134 ? -13.248 46.380 52.127 1.00 16.60 138 ASN B C 1
ATOM 3339 O O . ASN B 1 134 ? -12.498 46.056 53.067 1.00 17.58 138 ASN B O 1
ATOM 3344 N N . PRO B 1 135 ? -14.019 45.497 51.464 1.00 19.71 139 PRO B N 1
ATOM 3345 C CA . PRO B 1 135 ? -14.109 44.084 51.886 1.00 18.66 139 PRO B CA 1
ATOM 3346 C C . PRO B 1 135 ? -12.808 43.282 51.735 1.00 17.21 139 PRO B C 1
ATOM 3347 O O . PRO B 1 135 ? -12.659 42.255 52.389 1.00 17.68 139 PRO B O 1
ATOM 3351 N N . LYS B 1 136 ? -11.921 43.719 50.852 1.00 15.98 140 LYS B N 1
ATOM 3352 C CA . LYS B 1 136 ? -10.648 43.007 50.644 1.00 17.91 140 LYS B CA 1
ATOM 3353 C C . LYS B 1 136 ? -9.708 43.225 51.853 1.00 15.16 140 LYS B C 1
ATOM 3354 O O . LYS B 1 136 ? -9.247 42.266 52.450 1.00 16.47 140 LYS B O 1
ATOM 3360 N N . ASP B 1 137 ? -9.466 44.481 52.229 1.00 16.11 141 ASP B N 1
ATOM 3361 C CA . ASP B 1 137 ? -8.734 44.768 53.467 1.00 15.87 141 ASP B CA 1
ATOM 3362 C C . ASP B 1 137 ? -9.486 44.215 54.683 1.00 17.31 141 ASP B C 1
ATOM 3363 O O . ASP B 1 137 ? -8.879 43.726 55.610 1.00 15.94 141 ASP B O 1
ATOM 3368 N N . ASN B 1 138 ? -10.819 44.287 54.674 1.00 17.46 142 ASN B N 1
ATOM 3369 C CA . ASN B 1 138 ? -11.599 43.715 55.788 1.00 15.60 142 ASN B CA 1
ATOM 3370 C C . ASN B 1 138 ? -11.359 42.191 55.899 1.00 15.63 142 ASN B C 1
ATOM 3371 O O . ASN B 1 138 ? -11.169 41.674 56.989 1.00 17.84 142 ASN B O 1
ATOM 3376 N N . MET B 1 139 ? -11.352 41.480 54.762 1.00 16.10 143 MET B N 1
ATOM 3377 C CA . MET B 1 139 ? -11.121 40.029 54.755 1.00 17.32 143 MET B CA 1
ATOM 3378 C C . MET B 1 139 ? -9.753 39.669 55.343 1.00 18.64 143 MET B C 1
ATOM 3379 O O . MET B 1 139 ? -9.637 38.735 56.157 1.00 16.96 143 MET B O 1
ATOM 3384 N N . VAL B 1 140 ? -8.725 40.385 54.877 1.00 17.33 144 VAL B N 1
ATOM 3385 C CA . VAL B 1 140 ? -7.330 40.165 55.330 1.00 17.60 144 VAL B CA 1
ATOM 3386 C C . VAL B 1 140 ? -7.215 40.435 56.852 1.00 19.00 144 VAL B C 1
ATOM 3387 O O . VAL B 1 140 ? -6.649 39.627 57.606 1.00 19.28 144 VAL B O 1
ATOM 3391 N N . SER B 1 141 ? -7.763 41.563 57.289 1.00 17.83 145 SER B N 1
ATOM 3392 C CA . SER B 1 141 ? -7.712 41.920 58.700 1.00 19.09 145 SER B CA 1
ATOM 3393 C C . SER B 1 141 ? -8.379 40.856 59.573 1.00 20.20 145 SER B C 1
ATOM 3394 O O . SER B 1 141 ? -7.849 40.488 60.645 1.00 15.80 145 SER B O 1
ATOM 3397 N N . TYR B 1 142 ? -9.534 40.347 59.116 1.00 17.67 146 TYR B N 1
ATOM 3398 C CA . TYR B 1 142 ? -10.312 39.360 59.874 1.00 19.25 146 TYR B CA 1
ATOM 3399 C C . TYR B 1 142 ? -9.588 37.996 59.876 1.00 21.05 146 TYR B C 1
ATOM 3400 O O . TYR B 1 142 ? -9.601 37.264 60.887 1.00 20.22 146 TYR B O 1
ATOM 3409 N N . TYR B 1 143 ? -8.946 37.681 58.748 1.00 18.33 147 TYR B N 1
ATOM 3410 C CA . TYR B 1 143 ? -8.092 36.478 58.599 1.00 18.61 147 TYR B CA 1
ATOM 3411 C C . TYR B 1 143 ? -7.041 36.399 59.703 1.00 19.29 147 TYR B C 1
ATOM 3412 O O . TYR B 1 143 ? -7.011 35.428 60.476 1.00 18.53 147 TYR B O 1
ATOM 3421 N N . HIS B 1 144 ? -6.210 37.437 59.802 1.00 18.82 148 HIS B N 1
ATOM 3422 C CA . HIS B 1 144 ? -5.131 37.480 60.798 1.00 19.50 148 HIS B CA 1
ATOM 3423 C C . HIS B 1 144 ? -5.629 37.609 62.232 1.00 21.98 148 HIS B C 1
ATOM 3424 O O . HIS B 1 144 ? -4.971 37.168 63.164 1.00 20.42 148 HIS B O 1
ATOM 3431 N N . PHE B 1 145 ? -6.793 38.228 62.394 1.00 19.76 149 PHE B N 1
ATOM 3432 C CA . PHE B 1 145 ? -7.404 38.322 63.694 1.00 19.98 149 PHE B CA 1
ATOM 3433 C C . PHE B 1 145 ? -7.813 36.923 64.183 1.00 17.72 149 PHE B C 1
ATOM 3434 O O . PHE B 1 145 ? -7.596 36.595 65.350 1.00 19.49 149 PHE B O 1
ATOM 3442 N N . GLN B 1 146 ? -8.371 36.108 63.282 1.00 20.34 150 GLN B N 1
ATOM 3443 C CA . GLN B 1 146 ? -8.755 34.723 63.598 1.00 20.88 150 GLN B CA 1
ATOM 3444 C C . GLN B 1 146 ? -7.537 33.800 63.869 1.00 21.73 150 GLN B C 1
ATOM 3445 O O . GLN B 1 146 ? -7.615 32.878 64.696 1.00 21.74 150 GLN B O 1
ATOM 3451 N N . ARG B 1 147 ? -6.438 34.043 63.161 1.00 20.50 151 ARG B N 1
ATOM 3452 C CA . ARG B 1 147 ? -5.163 33.379 63.485 1.00 23.06 151 ARG B CA 1
ATOM 3453 C C . ARG B 1 147 ? -4.743 33.617 64.950 1.00 22.98 151 ARG B C 1
ATOM 3454 O O . ARG B 1 147 ? -4.359 32.664 65.668 1.00 24.44 151 ARG B O 1
ATOM 3462 N N . MET B 1 148 ? -4.819 34.875 65.385 1.00 20.17 152 MET B N 1
ATOM 3463 C CA . MET B 1 148 ? -4.299 35.280 66.695 1.00 20.44 152 MET B CA 1
ATOM 3464 C C . MET B 1 148 ? -5.292 35.141 67.848 1.00 24.65 152 MET B C 1
ATOM 3465 O O . MET B 1 148 ? -4.886 34.912 69.000 1.00 24.54 152 MET B O 1
ATOM 3470 N N . ASN B 1 149 ? -6.579 35.274 67.538 1.00 22.26 153 ASN B N 1
ATOM 3471 C CA . ASN B 1 149 ? -7.649 35.335 68.548 1.00 22.34 153 ASN B CA 1
ATOM 3472 C C . ASN B 1 149 ? -8.353 33.978 68.712 1.00 23.04 153 ASN B C 1
ATOM 3473 O O . ASN B 1 149 ? -9.129 33.539 67.834 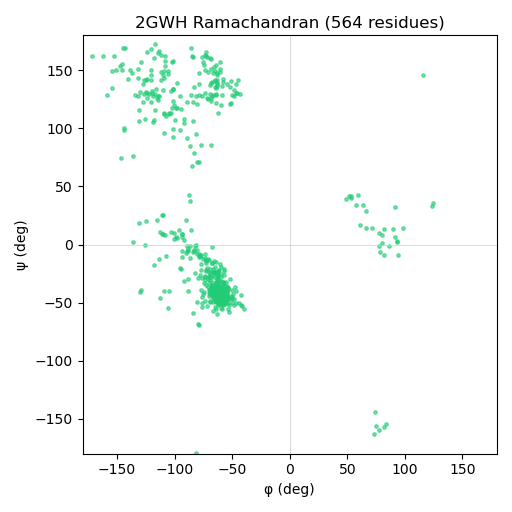1.00 20.22 153 ASN B O 1
ATOM 3478 N N . LYS B 1 150 ? -8.070 33.317 69.854 1.00 20.99 154 LYS B N 1
ATOM 3479 C CA . LYS B 1 150 ? -8.563 31.967 70.132 1.00 22.91 154 LYS B CA 1
ATOM 3480 C C . LYS B 1 150 ? -10.058 31.891 70.480 1.00 25.28 154 LYS B C 1
ATOM 3481 O O . LYS B 1 150 ? -10.611 30.795 70.555 1.00 25.10 154 LYS B O 1
ATOM 3485 N N . ALA B 1 151 ? -10.712 33.040 70.667 1.00 24.09 155 ALA B N 1
ATOM 3486 C CA . ALA B 1 151 ? -12.186 33.056 70.845 1.00 26.02 155 ALA B CA 1
ATOM 3487 C C . ALA B 1 151 ? -12.929 32.841 69.511 1.00 26.41 155 ALA B C 1
ATOM 3488 O O . ALA B 1 151 ? -14.143 32.553 69.489 1.00 26.19 155 ALA B O 1
ATOM 3490 N N . LEU B 1 152 ? -12.187 32.932 68.408 1.00 24.92 156 LEU B N 1
ATOM 3491 C CA . LEU B 1 152 ? -12.756 32.790 67.062 1.00 24.91 156 LEU B CA 1
ATOM 3492 C C . LEU B 1 152 ? -12.326 31.458 66.445 1.00 25.77 156 LEU B C 1
ATOM 3493 O O . LEU B 1 152 ? -11.379 30.828 66.950 1.00 27.75 156 LEU B O 1
ATOM 3498 N N . PRO B 1 153 ? -13.036 30.997 65.386 1.00 24.84 157 PRO B N 1
ATOM 3499 C CA . PRO B 1 153 ? -12.629 29.783 64.653 1.00 23.96 157 PRO B CA 1
ATOM 3500 C C . PRO B 1 153 ? -11.249 29.891 64.029 1.00 22.63 157 PRO B C 1
ATOM 3501 O O . PRO B 1 153 ? -10.825 30.994 63.633 1.00 21.46 157 PRO B O 1
ATOM 3505 N N . ALA B 1 154 ? -10.550 28.764 63.945 1.00 24.88 158 ALA B N 1
ATOM 3506 C CA . ALA B 1 154 ? -9.303 28.697 63.184 1.00 22.38 158 ALA B CA 1
ATOM 3507 C C . ALA B 1 154 ? -9.687 28.965 61.723 1.00 24.10 158 ALA B C 1
ATOM 3508 O O . ALA B 1 154 ? -10.625 28.334 61.214 1.00 24.18 158 ALA B O 1
ATOM 3510 N N . PRO B 1 155 ? -8.988 29.911 61.059 1.00 24.99 159 PRO B N 1
ATOM 3511 C CA . PRO B 1 155 ? -9.389 30.362 59.697 1.00 26.31 159 PRO B CA 1
ATOM 3512 C C . PRO B 1 155 ? -9.109 29.366 58.574 1.00 27.36 159 PRO B C 1
ATOM 3513 O O . PRO B 1 155 ? -9.590 29.564 57.463 1.00 27.89 159 PRO B O 1
ATOM 3517 N N . GLY B 1 156 ? -8.326 28.318 58.861 1.00 25.42 160 GLY B N 1
ATOM 3518 C CA . GLY B 1 156 ? -7.798 27.433 57.809 1.00 23.88 160 GLY B CA 1
ATOM 3519 C C . GLY B 1 156 ? -6.701 28.147 57.044 1.00 22.34 160 GLY B C 1
ATOM 3520 O O . GLY B 1 156 ? -6.151 29.164 57.519 1.00 23.05 160 GLY B O 1
ATOM 3521 N N . THR B 1 157 ? -6.366 27.631 55.859 1.00 25.13 161 THR B N 1
ATOM 3522 C CA . THR B 1 157 ? -5.368 28.264 55.014 1.00 22.17 161 THR B CA 1
ATOM 3523 C C . THR B 1 157 ? -5.932 29.582 54.495 1.00 22.50 161 THR B C 1
ATOM 3524 O O . THR B 1 157 ? -7.164 29.781 54.502 1.00 20.93 161 THR B O 1
ATOM 3528 N N . TRP B 1 158 ? -5.052 30.485 54.046 1.00 20.09 162 TRP B N 1
ATOM 3529 C CA . TRP B 1 158 ? -5.526 31.714 53.380 1.00 21.25 162 TRP B CA 1
ATOM 3530 C C . TRP B 1 158 ? -6.536 31.408 52.261 1.00 22.69 162 TRP B C 1
ATOM 3531 O O . TRP B 1 158 ? -7.566 32.066 52.160 1.00 20.22 162 TRP B O 1
ATOM 3542 N N . GLU B 1 159 ? -6.226 30.409 51.425 1.00 21.28 163 GLU B N 1
ATOM 3543 C CA . GLU B 1 159 ? -7.084 30.041 50.291 1.00 23.49 163 GLU B CA 1
ATOM 3544 C C . GLU B 1 159 ? -8.469 29.532 50.735 1.00 21.72 163 GLU B C 1
ATOM 3545 O O . GLU B 1 159 ? -9.488 29.799 50.075 1.00 23.65 163 GLU B O 1
ATOM 3551 N N . GLU B 1 160 ? -8.492 28.807 51.853 1.00 23.46 164 GLU B N 1
ATOM 3552 C CA . GLU B 1 160 ? -9.736 28.373 52.486 1.00 21.32 164 GLU B CA 1
ATOM 3553 C C . GLU B 1 160 ? -10.516 29.552 53.094 1.00 22.17 164 GLU B C 1
ATOM 3554 O O . GLU B 1 160 ? -11.735 29.685 52.879 1.00 20.41 164 GLU B O 1
ATOM 3560 N N . TYR B 1 161 ? -9.823 30.381 53.869 1.00 19.03 165 TYR B N 1
ATOM 3561 C CA . TYR B 1 161 ? -10.468 31.526 54.525 1.00 19.20 165 TYR B CA 1
ATOM 3562 C C . TYR B 1 161 ? -11.106 32.516 53.535 1.00 19.17 165 TYR B C 1
ATOM 3563 O O . TYR B 1 161 ? -12.232 33.012 53.758 1.00 19.58 165 TYR B O 1
ATOM 3572 N N . PHE B 1 162 ? -10.378 32.806 52.468 1.00 18.05 166 PHE B N 1
ATOM 3573 C CA . PHE B 1 162 ? -10.929 33.570 51.350 1.00 17.89 166 PHE B CA 1
ATOM 3574 C C . PHE B 1 162 ? -12.373 33.138 50.979 1.00 18.60 166 PHE B C 1
ATOM 3575 O O . PHE B 1 162 ? -13.288 33.983 50.911 1.00 20.53 166 PHE B O 1
ATOM 3583 N N . GLU B 1 163 ? -12.587 31.838 50.767 1.00 17.77 167 GLU B N 1
ATOM 3584 C CA . GLU B 1 163 ? -13.941 31.311 50.430 1.00 18.46 167 GLU B CA 1
ATOM 3585 C C . GLU B 1 163 ? -14.915 31.307 51.597 1.00 17.52 167 GLU B C 1
ATOM 3586 O O . GLU B 1 163 ? -16.131 31.514 51.406 1.00 20.50 167 GLU B O 1
ATOM 3592 N N . THR B 1 164 ? -14.400 31.056 52.803 1.00 16.66 168 THR B N 1
ATOM 3593 C CA . THR B 1 164 ? -15.211 31.126 54.038 1.00 18.48 168 THR B CA 1
ATOM 3594 C C . THR B 1 164 ? -15.804 32.543 54.187 1.00 18.79 168 THR B C 1
ATOM 3595 O O . THR B 1 164 ? -17.021 32.722 54.407 1.00 18.47 168 THR B O 1
ATOM 3599 N N . PHE B 1 165 ? -14.939 33.540 54.058 1.00 18.55 169 PHE B N 1
ATOM 3600 C CA . PHE B 1 165 ? -15.344 34.939 54.163 1.00 17.75 169 PHE B CA 1
ATOM 3601 C C . PHE B 1 165 ? -16.298 35.325 53.039 1.00 21.19 169 PHE B C 1
ATOM 3602 O O . PHE B 1 165 ? -17.355 35.939 53.286 1.00 19.71 169 PHE B O 1
ATOM 3610 N N . LEU B 1 166 ? -15.958 34.919 51.813 1.00 19.50 170 LEU B N 1
ATOM 3611 C CA . LEU B 1 166 ? -16.803 35.203 50.656 1.00 24.39 170 LEU B CA 1
ATOM 3612 C C . LEU B 1 166 ? -18.216 34.674 50.879 1.00 23.88 170 LEU B C 1
ATOM 3613 O O . LEU B 1 166 ? -19.190 35.332 50.496 1.00 24.49 170 LEU B O 1
ATOM 3618 N N . ALA B 1 167 ? -18.311 33.516 51.559 1.00 19.95 171 ALA B N 1
ATOM 3619 C CA . ALA B 1 167 ? -19.564 32.815 51.817 1.00 22.70 171 ALA B CA 1
ATOM 3620 C C . ALA B 1 167 ? -20.354 33.402 53.012 1.00 24.26 171 ALA B C 1
ATOM 3621 O O . ALA B 1 167 ? -21.483 32.991 53.267 1.00 26.88 171 ALA B O 1
ATOM 3623 N N . GLY B 1 168 ? -19.736 34.333 53.746 1.00 21.25 172 GLY B N 1
ATOM 3624 C CA . GLY B 1 168 ? -20.312 34.890 54.983 1.00 22.13 172 GLY B CA 1
ATOM 3625 C C . GLY B 1 168 ? -20.324 33.933 56.164 1.00 24.66 172 GLY B C 1
ATOM 3626 O O . GLY B 1 168 ? -20.998 34.197 57.162 1.00 25.41 172 GLY B O 1
ATOM 3627 N N . LYS B 1 169 ? -19.568 32.829 56.072 1.00 20.90 173 LYS B N 1
ATOM 3628 C CA . LYS B 1 169 ? -19.568 31.808 57.135 1.00 24.85 173 LYS B CA 1
ATOM 3629 C C . LYS B 1 169 ? -18.546 32.110 58.244 1.00 21.06 173 LYS B C 1
ATOM 3630 O O . LYS B 1 169 ? -17.810 31.219 58.706 1.00 21.34 173 LYS B O 1
ATOM 3636 N N . VAL B 1 170 ? -18.493 33.384 58.634 1.00 21.44 174 VAL B N 1
ATOM 3637 C CA . VAL B 1 170 ? -17.621 33.869 59.697 1.00 20.72 174 VAL B CA 1
ATOM 3638 C C . VAL B 1 170 ? -18.495 34.486 60.773 1.00 21.88 174 VAL B C 1
ATOM 3639 O O . VAL B 1 170 ? -19.717 34.703 60.557 1.00 19.21 174 VAL B O 1
ATOM 3643 N N . CYS B 1 171 ? -17.922 34.767 61.938 1.00 19.47 175 CYS B N 1
ATOM 3644 C CA . CYS B 1 171 ? -18.742 35.364 63.004 1.00 20.15 175 CYS B CA 1
ATOM 3645 C C . CYS B 1 171 ? -19.250 36.732 62.547 1.00 19.50 175 CYS B C 1
ATOM 3646 O O . CYS B 1 171 ? -18.505 37.522 61.903 1.00 20.75 175 CYS B O 1
ATOM 3649 N N . TRP B 1 172 ? -20.538 36.958 62.840 1.00 18.39 176 TRP B N 1
ATOM 3650 C CA . TRP B 1 172 ? -21.321 38.163 62.476 1.00 18.45 176 TRP B CA 1
ATOM 3651 C C . TRP B 1 172 ? -21.823 38.149 61.010 1.00 16.41 176 TRP B C 1
ATOM 3652 O O . TRP B 1 172 ? -22.469 39.097 60.546 1.00 18.57 176 TRP B O 1
ATOM 3663 N N . GLY B 1 173 ? -21.507 37.066 60.295 1.00 14.84 177 GLY B N 1
ATOM 3664 C CA . GLY B 1 173 ? -22.160 36.778 59.011 1.00 17.68 177 GLY B CA 1
ATOM 3665 C C . GLY B 1 173 ? -21.570 37.478 57.805 1.00 20.36 177 GLY B C 1
ATOM 3666 O O . GLY B 1 173 ? -20.381 37.826 57.790 1.00 21.28 177 GLY B O 1
ATOM 3667 N N . SER B 1 174 ? -22.409 37.674 56.777 1.00 18.26 178 SER B N 1
ATOM 3668 C CA . SER B 1 174 ? -21.980 38.219 55.491 1.00 16.29 178 SER B CA 1
ATOM 3669 C C . SER B 1 174 ? -21.564 39.680 55.605 1.00 18.45 178 SER B C 1
ATOM 3670 O O . SER B 1 174 ? -22.355 40.499 56.027 1.00 14.38 178 SER B O 1
ATOM 3673 N N . TRP B 1 175 ? -20.325 39.986 55.195 1.00 15.36 179 TRP B N 1
ATOM 3674 C CA . TRP B 1 175 ? -19.852 41.369 55.075 1.00 12.72 179 TRP B CA 1
ATOM 3675 C C . TRP B 1 175 ? -20.810 42.168 54.197 1.00 17.03 179 TRP B C 1
ATOM 3676 O O . TRP B 1 175 ? -21.220 43.267 54.566 1.00 13.22 179 TRP B O 1
ATOM 3687 N N . HIS B 1 176 ? -21.212 41.583 53.059 1.00 14.24 180 HIS B N 1
ATOM 3688 C CA . HIS B 1 176 ? -22.070 42.273 52.086 1.00 16.08 180 HIS B CA 1
ATOM 3689 C C . HIS B 1 176 ? -23.388 42.674 52.705 1.00 15.68 180 HIS B C 1
ATOM 3690 O O . HIS B 1 176 ? -23.819 43.814 52.590 1.00 13.48 180 HIS B O 1
ATOM 3697 N N . GLU B 1 177 ? -24.010 41.755 53.410 1.00 12.49 181 GLU B N 1
ATOM 3698 C CA . GLU B 1 177 ? -25.332 42.048 53.960 1.00 17.95 181 GLU B CA 1
ATOM 3699 C C . GLU B 1 177 ? -25.196 43.060 55.103 1.00 18.91 181 GLU B C 1
ATOM 3700 O O . GLU B 1 177 ? -26.079 43.890 55.302 1.00 17.29 181 GLU B O 1
ATOM 3706 N N . HIS B 1 178 ? -24.055 43.025 55.793 1.00 16.54 182 HIS B N 1
ATOM 3707 C CA . HIS B 1 178 ? -23.808 43.886 56.944 1.00 14.31 182 HIS B CA 1
ATOM 3708 C C . HIS B 1 178 ? -23.727 45.339 56.487 1.00 16.32 182 HIS B C 1
ATOM 3709 O O . HIS B 1 178 ? -24.535 46.179 56.919 1.00 14.37 182 HIS B O 1
ATOM 3716 N N . VAL B 1 179 ? -22.813 45.637 55.551 1.00 12.62 183 VAL B N 1
ATOM 3717 C CA . VAL B 1 179 ? -22.616 47.031 55.113 1.00 14.56 183 VAL B CA 1
ATOM 3718 C C . VAL B 1 179 ? -23.859 47.620 54.406 1.00 11.24 183 VAL B C 1
ATOM 3719 O O . VAL B 1 179 ? -24.184 48.802 54.591 1.00 13.06 183 VAL B O 1
ATOM 3723 N N . LYS B 1 180 ? -24.533 46.787 53.600 1.00 15.15 184 LYS B N 1
ATOM 3724 C CA . LYS B 1 180 ? -25.753 47.178 52.907 1.00 16.86 184 LYS B CA 1
ATOM 3725 C C . LYS B 1 180 ? -26.921 47.488 53.854 1.00 16.91 184 LYS B C 1
ATOM 3726 O O . LYS B 1 180 ? -27.609 48.498 53.677 1.00 16.58 184 LYS B O 1
ATOM 3732 N N . GLY B 1 181 ? -27.140 46.628 54.844 1.00 16.60 185 GLY B N 1
ATOM 3733 C CA . GLY B 1 181 ? -28.220 46.838 55.801 1.00 17.48 185 GLY B CA 1
ATOM 3734 C C . GLY B 1 181 ? -28.014 48.144 56.528 1.00 17.62 185 GLY B C 1
ATOM 3735 O O . GLY B 1 181 ? -28.942 48.926 56.674 1.00 14.37 185 GLY B O 1
ATOM 3736 N N . TRP B 1 182 ? -26.785 48.387 56.972 1.00 17.99 186 TRP B N 1
ATOM 3737 C CA . TRP B 1 182 ? -26.475 49.624 57.682 1.00 17.77 186 TRP B CA 1
ATOM 3738 C C . TRP B 1 182 ? -26.559 50.880 56.776 1.00 18.28 186 TRP B C 1
ATOM 3739 O O . TRP B 1 182 ? -26.928 51.963 57.244 1.00 17.55 186 TRP B O 1
ATOM 3750 N N . TRP B 1 183 ? -26.233 50.737 55.487 1.00 13.24 187 TRP B N 1
ATOM 3751 C CA . TRP B 1 183 ? -26.286 51.862 54.562 1.00 14.96 187 TRP B CA 1
ATOM 3752 C C . TRP B 1 183 ? -27.767 52.257 54.352 1.00 15.24 187 TRP B C 1
ATOM 3753 O O . TRP B 1 183 ? -28.100 53.416 54.308 1.00 17.20 187 TRP B O 1
ATOM 3764 N N . GLU B 1 184 ? -28.624 51.262 54.229 1.00 15.82 188 GLU B N 1
ATOM 3765 C CA . GLU B 1 184 ? -30.054 51.505 54.042 1.00 18.35 188 GLU B CA 1
ATOM 3766 C C . GLU B 1 184 ? -30.625 52.116 55.325 1.00 17.80 188 GLU B C 1
ATOM 3767 O O . GLU B 1 184 ? -31.454 53.049 55.276 1.00 19.24 188 GLU B O 1
ATOM 3773 N N . ALA B 1 185 ? -30.143 51.618 56.474 1.00 16.46 189 ALA B N 1
ATOM 3774 C CA . ALA B 1 185 ? -30.616 52.111 57.779 1.00 16.98 189 ALA B CA 1
ATOM 3775 C C . ALA B 1 185 ? -30.352 53.590 57.992 1.00 18.25 189 ALA B C 1
ATOM 3776 O O . ALA B 1 185 ? -31.142 54.265 58.677 1.00 16.90 189 ALA B O 1
ATOM 3778 N N . LYS B 1 186 ? -29.259 54.118 57.414 1.00 17.36 190 LYS B N 1
ATOM 3779 C CA . LYS B 1 186 ? -28.869 55.508 57.661 1.00 18.45 190 LYS B CA 1
ATOM 3780 C C . LYS B 1 186 ? -29.921 56.502 57.188 1.00 17.92 190 LYS B C 1
ATOM 3781 O O . LYS B 1 186 ? -29.978 57.620 57.706 1.00 19.25 190 LYS B O 1
ATOM 3787 N N . ASP B 1 187 ? -30.767 56.086 56.247 1.00 18.77 191 ASP B N 1
ATOM 3788 C CA . ASP B 1 187 ? -31.814 56.964 55.684 1.00 21.11 191 ASP B CA 1
ATOM 3789 C C . ASP B 1 187 ? -32.984 57.242 56.630 1.00 22.86 191 ASP B C 1
ATOM 3790 O O . ASP B 1 187 ? -33.688 58.241 56.465 1.00 18.51 191 ASP B O 1
ATOM 3795 N N . LYS B 1 188 ? -33.176 56.354 57.610 1.00 19.62 192 LYS B N 1
ATOM 3796 C CA . LYS B 1 188 ? -34.307 56.425 58.538 1.00 21.60 192 LYS B CA 1
ATOM 3797 C C . LYS B 1 188 ? -33.886 56.615 59.997 1.00 20.72 192 LYS B C 1
ATOM 3798 O O . LYS B 1 188 ? -34.719 57.035 60.837 1.00 21.41 192 LYS B O 1
ATOM 3804 N N . HIS B 1 189 ? -32.609 56.324 60.305 1.00 18.29 193 HIS B N 1
ATOM 3805 C CA . HIS B 1 189 ? -32.116 56.392 61.685 1.00 18.46 193 HIS B CA 1
ATOM 3806 C C . HIS B 1 189 ? -30.894 57.316 61.832 1.00 18.34 193 HIS B C 1
ATOM 3807 O O . HIS B 1 189 ? -30.291 57.747 60.830 1.00 17.17 193 HIS B O 1
ATOM 3814 N N . ARG B 1 190 ? -30.570 57.657 63.080 1.00 16.63 194 ARG B N 1
ATOM 3815 C CA . ARG B 1 190 ? -29.555 58.664 63.374 1.00 17.91 194 ARG B CA 1
ATOM 3816 C C . ARG B 1 190 ? -28.142 58.050 63.267 1.00 16.74 194 ARG B C 1
ATOM 3817 O O . ARG B 1 190 ? -27.459 57.795 64.274 1.00 18.78 194 ARG B O 1
ATOM 3825 N N . ILE B 1 191 ? -27.729 57.764 62.031 1.00 17.69 195 ILE B N 1
ATOM 3826 C CA . ILE B 1 191 ? -26.456 57.075 61.787 1.00 18.03 195 ILE B CA 1
ATOM 3827 C C . ILE B 1 191 ? -25.562 57.961 60.953 1.00 17.26 195 ILE B C 1
ATOM 3828 O O . ILE B 1 191 ? -25.996 58.472 59.884 1.00 17.57 195 ILE B O 1
ATOM 3833 N N . LEU B 1 192 ? -24.328 58.112 61.413 1.00 17.96 196 LEU B N 1
ATOM 3834 C CA . LEU B 1 192 ? -23.246 58.721 60.629 1.00 15.62 196 LEU B CA 1
ATOM 3835 C C . LEU B 1 192 ? -22.453 57.572 60.038 1.00 17.34 196 LEU B C 1
ATOM 3836 O O . LEU B 1 192 ? -21.877 56.749 60.770 1.00 17.44 196 LEU B O 1
ATOM 3841 N N . TYR B 1 193 ? -22.439 57.500 58.710 1.00 13.21 197 TYR B N 1
ATOM 3842 C CA . TYR B 1 193 ? -21.857 56.347 58.032 1.00 16.58 197 TYR B CA 1
ATOM 3843 C C . TYR B 1 193 ? -20.528 56.766 57.469 1.00 18.41 197 TYR B C 1
ATOM 3844 O O . TYR B 1 193 ? -20.459 57.600 56.550 1.00 17.37 197 TYR B O 1
ATOM 3853 N N . LEU B 1 194 ? -19.475 56.189 58.018 1.00 18.79 198 LEU B N 1
ATOM 3854 C CA . LEU B 1 194 ? -18.087 56.547 57.642 1.00 18.20 198 LEU B CA 1
ATOM 3855 C C . LEU B 1 194 ? -17.359 55.390 56.965 1.00 16.53 198 LEU B C 1
ATOM 3856 O O . LEU B 1 194 ? -17.816 54.208 57.005 1.00 16.47 198 LEU B O 1
ATOM 3861 N N . PHE B 1 195 ? -16.232 55.722 56.324 1.00 14.63 199 PHE B N 1
ATOM 3862 C CA . PHE B 1 195 ? -15.392 54.723 55.639 1.00 14.53 199 PHE B CA 1
ATOM 3863 C C . PHE B 1 195 ? -13.993 54.781 56.167 1.00 16.31 199 PHE B C 1
ATOM 3864 O O . PHE B 1 195 ? -13.383 55.867 56.240 1.00 19.35 199 PHE B O 1
ATOM 3872 N N . TYR B 1 196 ? -13.510 53.629 56.594 1.00 15.69 200 TYR B N 1
ATOM 3873 C CA . TYR B 1 196 ? -12.112 53.470 57.058 1.00 17.97 200 TYR B CA 1
ATOM 3874 C C . TYR B 1 196 ? -11.096 54.222 56.136 1.00 17.63 200 TYR B C 1
ATOM 3875 O O . TYR B 1 196 ? -10.141 54.886 56.618 1.00 18.81 200 TYR B O 1
ATOM 3884 N N . GLU B 1 197 ? -11.294 54.105 54.820 1.00 17.81 201 GLU B N 1
ATOM 3885 C CA . GLU B 1 197 ? -10.326 54.619 53.821 1.00 15.94 201 GLU B CA 1
ATOM 3886 C C . GLU B 1 197 ? -10.333 56.153 53.806 1.00 20.61 201 GLU B C 1
ATOM 3887 O O . GLU B 1 197 ? -9.305 56.774 53.613 1.00 19.07 201 GLU B O 1
ATOM 3893 N N . ASP B 1 198 ? -11.502 56.753 54.058 1.00 16.31 202 ASP B N 1
ATOM 3894 C CA . ASP B 1 198 ? -11.623 58.218 54.146 1.00 18.29 202 ASP B CA 1
ATOM 3895 C C . ASP B 1 198 ? -10.928 58.676 55.427 1.00 20.62 202 ASP B C 1
ATOM 3896 O O . ASP B 1 198 ? -10.227 59.686 55.445 1.00 21.09 202 ASP B O 1
ATOM 3901 N N . MET B 1 199 ? -11.141 57.918 56.499 1.00 17.81 203 MET B N 1
ATOM 3902 C CA . MET B 1 199 ? -10.508 58.185 57.778 1.00 20.96 203 MET B CA 1
ATOM 3903 C C . MET B 1 199 ? -8.988 58.159 57.661 1.00 22.94 203 MET B C 1
ATOM 3904 O O . MET B 1 199 ? -8.293 58.964 58.276 1.00 23.33 203 MET B O 1
ATOM 3909 N N . LYS B 1 200 ? -8.484 57.253 56.843 1.00 22.29 204 LYS B N 1
ATOM 3910 C CA . LYS B 1 200 ? -7.046 57.115 56.654 1.00 24.80 204 LYS B CA 1
ATOM 3911 C C . LYS B 1 200 ? -6.490 58.213 55.746 1.00 24.79 204 LYS B C 1
ATOM 3912 O O . LYS B 1 200 ? -5.399 58.731 55.997 1.00 24.76 204 LYS B O 1
ATOM 3918 N N . LYS B 1 201 ? -7.241 58.562 54.698 1.00 20.94 205 LYS B N 1
ATOM 3919 C CA . LYS B 1 201 ? -6.777 59.518 53.672 1.00 23.09 205 LYS B CA 1
ATOM 3920 C C . LYS B 1 201 ? -6.812 60.976 54.161 1.00 24.16 205 LYS B C 1
ATOM 3921 O O . LYS B 1 201 ? -5.894 61.741 53.887 1.00 21.49 205 LYS B O 1
ATOM 3927 N N . ASN B 1 202 ? -7.887 61.350 54.855 1.00 23.18 206 ASN B N 1
ATOM 3928 C CA . ASN B 1 202 ? -8.000 62.684 55.438 1.00 25.43 206 ASN B CA 1
ATOM 3929 C C . ASN B 1 202 ? -8.553 62.569 56.858 1.00 24.97 206 ASN B C 1
ATOM 3930 O O . ASN B 1 202 ? -9.745 62.830 57.088 1.00 22.99 206 ASN B O 1
ATOM 3935 N N . PRO B 1 203 ? -7.700 62.142 57.810 1.00 24.34 207 PRO B N 1
ATOM 3936 C CA . PRO B 1 203 ? -8.175 61.916 59.176 1.00 24.31 207 PRO B CA 1
ATOM 3937 C C . PRO B 1 203 ? -8.837 63.144 59.802 1.00 22.64 207 PRO B C 1
ATOM 3938 O O . PRO B 1 203 ? -9.861 63.000 60.490 1.00 22.66 207 PRO B O 1
ATOM 3942 N N . LYS B 1 204 ? -8.287 64.341 59.535 1.00 23.87 208 LYS B N 1
ATOM 3943 C CA . LYS B 1 204 ? -8.817 65.566 60.138 1.00 24.64 208 LYS B CA 1
ATOM 3944 C C . LYS B 1 204 ? -10.220 65.838 59.630 1.00 22.96 208 LYS B C 1
ATOM 3945 O O . LYS B 1 204 ? -11.091 66.215 60.402 1.00 21.89 208 LYS B O 1
ATOM 3951 N N . HIS B 1 205 ? -10.423 65.648 58.332 1.00 22.03 209 HIS B N 1
ATOM 3952 C CA . HIS B 1 205 ? -11.728 65.895 57.743 1.00 22.65 209 HIS B CA 1
ATOM 3953 C C . HIS B 1 205 ? -12.811 65.024 58.356 1.00 22.73 209 HIS B C 1
ATOM 3954 O O . HIS B 1 205 ? -13.920 65.514 58.642 1.00 21.03 209 HIS B O 1
ATOM 3961 N N . GLU B 1 206 ? -12.501 63.737 58.544 1.00 21.02 210 GLU B N 1
ATOM 3962 C CA . GLU B 1 206 ? -13.488 62.790 59.097 1.00 22.14 210 GLU B CA 1
ATOM 3963 C C . GLU B 1 206 ? -13.696 63.020 60.608 1.00 23.04 210 GLU B C 1
ATOM 3964 O O . GLU B 1 206 ? -14.796 62.777 61.131 1.00 19.77 210 GLU B O 1
ATOM 3970 N N . ILE B 1 207 ? -12.642 63.493 61.296 1.00 22.45 211 ILE B N 1
ATOM 3971 C CA . ILE B 1 207 ? -12.747 63.894 62.708 1.00 20.88 211 ILE B CA 1
ATOM 3972 C C . ILE B 1 207 ? -13.650 65.110 62.859 1.00 20.35 211 ILE B C 1
ATOM 3973 O O . ILE B 1 207 ? -14.503 65.142 63.751 1.00 20.85 211 ILE B O 1
ATOM 3978 N N . GLN B 1 208 ? -13.527 66.071 61.945 1.00 19.08 212 GLN B N 1
ATOM 3979 C CA . GLN B 1 208 ? -14.382 67.257 62.001 1.00 21.89 212 GLN B CA 1
ATOM 3980 C C . GLN B 1 208 ? -15.840 66.852 61.782 1.00 19.51 212 GLN B C 1
ATOM 3981 O O . GLN B 1 208 ? -16.729 67.360 62.433 1.00 21.22 212 GLN B O 1
ATOM 3987 N N . LYS B 1 209 ? -16.055 65.919 60.847 1.00 18.56 213 LYS B N 1
ATOM 3988 C CA . LYS B 1 209 ? -17.381 65.435 60.497 1.00 17.47 213 LYS B CA 1
ATOM 3989 C C . LYS B 1 209 ? -18.003 64.762 61.713 1.00 18.22 213 LYS B C 1
ATOM 3990 O O . LYS B 1 209 ? -19.156 65.017 62.041 1.00 20.35 213 LYS B O 1
ATOM 3996 N N . LEU B 1 210 ? -17.230 63.891 62.374 1.00 19.95 214 LEU B N 1
ATOM 3997 C CA . LEU B 1 210 ? -17.677 63.218 63.582 1.00 22.34 214 LEU B CA 1
ATOM 3998 C C . LEU B 1 210 ? -18.010 64.201 64.711 1.00 21.92 214 LEU B C 1
ATOM 3999 O O . LEU B 1 210 ? -18.982 64.010 65.441 1.00 20.59 214 LEU B O 1
ATOM 4004 N N . ALA B 1 211 ? -17.157 65.217 64.882 1.00 22.01 215 ALA B N 1
ATOM 4005 C CA . ALA B 1 211 ? -17.360 66.215 65.924 1.00 23.72 215 ALA B CA 1
ATOM 4006 C C . ALA B 1 211 ? -18.687 66.941 65.719 1.00 20.49 215 ALA B C 1
ATOM 4007 O O . ALA B 1 211 ? -19.449 67.172 66.672 1.00 19.49 215 ALA B O 1
ATOM 4009 N N . GLU B 1 212 ? -18.962 67.312 64.478 1.00 20.97 216 GLU B N 1
ATOM 4010 C CA . GLU B 1 212 ? -20.209 68.012 64.165 1.00 21.59 216 GLU B CA 1
ATOM 4011 C C . GLU B 1 212 ? -21.423 67.107 64.438 1.00 24.84 216 GLU B C 1
ATOM 4012 O O . GLU B 1 212 ? -22.422 67.562 64.973 1.00 18.93 216 GLU B O 1
ATOM 4018 N N . PHE B 1 213 ? -21.308 65.816 64.080 1.00 23.34 217 PHE B N 1
ATOM 4019 C CA . PHE B 1 213 ? -22.360 64.823 64.365 1.00 21.89 217 PHE B CA 1
ATOM 4020 C C . PHE B 1 213 ? -22.636 64.639 65.876 1.00 24.28 217 PHE B C 1
ATOM 4021 O O . PHE B 1 213 ? -23.806 64.650 66.300 1.00 21.56 217 PHE B O 1
ATOM 4029 N N . ILE B 1 214 ? -21.565 64.500 66.669 1.00 24.06 218 ILE B N 1
ATOM 4030 C CA . ILE B 1 214 ? -21.638 64.345 68.137 1.00 26.58 218 ILE B CA 1
ATOM 4031 C C . ILE B 1 214 ? -22.101 65.668 68.809 1.00 26.98 218 ILE B C 1
ATOM 4032 O O . ILE B 1 214 ? -22.652 65.658 69.900 1.00 29.49 218 ILE B O 1
ATOM 4037 N N . GLY B 1 215 ? -21.874 66.787 68.137 1.00 27.50 219 GLY B N 1
ATOM 4038 C CA . GLY B 1 215 ? -22.344 68.079 68.610 1.00 27.98 219 GLY B CA 1
ATOM 4039 C C . GLY B 1 215 ? -21.277 68.888 69.331 1.00 29.92 219 GLY B C 1
ATOM 4040 O O . GLY B 1 215 ? -21.595 69.874 70.008 1.00 31.61 219 GLY B O 1
ATOM 4041 N N . LYS B 1 216 ? -20.013 68.484 69.192 1.00 28.31 220 LYS B N 1
ATOM 4042 C CA . LYS B 1 216 ? -18.901 69.218 69.844 1.00 31.39 220 LYS B CA 1
ATOM 4043 C C . LYS B 1 216 ? -18.248 70.228 68.904 1.00 30.20 220 LYS B C 1
ATOM 4044 O O . LYS B 1 216 ? -17.854 69.888 67.802 1.00 29.92 220 LYS B O 1
ATOM 4050 N N . LYS B 1 217 ? -18.133 71.471 69.354 1.00 30.82 221 LYS B N 1
ATOM 4051 C CA . LYS B 1 217 ? -17.481 72.498 68.567 1.00 30.99 221 LYS B CA 1
ATOM 4052 C C . LYS B 1 217 ? -16.034 72.561 69.047 1.00 31.76 221 LYS B C 1
ATOM 4053 O O . LYS B 1 217 ? -15.743 73.167 70.074 1.00 33.40 221 LYS B O 1
ATOM 4056 N N . LEU B 1 218 ? -15.149 71.900 68.312 1.00 29.66 222 LEU B N 1
ATOM 4057 C CA . LEU B 1 218 ? -13.740 71.798 68.693 1.00 30.05 222 LEU B CA 1
ATOM 4058 C C . LEU B 1 218 ? -12.883 72.764 67.894 1.00 32.68 222 LEU B C 1
ATOM 4059 O O . LEU B 1 218 ? -13.010 72.863 66.677 1.00 32.49 222 LEU B O 1
ATOM 4064 N N . ASP B 1 219 ? -12.002 73.478 68.585 1.00 33.65 223 ASP B N 1
ATOM 4065 C CA . ASP B 1 219 ? -11.115 74.414 67.910 1.00 35.11 223 ASP B CA 1
ATOM 4066 C C . ASP B 1 219 ? -10.024 73.656 67.128 1.00 32.87 223 ASP B C 1
ATOM 4067 O O . ASP B 1 219 ? -9.804 72.448 67.339 1.00 28.33 223 ASP B O 1
ATOM 4072 N N . ASP B 1 220 ? -9.352 74.378 66.238 1.00 29.44 224 ASP B N 1
ATOM 4073 C CA . ASP B 1 220 ? -8.349 73.802 65.357 1.00 30.93 224 ASP B CA 1
ATOM 4074 C C . ASP B 1 220 ? -7.243 73.024 66.084 1.00 28.21 224 ASP B C 1
ATOM 4075 O O . ASP B 1 220 ? -6.762 71.993 65.587 1.00 30.04 224 ASP B O 1
ATOM 4080 N N . LYS B 1 221 ? -6.831 73.532 67.244 1.00 28.03 225 LYS B N 1
ATOM 4081 C CA . LYS B 1 221 ? -5.760 72.910 68.033 1.00 28.00 225 LYS B CA 1
ATOM 4082 C C . LYS B 1 221 ? -6.191 71.565 68.595 1.00 26.92 225 LYS B C 1
ATOM 4083 O O . LYS B 1 221 ? -5.412 70.613 68.609 1.00 28.76 225 LYS B O 1
ATOM 4089 N N . VAL B 1 222 ? -7.450 71.492 69.049 1.00 24.39 226 VAL B N 1
ATOM 4090 C CA . VAL B 1 222 ? -8.005 70.247 69.583 1.00 24.36 226 VAL B CA 1
ATOM 4091 C C . VAL B 1 222 ? -8.191 69.223 68.454 1.00 23.32 226 VAL B C 1
ATOM 4092 O O . VAL B 1 222 ? -7.932 68.016 68.631 1.00 23.60 226 VAL B O 1
ATOM 4096 N N . LEU B 1 223 ? -8.604 69.701 67.287 1.00 22.65 227 LEU B N 1
ATOM 4097 C CA . LEU B 1 223 ? -8.802 68.791 66.141 1.00 25.23 227 LEU B CA 1
ATOM 4098 C C . LEU B 1 223 ? -7.457 68.182 65.772 1.00 25.00 227 LEU B C 1
ATOM 4099 O O . LEU B 1 223 ? -7.344 66.969 65.596 1.00 24.47 227 LEU B O 1
ATOM 4104 N N . ASP B 1 224 ? -6.430 69.018 65.713 1.00 23.70 228 ASP B N 1
ATOM 4105 C CA . ASP B 1 224 ? -5.095 68.541 65.371 1.00 25.18 228 ASP B CA 1
ATOM 4106 C C . ASP B 1 224 ? -4.553 67.543 66.393 1.00 22.89 228 ASP B C 1
ATOM 4107 O O . ASP B 1 224 ? -3.823 66.578 66.042 1.00 22.07 228 ASP B O 1
ATOM 4112 N N . LYS B 1 225 ? -4.860 67.800 67.655 1.00 21.53 229 LYS B N 1
ATOM 4113 C CA . LYS B 1 225 ? -4.422 66.947 68.746 1.00 19.81 229 LYS B CA 1
ATOM 4114 C C . LYS B 1 225 ? -5.050 65.539 68.605 1.00 22.47 229 LYS B C 1
ATOM 4115 O O . LYS B 1 225 ? -4.370 64.523 68.726 1.00 21.79 229 LYS B O 1
ATOM 4121 N N . ILE B 1 226 ? -6.346 65.503 68.331 1.00 20.92 230 ILE B N 1
ATOM 4122 C CA . ILE B 1 226 ? -7.046 64.219 68.122 1.00 22.39 230 ILE B CA 1
ATOM 4123 C C . ILE B 1 226 ? -6.490 63.473 66.895 1.00 22.40 230 ILE B C 1
ATOM 4124 O O . ILE B 1 226 ? -6.276 62.255 66.939 1.00 20.31 230 ILE B O 1
ATOM 4129 N N . VAL B 1 227 ? -6.224 64.203 65.819 1.00 20.94 231 VAL B N 1
ATOM 4130 C CA . VAL B 1 227 ? -5.564 63.589 64.652 1.00 21.95 231 VAL B CA 1
ATOM 4131 C C . VAL B 1 227 ? -4.244 62.909 65.079 1.00 22.59 231 VAL B C 1
ATOM 4132 O O . VAL B 1 227 ? -3.971 61.742 64.726 1.00 20.02 231 VAL B O 1
ATOM 4136 N N . HIS B 1 228 ? -3.442 63.626 65.861 1.00 21.18 232 HIS B N 1
ATOM 4137 C CA . HIS B 1 228 ? -2.175 63.061 66.311 1.00 23.96 232 HIS B CA 1
ATOM 4138 C C . HIS B 1 228 ? -2.371 61.773 67.121 1.00 22.76 232 HIS B C 1
ATOM 4139 O O . HIS B 1 228 ? -1.773 60.741 66.810 1.00 19.98 232 HIS B O 1
ATOM 4146 N N . TYR B 1 229 ? -3.195 61.856 68.168 1.00 20.98 233 TYR B N 1
ATOM 4147 C CA . TYR B 1 229 ? -3.358 60.741 69.103 1.00 23.52 233 TYR B CA 1
ATOM 4148 C C . TYR B 1 229 ? -4.071 59.517 68.528 1.00 21.98 233 TYR B C 1
ATOM 4149 O O . TYR B 1 229 ? -3.923 58.412 69.054 1.00 21.46 233 TYR B O 1
ATOM 4158 N N . THR B 1 230 ? -4.830 59.712 67.454 1.00 20.15 234 THR B N 1
ATOM 4159 C CA . THR B 1 230 ? -5.562 58.598 66.846 1.00 21.49 234 THR B CA 1
ATOM 4160 C C . THR B 1 230 ? -4.904 58.076 65.565 1.00 22.41 234 THR B C 1
ATOM 4161 O O . THR B 1 230 ? -5.500 57.261 64.853 1.00 19.67 234 THR B O 1
ATOM 4165 N N . SER B 1 231 ? -3.669 58.531 65.282 1.00 22.36 235 SER B N 1
ATOM 4166 C CA . SER B 1 231 ? -2.911 57.941 64.174 1.00 20.66 235 SER B CA 1
ATOM 4167 C C . SER B 1 231 ? -2.518 56.500 64.527 1.00 20.36 235 SER B C 1
ATOM 4168 O O . SER B 1 231 ? -2.360 56.167 65.712 1.00 21.35 235 SER B O 1
ATOM 4171 N N . PHE B 1 232 ? -2.386 55.646 63.511 1.00 20.77 236 PHE B N 1
ATOM 4172 C CA . PHE B 1 232 ? -2.013 54.238 63.720 1.00 18.68 236 PHE B CA 1
ATOM 4173 C C . PHE B 1 232 ? -0.735 54.110 64.561 1.00 21.83 236 PHE B C 1
ATOM 4174 O O . PHE B 1 232 ? -0.713 53.377 65.557 1.00 23.73 236 PHE B O 1
ATOM 4182 N N . ASP B 1 233 ? 0.326 54.810 64.152 1.00 23.77 237 ASP B N 1
ATOM 4183 C CA . ASP B 1 233 ? 1.625 54.681 64.826 1.00 25.34 237 ASP B CA 1
ATOM 4184 C C . ASP B 1 233 ? 1.531 54.998 66.331 1.00 24.71 237 ASP B C 1
ATOM 4185 O O . ASP B 1 233 ? 2.156 54.318 67.159 1.00 24.41 237 ASP B O 1
ATOM 4190 N N . VAL B 1 234 ? 0.734 56.014 66.689 1.00 23.09 238 VAL B N 1
ATOM 4191 C CA . VAL B 1 234 ? 0.589 56.411 68.090 1.00 22.10 238 VAL B CA 1
ATOM 4192 C C . VAL B 1 234 ? -0.261 55.394 68.850 1.00 20.61 238 VAL B C 1
ATOM 4193 O O . VAL B 1 234 ? 0.115 54.944 69.947 1.00 19.49 238 VAL B O 1
ATOM 4197 N N . MET B 1 235 ? -1.412 55.032 68.279 1.00 21.00 239 MET B N 1
ATOM 4198 C CA . MET B 1 235 ? -2.301 54.072 68.933 1.00 19.66 239 MET B CA 1
ATOM 4199 C C . MET B 1 235 ? -1.670 52.685 69.099 1.00 15.58 239 MET B C 1
ATOM 4200 O O . MET B 1 235 ? -1.859 52.026 70.127 1.00 18.53 239 MET B O 1
ATOM 4205 N N . LYS B 1 236 ? -0.890 52.271 68.111 1.00 22.37 240 LYS B N 1
ATOM 4206 C CA . LYS B 1 236 ? -0.159 50.995 68.177 1.00 21.65 240 LYS B CA 1
ATOM 4207 C C . LYS B 1 236 ? 0.708 50.881 69.454 1.00 25.05 240 LYS B C 1
ATOM 4208 O O . LYS B 1 236 ? 0.827 49.794 70.035 1.00 22.28 240 LYS B O 1
ATOM 4212 N N . GLN B 1 237 ? 1.302 52.008 69.866 1.00 24.14 241 GLN B N 1
ATOM 4213 C CA . GLN B 1 237 ? 2.246 52.058 71.020 1.00 27.58 241 GLN B CA 1
ATOM 4214 C C . GLN B 1 237 ? 1.534 52.412 72.346 1.00 27.75 241 GLN B C 1
ATOM 4215 O O . GLN B 1 237 ? 2.141 52.417 73.426 1.00 26.06 241 GLN B O 1
ATOM 4218 N N . ASN B 1 238 ? 0.247 52.722 72.239 1.00 23.63 242 ASN B N 1
ATOM 4219 C CA . ASN B 1 238 ? -0.589 53.044 73.375 1.00 22.77 242 ASN B CA 1
ATOM 4220 C C . ASN B 1 238 ? -1.137 51.755 74.041 1.00 20.38 242 ASN B C 1
ATOM 4221 O O . ASN B 1 238 ? -2.030 51.125 73.509 1.00 22.49 242 ASN B O 1
ATOM 4226 N N . PRO B 1 239 ? -0.601 51.377 75.229 1.00 20.64 243 PRO B N 1
ATOM 4227 C CA . PRO B 1 239 ? -1.011 50.101 75.877 1.00 21.56 243 PRO B CA 1
ATOM 4228 C C . PRO B 1 239 ? -2.502 50.067 76.289 1.00 18.97 243 PRO B C 1
ATOM 4229 O O . PRO B 1 239 ? -3.029 48.999 76.594 1.00 18.80 243 PRO B O 1
ATOM 4233 N N . MET B 1 240 ? -3.150 51.227 76.312 1.00 19.33 244 MET B N 1
ATOM 4234 C CA . MET B 1 240 ? -4.607 51.297 76.604 1.00 19.05 244 MET B CA 1
ATOM 4235 C C . MET B 1 240 ? -5.482 51.204 75.330 1.00 19.00 244 MET B C 1
ATOM 4236 O O . MET B 1 240 ? -6.716 51.102 75.439 1.00 18.15 244 MET B O 1
ATOM 4241 N N . ALA B 1 241 ? -4.855 51.228 74.150 1.00 20.00 245 ALA B N 1
ATOM 4242 C CA . ALA B 1 241 ? -5.603 51.222 72.875 1.00 20.95 245 ALA B CA 1
ATOM 4243 C C . ALA B 1 241 ? -5.220 50.124 71.878 1.00 22.64 245 ALA B C 1
ATOM 4244 O O . ALA B 1 241 ? -5.806 50.049 70.814 1.00 26.87 245 ALA B O 1
ATOM 4246 N N . ASN B 1 242 ? -4.246 49.282 72.227 1.00 20.20 246 ASN B N 1
ATOM 4247 C CA . ASN B 1 242 ? -3.681 48.309 71.306 1.00 19.91 246 ASN B CA 1
ATOM 4248 C C . ASN B 1 242 ? -4.012 46.855 71.648 1.00 18.49 246 ASN B C 1
ATOM 4249 O O . ASN B 1 242 ? -3.454 45.938 71.069 1.00 18.21 246 ASN B O 1
ATOM 4254 N N . TYR B 1 243 ? -4.899 46.648 72.608 1.00 19.97 247 TYR B N 1
ATOM 4255 C CA . TYR B 1 243 ? -5.327 45.276 73.010 1.00 20.83 247 TYR B CA 1
ATOM 4256 C C . TYR B 1 243 ? -4.235 44.389 73.668 1.00 21.14 247 TYR B C 1
ATOM 4257 O O . TYR B 1 243 ? -4.431 43.178 73.826 1.00 21.26 247 TYR B O 1
ATOM 4266 N N . SER B 1 244 ? -3.115 44.997 74.078 1.00 23.54 248 SER B N 1
ATOM 4267 C CA . SER B 1 244 ? -2.047 44.241 74.758 1.00 25.33 248 SER B CA 1
ATOM 4268 C C . SER B 1 244 ? -2.538 43.623 76.090 1.00 26.85 248 SER B C 1
ATOM 4269 O O . SER B 1 244 ? -2.035 42.576 76.543 1.00 29.91 248 SER B O 1
ATOM 4272 N N . SER B 1 245 ? -3.555 44.247 76.678 1.00 26.87 249 SER B N 1
ATOM 4273 C CA . SER B 1 245 ? -4.037 43.896 78.021 1.00 25.50 249 SER B CA 1
ATOM 4274 C C . SER B 1 245 ? -5.016 42.713 78.039 1.00 27.63 249 SER B C 1
ATOM 4275 O O . SER B 1 245 ? -5.425 42.256 79.108 1.00 24.93 249 SER B O 1
ATOM 4278 N N . ILE B 1 246 ? -5.394 42.223 76.860 1.00 27.11 250 ILE B N 1
ATOM 4279 C CA . ILE B 1 246 ? -6.283 41.061 76.764 1.00 27.08 250 ILE B CA 1
ATOM 4280 C C . ILE B 1 246 ? -5.543 39.827 77.262 1.00 27.89 250 ILE B C 1
ATOM 4281 O O . ILE B 1 246 ? -4.365 39.682 76.984 1.00 27.72 250 ILE B O 1
ATOM 4286 N N . PRO B 1 247 ? -6.229 38.948 78.028 1.00 32.27 251 PRO B N 1
ATOM 4287 C CA . PRO B 1 247 ? -5.571 37.728 78.488 1.00 34.31 251 PRO B CA 1
ATOM 4288 C C . PRO B 1 247 ? -4.822 37.040 77.354 1.00 36.46 251 PRO B C 1
ATOM 4289 O O . PRO B 1 247 ? -5.385 36.845 76.257 1.00 33.58 251 PRO B O 1
ATOM 4293 N N . ALA B 1 248 ? -3.552 36.700 77.615 1.00 39.54 252 ALA B N 1
ATOM 4294 C CA . ALA B 1 248 ? -2.656 36.064 76.627 1.00 41.78 252 ALA B CA 1
ATOM 4295 C C . ALA B 1 248 ? -3.220 34.750 76.074 1.00 42.52 252 ALA B C 1
ATOM 4296 O O . ALA B 1 248 ? -2.824 34.300 74.993 1.00 42.42 252 ALA B O 1
ATOM 4298 N N . GLU B 1 249 ? -4.154 34.157 76.820 1.00 43.45 253 GLU B N 1
ATOM 4299 C CA . GLU B 1 249 ? -4.802 32.904 76.433 1.00 45.56 253 GLU B CA 1
ATOM 4300 C C . GLU B 1 249 ? -5.879 33.124 75.368 1.00 44.78 253 GLU B C 1
ATOM 4301 O O . GLU B 1 249 ? -6.196 32.204 74.600 1.00 44.94 253 GLU B O 1
ATOM 4307 N N . ILE B 1 250 ? -6.454 34.333 75.342 1.00 40.68 254 ILE B N 1
ATOM 4308 C CA . ILE B 1 250 ? -7.426 34.712 74.297 1.00 36.84 254 ILE B CA 1
ATOM 4309 C C . ILE B 1 250 ? -6.680 35.202 73.025 1.00 34.50 254 ILE B C 1
ATOM 4310 O O . ILE B 1 250 ? -6.837 34.628 71.950 1.00 36.44 254 ILE B O 1
ATOM 4315 N N . MET B 1 251 ? -5.869 36.250 73.166 1.00 30.41 255 MET B N 1
ATOM 4316 C CA . MET B 1 251 ? -5.156 36.825 72.022 1.00 26.24 255 MET B CA 1
ATOM 4317 C C . MET B 1 251 ? -3.655 36.655 72.147 1.00 28.61 255 MET B C 1
ATOM 4318 O O . MET B 1 251 ? -3.054 37.030 73.171 1.00 28.98 255 MET B O 1
ATOM 4323 N N . ASP B 1 252 ? -3.058 36.103 71.096 1.00 24.21 256 ASP B N 1
ATOM 4324 C CA . ASP B 1 252 ? -1.611 35.929 71.018 1.00 27.16 256 ASP B CA 1
ATOM 4325 C C . ASP B 1 252 ? -1.023 36.894 69.992 1.00 24.56 256 ASP B C 1
ATOM 4326 O O . ASP B 1 252 ? -1.011 36.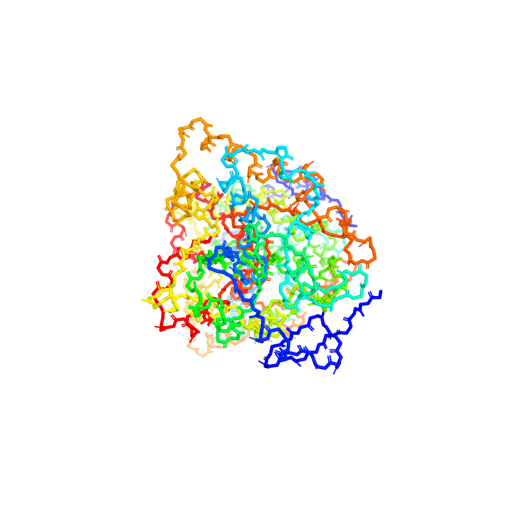607 68.787 1.00 24.58 256 ASP B O 1
ATOM 4331 N N . HIS B 1 253 ? -0.544 38.042 70.466 1.00 24.81 257 HIS B N 1
ATOM 4332 C CA . HIS B 1 253 ? -0.037 39.090 69.562 1.00 25.90 257 HIS B CA 1
ATOM 4333 C C . HIS B 1 253 ? 1.249 38.696 68.814 1.00 27.57 257 HIS B C 1
ATOM 4334 O O . HIS B 1 253 ? 1.607 39.334 67.823 1.00 25.71 257 HIS B O 1
ATOM 4341 N N . SER B 1 254 ? 1.925 37.648 69.286 1.00 28.57 258 SER B N 1
ATOM 4342 C CA . SER B 1 254 ? 3.122 37.161 68.606 1.00 30.11 258 SER B CA 1
ATOM 4343 C C . SER B 1 254 ? 2.738 36.451 67.306 1.00 30.53 258 SER B C 1
ATOM 4344 O O . SER B 1 254 ? 3.552 36.374 66.385 1.00 30.16 258 SER B O 1
ATOM 4347 N N . ILE B 1 255 ? 1.484 35.968 67.219 1.00 27.75 259 ILE B N 1
ATOM 4348 C CA . ILE B 1 255 ? 0.977 35.358 65.970 1.00 26.77 259 ILE B CA 1
ATOM 4349 C C . ILE B 1 255 ? 0.646 36.468 64.965 1.00 25.36 259 ILE B C 1
ATOM 4350 O O . ILE B 1 255 ? 1.121 36.467 63.813 1.00 23.24 259 ILE B O 1
ATOM 4355 N N . SER B 1 256 ? -0.181 37.410 65.412 1.00 23.33 260 SER B N 1
ATOM 4356 C CA . SER B 1 256 ? -0.382 38.639 64.697 1.00 23.76 260 SER B CA 1
ATOM 4357 C C . SER B 1 256 ? -0.823 39.676 65.723 1.00 24.32 260 SER B C 1
ATOM 4358 O O . SER B 1 256 ? -1.681 39.382 66.566 1.00 23.52 260 SER B O 1
ATOM 4361 N N . PRO B 1 257 ? -0.239 40.884 65.664 1.00 22.58 261 PRO B N 1
ATOM 4362 C CA . PRO B 1 257 ? -0.614 41.916 66.644 1.00 22.95 261 PRO B CA 1
ATOM 4363 C C . PRO B 1 257 ? -1.993 42.480 66.302 1.00 20.20 261 PRO B C 1
ATOM 4364 O O . PRO B 1 257 ? -2.397 42.446 65.136 1.00 19.24 261 PRO B O 1
ATOM 4368 N N . PHE B 1 258 ? -2.699 42.997 67.292 1.00 21.92 262 PHE B N 1
ATOM 4369 C CA . PHE B 1 258 ? -3.994 43.571 67.022 1.00 18.89 262 PHE B CA 1
ATOM 4370 C C . PHE B 1 258 ? -3.820 44.789 66.129 1.00 22.72 262 PHE B C 1
ATOM 4371 O O . PHE B 1 258 ? -4.566 44.968 65.141 1.00 21.16 262 PHE B O 1
ATOM 4379 N N . MET B 1 259 ? -2.841 45.633 66.467 1.00 18.96 263 MET B N 1
ATOM 4380 C CA . MET B 1 259 ? -2.508 46.762 65.613 1.00 21.59 263 MET B CA 1
ATOM 4381 C C . MET B 1 259 ? -1.515 46.245 64.583 1.00 23.84 263 MET B C 1
ATOM 4382 O O . MET B 1 259 ? -0.285 46.316 64.774 1.00 21.75 263 MET B O 1
ATOM 4387 N N . ARG B 1 260 ? -2.064 45.670 63.512 1.00 22.79 264 ARG B N 1
ATOM 4388 C CA . ARG B 1 260 ? -1.282 44.899 62.547 1.00 23.08 264 ARG B CA 1
ATOM 4389 C C . ARG B 1 260 ? -0.512 45.794 61.558 1.00 24.95 264 ARG B C 1
ATOM 4390 O O . ARG B 1 260 ? 0.727 45.881 61.624 1.00 23.63 264 ARG B O 1
ATOM 4398 N N . LYS B 1 261 ? -1.236 46.464 60.667 1.00 19.19 265 LYS B N 1
ATOM 4399 C CA . LYS B 1 261 ? -0.633 47.308 59.637 1.00 18.87 265 LYS B CA 1
ATOM 4400 C C . LYS B 1 261 ? -1.271 48.691 59.611 1.00 23.01 265 LYS B C 1
ATOM 4401 O O . LYS B 1 261 ? -0.580 49.705 59.410 1.00 23.81 265 LYS B O 1
ATOM 4404 N N . GLY B 1 262 ? -2.604 48.725 59.766 1.00 19.90 266 GLY B N 1
ATOM 4405 C CA . GLY B 1 262 ? -3.379 49.979 59.749 1.00 22.89 266 GLY B CA 1
ATOM 4406 C C . GLY B 1 262 ? -3.317 50.698 58.403 1.00 19.28 266 GLY B C 1
ATOM 4407 O O . GLY B 1 262 ? -3.317 51.939 58.344 1.00 22.52 266 GLY B O 1
ATOM 4408 N N . ALA B 1 263 ? -3.260 49.924 57.334 1.00 19.68 267 ALA B N 1
ATOM 4409 C CA . ALA B 1 263 ? -3.029 50.449 55.989 1.00 21.67 267 ALA B CA 1
ATOM 4410 C C . ALA B 1 263 ? -4.127 50.042 54.981 1.00 23.41 267 ALA B C 1
ATOM 4411 O O . ALA B 1 263 ? -4.610 48.907 54.984 1.00 25.96 267 ALA B O 1
ATOM 4413 N N . VAL B 1 264 ? -4.480 50.975 54.106 1.00 21.20 268 VAL B N 1
ATOM 4414 C CA . VAL B 1 264 ? -5.395 50.697 53.009 1.00 20.39 268 VAL B CA 1
ATOM 4415 C C . VAL B 1 264 ? -4.568 50.069 51.869 1.00 21.71 268 VAL B C 1
ATOM 4416 O O . VAL B 1 264 ? -3.464 50.544 51.569 1.00 22.15 268 VAL B O 1
ATOM 4420 N N . GLY B 1 265 ? -5.092 49.003 51.272 1.00 20.42 269 GLY B N 1
ATOM 4421 C CA . GLY B 1 265 ? -4.427 48.332 50.144 1.00 21.59 269 GLY B CA 1
ATOM 4422 C C . GLY B 1 265 ? -3.531 47.174 50.539 1.00 21.38 269 GLY B C 1
ATOM 4423 O O . GLY B 1 265 ? -2.884 46.570 49.682 1.00 21.22 269 GLY B O 1
ATOM 4424 N N . ASP B 1 266 ? -3.481 46.857 51.839 1.00 20.84 270 ASP B N 1
ATOM 4425 C CA . ASP B 1 266 ? -2.692 45.714 52.327 1.00 22.16 270 ASP B CA 1
ATOM 4426 C C . ASP B 1 266 ? -3.202 44.385 51.759 1.00 23.56 270 ASP B C 1
ATOM 4427 O O . ASP B 1 266 ? -2.435 43.408 51.626 1.00 19.96 270 ASP B O 1
ATOM 4432 N N . TRP B 1 267 ? -4.498 44.341 51.440 1.00 19.16 271 TRP B N 1
ATOM 4433 C CA . TRP B 1 267 ? -5.067 43.204 50.736 1.00 19.15 271 TRP B CA 1
ATOM 4434 C C . TRP B 1 267 ? -4.302 42.815 49.444 1.00 16.75 271 TRP B C 1
ATOM 4435 O O . TRP B 1 267 ? -4.319 41.679 49.066 1.00 16.80 271 TRP B O 1
ATOM 4446 N N . LYS B 1 268 ? -3.667 43.781 48.786 1.00 18.34 272 LYS B N 1
ATOM 4447 C CA . LYS B 1 268 ? -2.981 43.537 47.511 1.00 18.20 272 LYS B CA 1
ATOM 4448 C C . LYS B 1 268 ? -1.805 42.535 47.676 1.00 22.24 272 LYS B C 1
ATOM 4449 O O . LYS B 1 268 ? -1.467 41.805 46.738 1.00 21.04 272 LYS B O 1
ATOM 4455 N N . LYS B 1 269 ? -1.214 42.515 48.874 1.00 21.00 273 LYS B N 1
ATOM 4456 C CA . LYS B 1 269 ? -0.129 41.566 49.211 1.00 24.45 273 LYS B CA 1
ATOM 4457 C C . LYS B 1 269 ? -0.659 40.151 49.516 1.00 21.86 273 LYS B C 1
ATOM 4458 O O . LYS B 1 269 ? 0.119 39.203 49.625 1.00 23.20 273 LYS B O 1
ATOM 4464 N N . HIS B 1 270 ? -1.980 40.016 49.637 1.00 20.39 274 HIS B N 1
ATOM 4465 C CA . HIS B 1 270 ? -2.630 38.740 50.014 1.00 20.79 274 HIS B CA 1
ATOM 4466 C C . HIS B 1 270 ? -3.403 38.044 48.886 1.00 18.47 274 HIS B C 1
ATOM 4467 O O . HIS B 1 270 ? -3.349 36.815 48.766 1.00 20.83 274 HIS B O 1
ATOM 4474 N N . PHE B 1 271 ? -4.107 38.834 48.077 1.00 18.69 275 PHE B N 1
ATOM 4475 C CA . PHE B 1 271 ? -4.944 38.336 46.997 1.00 19.78 275 PHE B CA 1
ATOM 4476 C C . PHE B 1 271 ? -4.046 38.056 45.812 1.00 18.64 275 PHE B C 1
ATOM 4477 O O . PHE B 1 271 ? -3.296 38.939 45.396 1.00 18.37 275 PHE B O 1
ATOM 4485 N N . THR B 1 272 ? -4.139 36.848 45.260 1.00 17.95 276 THR B N 1
ATOM 4486 C CA . THR B 1 272 ? -3.640 36.598 43.892 1.00 20.64 276 THR B CA 1
ATOM 4487 C C . THR B 1 272 ? -4.597 37.296 42.898 1.00 20.96 276 THR B C 1
ATOM 4488 O O . THR B 1 272 ? -5.760 37.633 43.232 1.00 17.08 276 THR B O 1
ATOM 4492 N N . VAL B 1 273 ? -4.123 37.506 41.673 1.00 18.75 277 VAL B N 1
ATOM 4493 C CA . VAL B 1 273 ? -4.942 38.138 40.649 1.00 18.33 277 VAL B CA 1
ATOM 4494 C C . VAL B 1 273 ? -6.202 37.280 40.371 1.00 17.12 277 VAL B C 1
ATOM 4495 O O . VAL B 1 273 ? -7.294 37.815 40.182 1.00 19.49 277 VAL B O 1
ATOM 4499 N N . ALA B 1 274 ? -6.038 35.954 40.422 1.00 15.56 278 ALA B N 1
ATOM 4500 C CA . ALA B 1 274 ? -7.139 35.012 40.240 1.00 17.99 278 ALA B CA 1
ATOM 4501 C C . ALA B 1 274 ? -8.215 35.164 41.357 1.00 18.70 278 ALA B C 1
ATOM 4502 O O . ALA B 1 274 ? -9.411 35.175 41.066 1.00 16.61 278 ALA B O 1
ATOM 4504 N N . GLN B 1 275 ? -7.763 35.277 42.604 1.00 20.07 279 GLN B N 1
ATOM 4505 C CA . GLN B 1 275 ? -8.669 35.522 43.747 1.00 18.76 279 GLN B CA 1
ATOM 4506 C C . GLN B 1 275 ? -9.369 36.847 43.545 1.00 17.60 279 GLN B C 1
ATOM 4507 O O . GLN B 1 275 ? -10.590 36.965 43.795 1.00 19.33 279 GLN B O 1
ATOM 4513 N N . ASN B 1 276 ? -8.609 37.847 43.084 1.00 16.65 280 ASN B N 1
ATOM 4514 C CA . ASN B 1 276 ? -9.150 39.176 42.861 1.00 18.47 280 ASN B CA 1
ATOM 4515 C C . ASN B 1 276 ? -10.279 39.142 41.830 1.00 20.56 280 ASN B C 1
ATOM 4516 O O . ASN B 1 276 ? -11.361 39.663 42.078 1.00 17.29 280 ASN B O 1
ATOM 4521 N N . GLU B 1 277 ? -10.050 38.491 40.690 1.00 19.83 281 GLU B N 1
ATOM 4522 C CA . GLU B 1 277 ? -11.082 38.398 39.672 1.00 20.16 281 GLU B CA 1
ATOM 4523 C C . GLU B 1 277 ? -12.327 37.654 40.180 1.00 21.93 281 GLU B C 1
ATOM 4524 O O . GLU B 1 277 ? -13.475 38.112 39.952 1.00 19.50 281 GLU B O 1
ATOM 4530 N N . ARG B 1 278 ? -12.106 36.533 40.883 1.00 18.54 282 ARG B N 1
ATOM 4531 C CA . ARG B 1 278 ? -13.213 35.780 41.523 1.00 20.79 282 ARG B CA 1
ATOM 4532 C C . ARG B 1 278 ? -13.942 36.661 42.539 1.00 20.93 282 ARG B C 1
ATOM 4533 O O . ARG B 1 278 ? -15.173 36.655 42.582 1.00 20.34 282 ARG B O 1
ATOM 4541 N N . PHE B 1 279 ? -13.190 37.401 43.356 1.00 18.36 283 PHE B N 1
ATOM 4542 C CA . PHE B 1 279 ? -13.822 38.329 44.319 1.00 21.47 283 PHE B CA 1
ATOM 4543 C C . PHE B 1 279 ? -14.707 39.367 43.627 1.00 19.14 283 PHE B C 1
ATOM 4544 O O . PHE B 1 279 ? -15.850 39.617 44.035 1.00 16.97 283 PHE B O 1
ATOM 4552 N N . ASP B 1 280 ? -14.181 39.962 42.568 1.00 19.68 284 ASP B N 1
ATOM 4553 C CA . ASP B 1 280 ? -14.843 41.098 41.930 1.00 20.82 284 ASP B CA 1
ATOM 4554 C C . ASP B 1 280 ? -16.155 40.685 41.275 1.00 20.46 284 ASP B C 1
ATOM 4555 O O . ASP B 1 280 ? -17.148 41.434 41.311 1.00 20.27 284 ASP B O 1
ATOM 4560 N N . GLU B 1 281 ? -16.172 39.490 40.690 1.00 20.13 285 GLU B N 1
ATOM 4561 C CA . GLU B 1 281 ? -17.410 38.956 40.122 1.00 21.18 285 GLU B CA 1
ATOM 4562 C C . GLU B 1 281 ? -18.430 38.656 41.219 1.00 20.65 285 GLU B C 1
ATOM 4563 O O . GLU B 1 281 ? -19.611 38.992 41.078 1.00 17.87 285 GLU B O 1
ATOM 4569 N N . ASP B 1 282 ? -17.975 38.014 42.299 1.00 18.01 286 ASP B N 1
ATOM 4570 C CA . ASP B 1 282 ? -18.851 37.697 43.443 1.00 18.02 286 ASP B CA 1
ATOM 4571 C C . ASP B 1 282 ? -19.479 38.986 43.982 1.00 18.61 286 ASP B C 1
ATOM 4572 O O . ASP B 1 282 ? -20.695 39.054 44.235 1.00 16.75 286 ASP B O 1
ATOM 4577 N N . TYR B 1 283 ? -18.626 39.989 44.138 1.00 17.84 287 TYR B N 1
ATOM 4578 C CA . TYR B 1 283 ? -19.020 41.311 44.671 1.00 19.91 287 TYR B CA 1
ATOM 4579 C C . TYR B 1 283 ? -20.126 41.948 43.821 1.00 18.28 287 TYR B C 1
ATOM 4580 O O . TYR B 1 283 ? -21.170 42.365 44.342 1.00 16.34 287 TYR B O 1
ATOM 4589 N N . LYS B 1 284 ? -19.919 42.024 42.504 1.00 17.07 288 LYS B N 1
ATOM 4590 C CA . LYS B 1 284 ? -20.965 42.510 41.615 1.00 17.17 288 LYS B CA 1
ATOM 4591 C C . LYS B 1 284 ? -22.307 41.830 41.796 1.00 19.17 288 LYS B C 1
ATOM 4592 O O . LYS B 1 284 ? -23.339 42.500 41.807 1.00 15.49 288 LYS B O 1
ATOM 4598 N N . LYS B 1 285 ? -22.303 40.494 41.916 1.00 19.65 289 LYS B N 1
ATOM 4599 C CA . LYS B 1 285 ? -23.556 39.743 42.041 1.00 18.58 289 LYS B CA 1
ATOM 4600 C C . LYS B 1 285 ? -24.314 40.052 43.343 1.00 15.67 289 LYS B C 1
ATOM 4601 O O . LYS B 1 285 ? -25.558 39.948 43.375 1.00 17.71 289 LYS B O 1
ATOM 4607 N N . LYS B 1 286 ? -23.564 40.433 44.379 1.00 16.26 290 LYS B N 1
ATOM 4608 C CA . LYS B 1 286 ? -24.075 40.741 45.720 1.00 17.79 290 LYS B CA 1
ATOM 4609 C C . LYS B 1 286 ? -24.386 42.218 45.977 1.00 19.59 290 LYS B C 1
ATOM 4610 O O . LYS B 1 286 ? -24.993 42.547 47.005 1.00 22.19 290 LYS B O 1
ATOM 4616 N N . MET B 1 287 ? -23.969 43.105 45.060 1.00 18.30 291 MET B N 1
ATOM 4617 C CA . MET B 1 287 ? -24.020 44.544 45.330 1.00 18.49 291 MET B CA 1
ATOM 4618 C C . MET B 1 287 ? -24.804 45.333 44.264 1.00 15.93 291 MET B C 1
ATOM 4619 O O . MET B 1 287 ? -24.639 46.550 44.136 1.00 19.40 291 MET B O 1
ATOM 4624 N N . THR B 1 288 ? -25.661 44.655 43.493 1.00 14.76 292 THR B N 1
ATOM 4625 C CA . THR B 1 288 ? -26.393 45.351 42.396 1.00 18.27 292 THR B CA 1
ATOM 4626 C C . THR B 1 288 ? -27.391 46.392 42.924 1.00 20.53 292 THR B C 1
ATOM 4627 O O . THR B 1 288 ? -27.790 47.300 42.181 1.00 21.10 292 THR B O 1
ATOM 4631 N N . ASP B 1 289 ? -27.793 46.235 44.181 1.00 20.71 293 ASP B N 1
ATOM 4632 C CA . ASP B 1 289 ? -28.922 47.006 44.746 1.00 25.20 293 ASP B CA 1
ATOM 4633 C C . ASP B 1 289 ? -28.489 48.026 45.789 1.00 24.13 293 ASP B C 1
ATOM 4634 O O . ASP B 1 289 ? -29.277 48.416 46.665 1.00 24.67 293 ASP B O 1
ATOM 4639 N N . THR B 1 290 ? -27.252 48.476 45.701 1.00 23.40 294 THR B N 1
ATOM 4640 C CA . THR B 1 290 ? -26.772 49.492 46.622 1.00 21.93 294 THR B CA 1
ATOM 4641 C C . THR B 1 290 ? -25.879 50.502 45.901 1.00 24.01 294 THR B C 1
ATOM 4642 O O . THR B 1 290 ? -25.129 50.130 44.995 1.00 21.70 294 THR B O 1
ATOM 4646 N N . ARG B 1 291 ? -25.990 51.779 46.282 1.00 20.44 295 ARG B N 1
ATOM 4647 C CA A ARG B 1 291 ? -25.070 52.797 45.766 0.50 24.41 295 ARG B CA 1
ATOM 4648 C CA B ARG B 1 291 ? -25.096 52.827 45.789 0.50 24.09 295 ARG B CA 1
ATOM 4649 C C . ARG B 1 291 ? -23.804 52.894 46.614 1.00 22.84 295 ARG B C 1
ATOM 4650 O O . ARG B 1 291 ? -22.904 53.675 46.318 1.00 24.37 295 ARG B O 1
ATOM 4665 N N . LEU B 1 292 ? -23.730 52.067 47.661 1.00 21.59 296 LEU B N 1
ATOM 4666 C CA . LEU B 1 292 ? -22.538 51.942 48.480 1.00 25.37 296 LEU B CA 1
ATOM 4667 C C . LEU B 1 292 ? -21.254 51.781 47.638 1.00 26.47 296 LEU B C 1
ATOM 4668 O O . LEU B 1 292 ? -20.195 52.315 47.961 1.00 31.21 296 LEU B O 1
ATOM 4673 N N . THR B 1 293 ? -21.363 51.068 46.535 1.00 29.82 297 THR B N 1
ATOM 4674 C CA . THR B 1 293 ? -20.196 50.750 45.718 1.00 37.27 297 THR B CA 1
ATOM 4675 C C . THR B 1 293 ? -19.445 51.969 45.147 1.00 40.72 297 THR B C 1
ATOM 4676 O O . THR B 1 293 ? -18.221 51.924 44.997 1.00 42.53 297 THR B O 1
ATOM 4680 N N . PHE B 1 294 ? -20.176 53.049 44.863 1.00 41.37 298 PHE B N 1
ATOM 4681 C CA . PHE B 1 294 ? -19.560 54.305 44.409 1.00 42.85 298 PHE B CA 1
ATOM 4682 C C . PHE B 1 294 ? -18.737 54.947 45.531 1.00 43.99 298 PHE B C 1
ATOM 4683 O O . PHE B 1 294 ? -18.094 55.984 45.337 1.00 46.70 298 PHE B O 1
ATOM 4685 N N . HIS B 1 295 ? -18.755 54.319 46.698 1.00 41.69 299 HIS B N 1
ATOM 4686 C CA . HIS B 1 295 ? -18.067 54.860 47.857 1.00 40.89 299 HIS B CA 1
ATOM 4687 C C . HIS B 1 295 ? -16.769 54.129 48.194 1.00 39.78 299 HIS B C 1
ATOM 4688 O O . HIS B 1 295 ? -15.772 54.795 48.531 1.00 42.80 299 HIS B O 1
ATOM 4695 N N . PHE B 1 296 ? -16.751 52.786 48.086 1.00 34.55 300 PHE B N 1
ATOM 4696 C CA . PHE B 1 296 ? -15.537 52.021 48.508 1.00 28.55 300 PHE B CA 1
ATOM 4697 C C . PHE B 1 296 ? -14.281 52.297 47.700 1.00 29.31 300 PHE B C 1
ATOM 4698 O O . PHE B 1 296 ? -14.276 52.228 46.456 1.00 28.43 300 PHE B O 1
ATOM 4706 N N . GLN B 1 297 ? -13.224 52.605 48.438 1.00 27.26 301 GLN B N 1
ATOM 4707 C CA . GLN B 1 297 ? -11.881 52.749 47.912 1.00 29.54 301 GLN B CA 1
ATOM 4708 C C . GLN B 1 297 ? -11.051 51.544 48.322 1.00 30.22 301 GLN B C 1
ATOM 4709 O O . GLN B 1 297 ? -11.242 50.992 49.413 1.00 27.88 301 GLN B O 1
ATOM 4715 N N . PHE B 1 298 ? -10.123 51.148 47.440 1.00 29.23 302 PHE B N 1
ATOM 4716 C CA . PHE B 1 298 ? -9.346 49.915 47.596 1.00 29.04 302 PHE B CA 1
ATOM 4717 C C . PHE B 1 298 ? -7.845 50.159 47.555 1.00 30.25 302 PHE B C 1
ATOM 4718 O O . PHE B 1 298 ? -7.055 49.282 47.910 1.00 26.88 302 PHE B O 1
#

Foldseek 3Di:
DFDWDDAPHFIDGPVLNVCLVVLLQQADALLEEEEEEAPPQQRLLVQLLLVCLVVLNPVVVLLPAAPCLQEQARSDDDPPSHHSSVSVVPDDPPHYYYYHAAPVSHNCNCQVSLHAYEYEGEFVLVSLVLVQLQLQFFPSFHNCPPLVSNLVCQLQQVGGNGHSLSRLVRVVVCVVPGNYDYYYLVVCLVCVLVVSVVSSVSSVGDHDPVSSVSSNVCSDLVNQCPSCRRFCVPPPSVGGPCVSAGNSHPSDHPPSVVRADVVSVVVSVVSSVVSYPPVVVVDDD/DFQDWDDDPRFIDLDDPPDPLVLLLQQADALLAEEEEEAPPQQRLLVLLLLVCLVVLNPVVVLLPAAPPLQEQARCDDHVPSHHSSVSVVVDDPPHYYYYHAQPVSHNCNCFVSQHAYEYEGEDVLSVLVLVQLQLQFFRSFDNCPDLVSNLVCQLQQVGGNGHSLSRLQSVVVVVVPGNYDYYYLVCCQVCVLVVSVVSSVSSPHDHDPVSSVSSNVCSDLVNQCPSPRRFCPPPPCVGGPCVSPTNSHPSDDPPSVVRDDVVSVVVSVVSCCVSPVPDPCVVPHDD

Radius of gyration: 31.97 Å; Cα contacts (8 Å, |Δi|>4): 919; chains: 2; bounding box: 71×65×85 Å

InterPro domains:
  IPR000863 Sulfotransferase domain [PF00685] (45-294)
  IPR027417 P-loop containing nucleoside triphosphate hydrolase [G3DSA:3.40.50.300] (9-302)
  IPR027417 P-loop containing nucleoside triphosphate hydrolase [SSF52540] (18-300)

Solvent-accessible surface area: 24676 Å² total; per-residue (Å²): 127,48,80,35,87,120,13,136,61,13,25,0,10,34,47,2,23,119,12,21,71,133,0,92,110,12,120,3,77,91,63,0,4,0,0,0,0,1,3,30,0,11,9,10,34,0,1,6,1,0,11,1,0,52,32,105,1,56,21,106,109,2,79,112,20,12,3,30,105,4,2,1,30,0,0,14,77,27,99,91,32,46,18,0,15,91,53,0,135,90,46,104,56,77,7,5,0,17,0,12,0,6,37,121,13,4,0,41,9,0,50,130,72,82,1,33,1,0,0,0,0,14,8,0,0,4,0,0,0,15,0,28,25,28,5,77,1,9,66,5,7,39,67,14,41,74,26,111,102,0,3,72,45,1,7,68,13,132,3,1,19,6,19,0,1,109,0,0,59,28,0,29,80,6,62,115,157,54,96,19,34,21,1,6,12,38,51,1,78,186,78,40,60,93,8,0,84,73,0,4,103,48,24,63,37,205,32,92,90,95,36,14,72,83,1,36,102,72,2,43,39,112,40,3,66,136,12,79,59,0,22,16,61,57,9,48,88,91,16,13,45,54,104,77,6,50,33,20,48,91,16,38,75,27,9,12,66,136,35,0,24,12,30,20,24,81,125,0,40,65,25,9,161,168,72,37,76,186,0,40,172,81,16,110,80,201,75,30,81,44,35,144,18,124,65,16,25,9,14,20,74,119,88,104,46,13,101,143,8,88,97,2,127,8,85,92,70,1,11,0,0,0,0,0,3,30,0,10,10,10,38,0,1,6,3,0,4,2,0,44,40,95,1,60,33,99,98,1,61,117,19,14,2,45,104,5,2,1,33,1,9,18,47,14,93,92,33,45,23,0,13,82,54,0,111,84,40,104,46,70,8,13,0,19,0,14,0,9,36,131,10,3,0,54,22,0,48,106,90,80,1,43,2,0,0,0,0,13,0,0,11,1,0,0,0,15,1,27,24,28,5,78,1,10,29,2,7,38,66,16,42,74,30,114,102,0,4,69,47,1,6,60,13,135,3,1,13,8,35,0,2,106,2,0,32,24,0,40,129,8,56,110,180,65,92,18,29,20,2,11,13,5,39,2,78,183,78,47,58,90,9,2,78,78,0,5,136,45,13,58,52,132,20,65,85,157,36,12,68,80,0,36,97,83,3,46,38,110,41,1,61,103,29,85,61,0,23,16,64,59,9,40,80,136,9,13,52,52,108,72,6,66,35,24,58,51,14,40,49,16,12,9,51,147,42,0,30,11,33,22,26,85,118,1,50,107,24,27,143,154,66,8,122,110,23,190,0,54,85,76,17,96,86

GO terms:
  GO:0008146 sulfotransferase activity (F, IDA)
  GO:0005829 cytosol (C, IDA)
  GO:0044598 doxorubicin metabolic process (P, IDA)
  GO:0009812 flavonoid metabolic process (P, IDA)
  GO:0004062 aryl sulfotransferase activity (F, IDA)
  GO:0050427 3'-phosphoadenosine 5'-phosphosulfate metabolic process (P, IDA)
  GO:0006805 xenobiotic metabolic process (P, IDA)
  GO:0004062 aryl sulfotransferase activity (F, EXP)
  GO:0005829 cytosol (C, TAS)
  GO:0051923 sulfation (P, IDA)
  GO:0006068 ethanol catabolic process (P, IDA)

Secondary structure (DSSP, 8-state):
---EEEETTEEEEHHHHHTHHHHHT----TT-EEEEESTTSSHHHHHHHHHHHHTTS-HHHHTSS-HHHHS-BTT-EETTTEEHHHHHHHPPSSPEEEE---GGGS-THHHHTT-EEEEEE--HHHHHHHHHHHHHHBTTS----SHHHHHHHHHTT-SBT--HHHHHHHHHHHTTSSSEEEEEHHHHHH-HHHHHHHHHHHHT----HHHHHHHHHHTSHHHHHT-TTTSSTTS-TTTB-TTTS-SS----SSGGGGT-BHHHHHHHHHHHHHH--GGGGG---/-----EEETTEEESS-SS--HHHHHT----TT-EEEEESTTSSHHHHHHHHHHHHTTT-HHHHTSS-HHHHS-BTT-EETTTEEHHHHHHHSPSSPEEEE---GGGS-THHHHTT-EEEEEE--HHHHHHHHHHHHHHBTTS----SHHHHHHHHHTT-SBT--HHHHHHHHHHHTTTS-EEEEEHHHHHH-HHHHHHHHHHHHT----HHHHHHHHHHTSHHHHHH-TTTSSTTS-TTTB-TTTS-SS----TTGGGGT-BHHHHHHHHHHHHHH-TT-SGGGT---

Organism: Homo sapiens (NCBI:txid9606)

Nearest PDB structures (foldseek):
  2gwh-assembly1_A  TM=1.004E+00  e=3.071E-56  Homo sapiens
  2gwh-assembly1_B  TM=9.936E-01  e=2.448E-51  Homo sapiens
  2zvq-assembly1_X  TM=9.862E-01  e=2.168E-36  Mus musculus
  4jvn-assembly2_B  TM=9.830E-01  e=3.915E-34  Homo sapiens
  1g3m-assembly1_A  TM=9.775E-01  e=6.122E-34  Homo sapiens

CATH classification: 3.40.50.300